Protein AF-0000000080718885 (afdb_homodimer)

Structure (mmCIF, N/CA/C/O backbone):
data_AF-0000000080718885-model_v1
#
loop_
_entity.id
_entity.type
_entity.pdbx_description
1 polymer 'Glycosyltransferase, family GT8'
#
loop_
_atom_site.group_PDB
_atom_site.id
_atom_site.type_symbol
_atom_site.label_atom_id
_atom_site.label_alt_id
_atom_site.label_comp_id
_atom_site.label_asym_id
_atom_site.label_entity_id
_atom_site.label_seq_id
_atom_site.pdbx_PDB_ins_code
_atom_site.Cartn_x
_atom_site.Cartn_y
_atom_site.Cartn_z
_atom_site.occupancy
_atom_site.B_iso_or_equiv
_atom_site.auth_seq_id
_atom_site.auth_comp_id
_atom_site.auth_asym_id
_atom_site.auth_atom_id
_atom_site.pdbx_PDB_model_num
ATOM 1 N N . MET A 1 1 ? -3.076 21.156 10.719 1 97 1 MET A N 1
ATOM 2 C CA . MET A 1 1 ? -4.258 21.281 11.562 1 97 1 MET A CA 1
ATOM 3 C C . MET A 1 1 ? -3.961 20.781 12.977 1 97 1 MET A C 1
ATOM 5 O O . MET A 1 1 ? -3.311 19.75 13.156 1 97 1 MET A O 1
ATOM 9 N N . VAL A 1 2 ? -4.367 21.531 13.945 1 97.69 2 VAL A N 1
ATOM 10 C CA . VAL A 1 2 ? -4.203 21.188 15.352 1 97.69 2 VAL A CA 1
ATOM 11 C C . VAL A 1 2 ? -5.523 21.375 16.094 1 97.69 2 VAL A C 1
ATOM 13 O O . VAL A 1 2 ? -6.121 22.453 16.031 1 97.69 2 VAL A O 1
ATOM 16 N N . THR A 1 3 ? -5.949 20.344 16.812 1 96.31 3 THR A N 1
ATOM 17 C CA . THR A 1 3 ? -7.246 20.438 17.469 1 96.31 3 THR A CA 1
ATOM 18 C C . THR A 1 3 ? -7.09 20.359 18.984 1 96.31 3 THR A C 1
ATOM 20 O O . THR A 1 3 ? -8.07 20.484 19.719 1 96.31 3 THR A O 1
ATOM 23 N N . SER A 1 4 ? -5.879 20.094 19.469 1 95.19 4 SER A N 1
ATOM 24 C CA . SER A 1 4 ? -5.59 20.047 20.891 1 95.19 4 SER A CA 1
ATOM 25 C C . SER A 1 4 ? -4.16 20.484 21.188 1 95.19 4 SER A C 1
ATOM 27 O O . SER A 1 4 ? -3.307 20.469 20.297 1 95.19 4 SER A O 1
ATOM 29 N N . ASP A 1 5 ? -3.898 20.844 22.422 1 97.31 5 ASP A N 1
ATOM 30 C CA . ASP A 1 5 ? -2.594 21.359 22.828 1 97.31 5 ASP A CA 1
ATOM 31 C C . ASP A 1 5 ? -1.511 20.297 22.656 1 97.31 5 ASP A C 1
ATOM 33 O O . ASP A 1 5 ? -0.36 20.609 22.359 1 97.31 5 ASP A O 1
ATOM 37 N N . ASP A 1 6 ? -1.858 19.047 22.734 1 94.88 6 ASP A N 1
ATOM 38 C CA . ASP A 1 6 ? -0.895 17.953 22.766 1 94.88 6 ASP A CA 1
ATOM 39 C C . ASP A 1 6 ? -0.208 17.797 21.406 1 94.88 6 ASP A C 1
ATOM 41 O O . ASP A 1 6 ? 0.852 17.172 21.312 1 94.88 6 ASP A O 1
ATOM 45 N N . PHE A 1 7 ? -0.753 18.406 20.391 1 96 7 PHE A N 1
ATOM 46 C CA . PHE A 1 7 ? -0.197 18.219 19.062 1 96 7 PHE A CA 1
ATOM 47 C C . PHE A 1 7 ? 0.574 19.453 18.609 1 96 7 PHE A C 1
ATOM 49 O O . PHE A 1 7 ? 1.178 19.453 17.531 1 96 7 PHE A O 1
ATOM 56 N N . VAL A 1 8 ? 0.59 20.484 19.422 1 98.19 8 VAL A N 1
ATOM 57 C CA . VAL A 1 8 ? 1.236 21.734 19.031 1 98.19 8 VAL A CA 1
ATOM 58 C C . VAL A 1 8 ? 2.734 21.5 18.859 1 98.19 8 VAL A C 1
ATOM 60 O O . VAL A 1 8 ? 3.336 22.031 17.906 1 98.19 8 VAL A O 1
ATOM 63 N N . ILE A 1 9 ? 3.342 20.688 19.688 1 97.25 9 ILE A N 1
ATOM 64 C CA . ILE A 1 9 ? 4.77 20.406 19.578 1 97.25 9 ILE A CA 1
ATOM 65 C C . ILE A 1 9 ? 5.07 19.766 18.234 1 97.25 9 ILE A C 1
ATOM 67 O O . ILE A 1 9 ? 6.07 20.094 17.594 1 97.25 9 ILE A O 1
ATOM 71 N N . GLY A 1 10 ? 4.223 18.797 17.781 1 97.81 10 GLY A N 1
ATOM 72 C CA . GLY A 1 10 ? 4.375 18.188 16.469 1 97.81 10 GLY A CA 1
ATOM 73 C C . GLY A 1 10 ? 4.258 19.188 15.336 1 97.81 10 GLY A C 1
ATOM 74 O O . GLY A 1 10 ? 5.066 19.172 14.406 1 97.81 10 GLY A O 1
ATOM 75 N N . ALA A 1 11 ? 3.307 20.062 15.461 1 98.38 11 ALA A N 1
ATOM 76 C CA . ALA A 1 11 ? 3.082 21.094 14.445 1 98.38 11 ALA A CA 1
ATOM 77 C C . ALA A 1 11 ? 4.281 22.031 14.336 1 98.38 11 ALA A C 1
ATOM 79 O O . ALA A 1 11 ? 4.688 22.391 13.234 1 98.38 11 ALA A O 1
ATOM 80 N N . GLU A 1 12 ? 4.812 22.406 15.461 1 97.75 12 GLU A N 1
ATOM 81 C CA . GLU A 1 12 ? 5.965 23.312 15.469 1 97.75 12 GLU A CA 1
ATOM 82 C C . GLU A 1 12 ? 7.156 22.688 14.75 1 97.75 12 GLU A C 1
ATOM 84 O O . GLU A 1 12 ? 7.805 23.344 13.93 1 97.75 12 GLU A O 1
ATOM 89 N N . VAL A 1 13 ? 7.43 21.438 15.047 1 97.56 13 VAL A N 1
ATOM 90 C CA . VAL A 1 13 ? 8.555 20.75 14.43 1 97.56 13 VAL A CA 1
ATOM 91 C C . VAL A 1 13 ? 8.305 20.578 12.938 1 97.56 13 VAL A C 1
ATOM 93 O O . VAL A 1 13 ? 9.203 20.797 12.117 1 97.56 13 VAL A O 1
ATOM 96 N N . MET A 1 14 ? 7.098 20.219 12.617 1 98.06 14 MET A N 1
ATOM 97 C CA . MET A 1 14 ? 6.727 20.062 11.219 1 98.06 14 MET A CA 1
ATOM 98 C C . MET A 1 14 ? 6.918 21.375 10.453 1 98.06 14 MET A C 1
ATOM 100 O O . MET A 1 14 ? 7.539 21.391 9.391 1 98.06 14 MET A O 1
ATOM 104 N N . LEU A 1 15 ? 6.465 22.453 10.977 1 96.69 15 LEU A N 1
ATOM 105 C CA . LEU A 1 15 ? 6.566 23.766 10.336 1 96.69 15 LEU A CA 1
ATOM 106 C C . LEU A 1 15 ? 8.023 24.203 10.211 1 96.69 15 LEU A C 1
ATOM 108 O O . LEU A 1 15 ? 8.422 24.766 9.195 1 96.69 15 LEU A O 1
ATOM 112 N N . HIS A 1 16 ? 8.758 23.922 11.234 1 94.75 16 HIS A N 1
ATOM 113 C CA . HIS A 1 16 ? 10.188 24.219 11.188 1 94.75 16 HIS A CA 1
ATOM 114 C C . HIS A 1 16 ? 10.875 23.453 10.062 1 94.75 16 HIS A C 1
ATOM 116 O O . HIS A 1 16 ? 11.656 24.016 9.305 1 94.75 16 HIS A O 1
ATOM 122 N N . SER A 1 17 ? 10.555 22.156 10.008 1 96.19 17 SER A N 1
ATOM 123 C CA . SER A 1 17 ? 11.148 21.328 8.969 1 96.19 17 SER A CA 1
ATOM 124 C C . SER A 1 17 ? 10.742 21.812 7.578 1 96.19 17 SER A C 1
ATOM 126 O O . SER A 1 17 ? 11.531 21.75 6.637 1 96.19 17 SER A O 1
ATOM 128 N N . LEU A 1 18 ? 9.523 22.25 7.441 1 95 18 LEU A N 1
ATOM 129 C CA . LEU A 1 18 ? 9.023 22.766 6.172 1 95 18 LEU A CA 1
ATOM 130 C C . LEU A 1 18 ? 9.758 24.031 5.777 1 95 18 LEU A C 1
ATOM 132 O O . LEU A 1 18 ? 10.172 24.188 4.625 1 95 18 LEU A O 1
ATOM 136 N N . ARG A 1 19 ? 9.914 24.922 6.664 1 90.5 19 ARG A N 1
ATOM 137 C CA . ARG A 1 19 ? 10.562 26.203 6.414 1 90.5 19 ARG A CA 1
ATOM 138 C C . ARG A 1 19 ? 12.016 26.016 5.992 1 90.5 19 ARG A C 1
ATOM 140 O O . ARG A 1 19 ? 12.531 26.766 5.164 1 90.5 19 ARG A O 1
ATOM 147 N N . GLU A 1 20 ? 12.633 25.047 6.504 1 88.5 20 GLU A N 1
ATOM 148 C CA . GLU A 1 20 ? 14.039 24.781 6.188 1 88.5 20 GLU A CA 1
ATOM 149 C C . GLU A 1 20 ? 14.203 24.344 4.734 1 88.5 20 GLU A C 1
ATOM 151 O O . GLU A 1 20 ? 15.266 24.547 4.141 1 88.5 20 GLU A O 1
ATOM 156 N N . HIS A 1 21 ? 13.195 23.844 4.176 1 86.5 21 HIS A N 1
ATOM 157 C CA . HIS A 1 21 ? 13.32 23.297 2.83 1 86.5 21 HIS A CA 1
ATOM 158 C C . HIS A 1 21 ? 12.609 24.172 1.806 1 86.5 21 HIS A C 1
ATOM 160 O O . HIS A 1 21 ? 12.711 23.938 0.6 1 86.5 21 HIS A O 1
ATOM 166 N N . CYS A 1 22 ? 11.773 25.125 2.041 1 73.81 22 CYS A N 1
ATOM 167 C CA . CYS A 1 22 ? 11.023 25.984 1.127 1 73.81 22 CYS A CA 1
ATOM 168 C C . CYS A 1 22 ? 11.828 27.234 0.774 1 73.81 22 CYS A C 1
ATOM 170 O O . CYS A 1 22 ? 11.477 27.953 -0.164 1 73.81 22 CYS A O 1
ATOM 172 N N . GLY A 1 23 ? 12.922 27.641 1.371 1 59.66 23 GLY A N 1
ATOM 173 C CA . GLY A 1 23 ? 13.539 28.969 1.402 1 59.66 23 GLY A CA 1
ATOM 174 C C . GLY A 1 23 ? 14.062 29.406 0.049 1 59.66 23 GLY A C 1
ATOM 175 O O . GLY A 1 23 ? 14.414 30.578 -0.131 1 59.66 23 GLY A O 1
ATOM 176 N N . GLY A 1 24 ? 14.125 28.547 -0.994 1 53.84 24 GLY A N 1
ATOM 177 C CA . GLY A 1 24 ? 14.93 29.141 -2.059 1 53.84 24 GLY A CA 1
ATOM 178 C C . GLY A 1 24 ? 14.094 29.797 -3.139 1 53.84 24 GLY A C 1
ATOM 179 O O . GLY A 1 24 ? 14.641 30.406 -4.062 1 53.84 24 GLY A O 1
ATOM 180 N N . SER A 1 25 ? 12.797 29.484 -3.119 1 53.47 25 SER A N 1
ATOM 181 C CA . SER A 1 25 ? 12.125 29.969 -4.32 1 53.47 25 SER A CA 1
ATOM 182 C C . SER A 1 25 ? 11.453 31.312 -4.07 1 53.47 25 SER A C 1
ATOM 184 O O . SER A 1 25 ? 11.172 31.672 -2.924 1 53.47 25 SER A O 1
ATOM 186 N N . THR A 1 26 ? 11.492 32.312 -4.965 1 55.03 26 THR A N 1
ATOM 187 C CA . THR A 1 26 ? 10.883 33.656 -5 1 55.03 26 THR A CA 1
ATOM 188 C C . THR A 1 26 ? 9.406 33.562 -4.652 1 55.03 26 THR A C 1
ATOM 190 O O . THR A 1 26 ? 8.812 34.562 -4.207 1 55.03 26 THR A O 1
ATOM 193 N N . ARG A 1 27 ? 8.68 32.562 -4.953 1 63.91 27 ARG A N 1
ATOM 194 C CA . ARG A 1 27 ? 7.273 32.438 -4.605 1 63.91 27 ARG A CA 1
ATOM 195 C C . ARG A 1 27 ? 7.082 31.453 -3.459 1 63.91 27 ARG A C 1
ATOM 197 O O . ARG A 1 27 ? 6.992 30.234 -3.686 1 63.91 27 ARG A O 1
ATOM 204 N N . ARG A 1 28 ? 7.18 31.969 -2.285 1 80.88 28 ARG A N 1
ATOM 205 C CA . ARG A 1 28 ? 7.105 31.062 -1.141 1 80.88 28 ARG A CA 1
ATOM 206 C C . ARG A 1 28 ? 5.656 30.844 -0.714 1 80.88 28 ARG A C 1
ATOM 208 O O . ARG A 1 28 ? 4.898 31.797 -0.547 1 80.88 28 ARG A O 1
ATOM 215 N N . PRO A 1 29 ? 5.215 29.641 -0.681 1 88.69 29 PRO A N 1
ATOM 216 C CA . PRO A 1 29 ? 3.865 29.375 -0.186 1 88.69 29 PRO A CA 1
ATOM 217 C C . PRO A 1 29 ? 3.652 29.844 1.248 1 88.69 29 PRO A C 1
ATOM 219 O O . PRO A 1 29 ? 4.598 29.875 2.041 1 88.69 29 PRO A O 1
ATOM 222 N N . ALA A 1 30 ? 2.457 30.375 1.507 1 93.25 30 ALA A N 1
ATOM 223 C CA . ALA A 1 30 ? 2.104 30.766 2.871 1 93.25 30 ALA A CA 1
ATOM 224 C C . ALA A 1 30 ? 2.02 29.547 3.781 1 93.25 30 ALA A C 1
ATOM 226 O O . ALA A 1 30 ? 1.484 28.5 3.391 1 93.25 30 ALA A O 1
ATOM 227 N N . LEU A 1 31 ? 2.598 29.609 4.934 1 95.75 31 LEU A N 1
ATOM 228 C CA . LEU A 1 31 ? 2.467 28.578 5.961 1 95.75 31 LEU A CA 1
ATOM 229 C C . LEU A 1 31 ? 1.27 28.859 6.863 1 95.75 31 LEU A C 1
ATOM 231 O O . LEU A 1 31 ? 1.26 29.844 7.598 1 95.75 31 LEU A O 1
ATOM 235 N N . VAL A 1 32 ? 0.303 28.016 6.746 1 97.62 32 VAL A N 1
ATOM 236 C CA . VAL A 1 32 ? -0.965 28.234 7.434 1 97.62 32 VAL A CA 1
ATOM 237 C C . VAL A 1 32 ? -1.245 27.078 8.391 1 97.62 32 VAL A C 1
ATOM 239 O O . VAL A 1 32 ? -1.006 25.922 8.062 1 97.62 32 VAL A O 1
ATOM 242 N N . VAL A 1 33 ? -1.731 27.406 9.625 1 98.5 33 VAL A N 1
ATOM 243 C CA . VAL A 1 33 ? -2.158 26.391 10.586 1 98.5 33 VAL A CA 1
ATOM 244 C C . VAL A 1 33 ? -3.65 26.547 10.875 1 98.5 33 VAL A C 1
ATOM 246 O O . VAL A 1 33 ? -4.109 27.641 11.242 1 98.5 33 VAL A O 1
ATOM 249 N N . MET A 1 34 ? -4.434 25.516 10.641 1 98.5 34 MET A N 1
ATOM 250 C CA . MET A 1 34 ? -5.824 25.453 11.078 1 98.5 34 MET A CA 1
ATOM 251 C C . MET A 1 34 ? -5.918 25 12.531 1 98.5 34 MET A C 1
ATOM 253 O O . MET A 1 34 ? -5.305 24 12.906 1 98.5 34 MET A O 1
ATOM 257 N N . VAL A 1 35 ? -6.672 25.703 13.367 1 98.38 35 VAL A N 1
ATOM 258 C CA . VAL A 1 35 ? -6.855 25.312 14.758 1 98.38 35 VAL A CA 1
ATOM 259 C C . VAL A 1 35 ? -8.344 25.281 15.094 1 98.38 35 VAL A C 1
ATOM 261 O O . VAL A 1 35 ? -9.148 25.953 14.438 1 98.38 35 VAL A O 1
ATOM 264 N N . THR A 1 36 ? -8.727 24.469 16.016 1 97.5 36 THR A N 1
ATOM 265 C CA . THR A 1 36 ? -10.062 24.5 16.609 1 97.5 36 THR A CA 1
ATOM 266 C C . THR A 1 36 ? -10.031 25.125 18 1 97.5 36 THR A C 1
ATOM 268 O O . THR A 1 36 ? -8.969 25.516 18.484 1 97.5 36 THR A O 1
ATOM 271 N N . SER A 1 37 ? -11.219 25.219 18.594 1 95.75 37 SER A N 1
ATOM 272 C CA . SER A 1 37 ? -11.352 25.859 19.906 1 95.75 37 SER A CA 1
ATOM 273 C C . SER A 1 37 ? -10.648 25.047 20.984 1 95.75 37 SER A C 1
ATOM 275 O O . SER A 1 37 ? -10.414 25.547 22.078 1 95.75 37 SER A O 1
ATOM 277 N N . GLY A 1 38 ? -10.242 23.828 20.625 1 95.38 38 GLY A N 1
ATOM 278 C CA . GLY A 1 38 ? -9.586 22.969 21.594 1 95.38 38 GLY A CA 1
ATOM 279 C C . GLY A 1 38 ? -8.141 23.359 21.859 1 95.38 38 GLY A C 1
ATOM 280 O O . GLY A 1 38 ? -7.516 22.844 22.797 1 95.38 38 GLY A O 1
ATOM 281 N N . VAL A 1 39 ? -7.633 24.297 21.141 1 97.69 39 VAL A N 1
ATOM 282 C CA . VAL A 1 39 ? -6.258 24.766 21.312 1 97.69 39 VAL A CA 1
ATOM 283 C C . VAL A 1 39 ? -6.242 26.016 22.172 1 97.69 39 VAL A C 1
ATOM 285 O O . VAL A 1 39 ? -6.945 26.984 21.891 1 97.69 39 VAL A O 1
ATOM 288 N N . SER A 1 40 ? -5.43 26.047 23.188 1 98.25 40 SER A N 1
ATOM 289 C CA . SER A 1 40 ? -5.379 27.156 24.141 1 98.25 40 SER A CA 1
ATOM 290 C C . SER A 1 40 ? -4.773 28.391 23.5 1 98.25 40 SER A C 1
ATOM 292 O O . SER A 1 40 ? -4.074 28.297 22.5 1 98.25 40 SER A O 1
ATOM 294 N N . GLN A 1 41 ? -5.059 29.531 24.125 1 97.75 41 GLN A N 1
ATOM 295 C CA . GLN A 1 41 ? -4.535 30.797 23.625 1 97.75 41 GLN A CA 1
ATOM 296 C C . GLN A 1 41 ? -3.01 30.812 23.656 1 97.75 41 GLN A C 1
ATOM 298 O O . GLN A 1 41 ? -2.369 31.312 22.734 1 97.75 41 GLN A O 1
ATOM 303 N N . LEU A 1 42 ? -2.461 30.281 24.656 1 97.38 42 LEU A N 1
ATOM 304 C CA . LEU A 1 42 ? -1.009 30.219 24.781 1 97.38 42 LEU A CA 1
ATOM 305 C C . LEU A 1 42 ? -0.401 29.438 23.609 1 97.38 42 LEU A C 1
ATOM 307 O O . LEU A 1 42 ? 0.579 29.875 23.016 1 97.38 42 LEU A O 1
ATOM 311 N N . LYS A 1 43 ? -0.95 28.312 23.328 1 97.94 43 LYS A N 1
ATOM 312 C CA . LYS A 1 43 ? -0.443 27.453 22.25 1 97.94 43 LYS A CA 1
ATOM 313 C C . LYS A 1 43 ? -0.704 28.078 20.891 1 97.94 43 LYS A C 1
ATOM 315 O O . LYS A 1 43 ? 0.095 27.922 19.969 1 97.94 43 LYS A O 1
ATOM 320 N N . ARG A 1 44 ? -1.764 28.797 20.75 1 97.88 44 ARG A N 1
ATOM 321 C CA . ARG A 1 44 ? -2.025 29.531 19.516 1 97.88 44 ARG A CA 1
ATOM 322 C C . ARG A 1 44 ? -0.936 30.578 19.25 1 97.88 44 ARG A C 1
ATOM 324 O O . ARG A 1 44 ? -0.527 30.766 18.109 1 97.88 44 ARG A O 1
ATOM 331 N N . GLN A 1 45 ? -0.536 31.219 20.297 1 97.06 45 GLN A N 1
ATOM 332 C CA . GLN A 1 45 ? 0.532 32.219 20.156 1 97.06 45 GLN A CA 1
ATOM 333 C C . GLN A 1 45 ? 1.83 31.547 19.688 1 97.06 45 GLN A C 1
ATOM 335 O O . GLN A 1 45 ? 2.551 32.094 18.859 1 97.06 45 GLN A O 1
ATOM 340 N N . ALA A 1 46 ? 2.078 30.422 20.25 1 95.94 46 ALA A N 1
ATOM 341 C CA . ALA A 1 46 ? 3.258 29.672 19.828 1 95.94 46 ALA A CA 1
ATOM 342 C C . ALA A 1 46 ? 3.191 29.328 18.344 1 95.94 46 ALA A C 1
ATOM 344 O O . ALA A 1 46 ? 4.191 29.438 17.625 1 95.94 46 ALA A O 1
ATOM 345 N N . LEU A 1 47 ? 2.045 28.938 17.844 1 97.81 47 LEU A N 1
ATOM 346 C CA . LEU A 1 47 ? 1.856 28.594 16.438 1 97.81 47 LEU A CA 1
ATOM 347 C C . LEU A 1 47 ? 1.992 29.812 15.555 1 97.81 47 LEU A C 1
ATOM 349 O O . LEU A 1 47 ? 2.525 29.734 14.445 1 97.81 47 LEU A O 1
ATOM 353 N N . LYS A 1 48 ? 1.479 30.938 16.031 1 96.94 48 LYS A N 1
ATOM 354 C CA . LYS A 1 48 ? 1.577 32.188 15.273 1 96.94 48 LYS A CA 1
ATOM 355 C C . LYS A 1 48 ? 3.033 32.594 15.055 1 96.94 48 LYS A C 1
ATOM 357 O O . LYS A 1 48 ? 3.375 33.188 14.031 1 96.94 48 LYS A O 1
ATOM 362 N N . ALA A 1 49 ? 3.895 32.219 15.953 1 93.88 49 ALA A N 1
ATOM 363 C CA . ALA A 1 49 ? 5.309 32.562 15.891 1 93.88 49 ALA A CA 1
ATOM 364 C C . ALA A 1 49 ? 6.031 31.781 14.812 1 93.88 49 ALA A C 1
ATOM 366 O O . ALA A 1 49 ? 7.086 32.188 14.32 1 93.88 49 ALA A O 1
ATOM 367 N N . VAL A 1 50 ? 5.445 30.688 14.406 1 93.5 50 VAL A N 1
ATOM 368 C CA . VAL A 1 50 ? 6.184 29.828 13.5 1 93.5 50 VAL A CA 1
ATOM 369 C C . VAL A 1 50 ? 5.395 29.641 12.211 1 93.5 50 VAL A C 1
ATOM 371 O O . VAL A 1 50 ? 5.711 28.75 11.406 1 93.5 50 VAL A O 1
ATOM 374 N N . SER A 1 51 ? 4.352 30.328 12.016 1 96 51 SER A N 1
ATOM 375 C CA . SER A 1 51 ? 3.535 30.281 10.812 1 96 51 SER A CA 1
ATOM 376 C C . SER A 1 51 ? 3.223 31.672 10.281 1 96 51 SER A C 1
ATOM 378 O O . SER A 1 51 ? 3.547 32.656 10.93 1 96 51 SER A O 1
ATOM 380 N N . ASP A 1 52 ? 2.674 31.734 9.094 1 95.56 52 ASP A N 1
ATOM 381 C CA . ASP A 1 52 ? 2.281 33.031 8.516 1 95.56 52 ASP A CA 1
ATOM 382 C C . ASP A 1 52 ? 0.848 33.375 8.906 1 95.56 52 ASP A C 1
ATOM 384 O O . ASP A 1 52 ? 0.489 34.562 8.953 1 95.56 52 ASP A O 1
ATOM 388 N N . GLU A 1 53 ? 0.076 32.375 9.133 1 97.06 53 GLU A N 1
ATOM 389 C CA . GLU A 1 53 ? -1.329 32.594 9.461 1 97.06 53 GLU A CA 1
ATOM 390 C C . GLU A 1 53 ? -1.887 31.438 10.289 1 97.06 53 GLU A C 1
ATOM 392 O O . GLU A 1 53 ? -1.576 30.266 10.023 1 97.06 53 GLU A O 1
ATOM 397 N N . VAL A 1 54 ? -2.629 31.734 11.344 1 98.19 54 VAL A N 1
ATOM 398 C CA . VAL A 1 54 ? -3.414 30.766 12.102 1 98.19 54 VAL A CA 1
ATOM 399 C C . VAL A 1 54 ? -4.902 31.016 11.859 1 98.19 54 VAL A C 1
ATOM 401 O O . VAL A 1 54 ? -5.41 32.094 12.117 1 98.19 54 VAL A O 1
ATOM 404 N N . ILE A 1 55 ? -5.586 30.016 11.328 1 98.19 55 ILE A N 1
ATOM 405 C CA . ILE A 1 55 ? -7.004 30.125 11 1 98.19 55 ILE A CA 1
ATOM 406 C C . ILE A 1 55 ? -7.82 29.234 11.938 1 98.19 55 ILE A C 1
ATOM 408 O O . ILE A 1 55 ? -7.613 28.031 11.992 1 98.19 55 ILE A O 1
ATOM 412 N N . GLU A 1 56 ? -8.727 29.812 12.648 1 98.06 56 GLU A N 1
ATOM 413 C CA . GLU A 1 56 ? -9.641 29.031 13.461 1 98.06 56 GLU A CA 1
ATOM 414 C C . GLU A 1 56 ? -10.797 28.484 12.625 1 98.06 56 GLU A C 1
ATOM 416 O O . GLU A 1 56 ? -11.414 29.234 11.859 1 98.06 56 GLU A O 1
ATOM 421 N N . VAL A 1 57 ? -11.094 27.219 12.766 1 97.81 57 VAL A N 1
ATOM 422 C CA . VAL A 1 57 ? -12.195 26.578 12.055 1 97.81 57 VAL A CA 1
ATOM 423 C C . VAL A 1 57 ? -13.109 25.859 13.047 1 97.81 57 VAL A C 1
ATOM 425 O O . VAL A 1 57 ? -12.664 25.453 14.125 1 97.81 57 VAL A O 1
ATOM 428 N N . GLU A 1 58 ? -14.375 25.734 12.68 1 96.62 58 GLU A N 1
ATOM 429 C CA . GLU A 1 58 ? -15.305 24.953 13.477 1 96.62 58 GLU A CA 1
ATOM 430 C C . GLU A 1 58 ? -15.039 23.453 13.32 1 96.62 58 GLU A C 1
ATOM 432 O O . GLU A 1 58 ? -14.898 22.953 12.203 1 96.62 58 GLU A O 1
ATOM 437 N N . PRO A 1 59 ? -14.984 22.781 14.484 1 96.12 59 PRO A N 1
ATOM 438 C CA . PRO A 1 59 ? -14.773 21.328 14.375 1 96.12 59 PRO A CA 1
ATOM 439 C C . PRO A 1 59 ? -15.891 20.625 13.609 1 96.12 59 PRO A C 1
ATOM 441 O O . PRO A 1 59 ? -17.031 21.078 13.617 1 96.12 59 PRO A O 1
ATOM 444 N N . ILE A 1 60 ? -15.539 19.609 12.914 1 95.06 60 ILE A N 1
ATOM 445 C CA . ILE A 1 60 ? -16.5 18.688 12.305 1 95.06 60 ILE A CA 1
ATOM 446 C C . ILE A 1 60 ? -16.391 17.328 12.977 1 95.06 60 ILE A C 1
ATOM 448 O O . ILE A 1 60 ? -15.336 16.688 12.953 1 95.06 60 ILE A O 1
ATOM 452 N N . ALA A 1 61 ? -17.469 16.875 13.539 1 90.31 61 ALA A N 1
ATOM 453 C CA . ALA A 1 61 ? -17.516 15.602 14.25 1 90.31 61 ALA A CA 1
ATOM 454 C C . ALA A 1 61 ? -17.641 14.43 13.281 1 90.31 61 ALA A C 1
ATOM 456 O O . ALA A 1 61 ? -18.188 14.578 12.188 1 90.31 61 ALA A O 1
ATOM 457 N N . MET A 1 62 ? -17.109 13.305 13.766 1 88.31 62 MET A N 1
ATOM 458 C CA . MET A 1 62 ? -17.391 12.062 13.062 1 88.31 62 MET A CA 1
ATOM 459 C C . MET A 1 62 ? -18.797 11.57 13.352 1 88.31 62 MET A C 1
ATOM 461 O O . MET A 1 62 ? -19.344 11.82 14.43 1 88.31 62 MET A O 1
ATOM 465 N N . PRO A 1 63 ? -19.344 10.844 12.383 1 83.38 63 PRO A N 1
ATOM 466 C CA . PRO A 1 63 ? -20.641 10.258 12.695 1 83.38 63 PRO A CA 1
ATOM 467 C C . PRO A 1 63 ? -20.578 9.25 13.844 1 83.38 63 PRO A C 1
ATOM 469 O O . PRO A 1 63 ? -19.594 8.516 13.969 1 83.38 63 PRO A O 1
ATOM 472 N N . MET A 1 64 ? -21.594 9.289 14.703 1 64.5 64 MET A N 1
ATOM 473 C CA . MET A 1 64 ? -21.672 8.508 15.93 1 64.5 64 MET A CA 1
ATOM 474 C C . MET A 1 64 ? -21.5 7.02 15.641 1 64.5 64 MET A C 1
ATOM 476 O O . MET A 1 64 ? -20.891 6.293 16.438 1 64.5 64 MET A O 1
ATOM 480 N N . LYS A 1 65 ? -22.172 6.531 14.688 1 60.88 65 LYS A N 1
ATOM 481 C CA . LYS A 1 65 ? -22.141 5.109 14.352 1 60.88 65 LYS A CA 1
ATOM 482 C C . LYS A 1 65 ? -20.719 4.613 14.164 1 60.88 65 LYS A C 1
ATOM 484 O O . LYS A 1 65 ? -20.453 3.416 14.266 1 60.88 65 LYS A O 1
ATOM 489 N N . ARG A 1 66 ? -19.812 5.375 14.039 1 58.53 66 ARG A N 1
ATOM 490 C CA . ARG A 1 66 ? -18.438 5.023 13.711 1 58.53 66 ARG A CA 1
ATOM 491 C C . ARG A 1 66 ? -17.516 5.273 14.898 1 58.53 66 ARG A C 1
ATOM 493 O O . ARG A 1 66 ? -16.312 5.023 14.812 1 58.53 66 ARG A O 1
ATOM 500 N N . ALA A 1 67 ? -17.984 5.754 16.047 1 53.75 67 ALA A N 1
ATOM 501 C CA . ALA A 1 67 ? -17.234 6.281 17.172 1 53.75 67 ALA A CA 1
ATOM 502 C C . ALA A 1 67 ? -16.656 5.152 18.031 1 53.75 67 ALA A C 1
ATOM 504 O O . ALA A 1 67 ? -15.703 5.355 18.766 1 53.75 67 ALA A O 1
ATOM 505 N N . ALA A 1 68 ? -17.172 3.979 17.969 1 47.94 68 ALA A N 1
ATOM 506 C CA . ALA A 1 68 ? -16.953 2.957 18.984 1 47.94 68 ALA A CA 1
ATOM 507 C C . ALA A 1 68 ? -15.461 2.652 19.141 1 47.94 68 ALA A C 1
ATOM 509 O O . ALA A 1 68 ? -15.016 2.23 20.203 1 47.94 68 ALA A O 1
ATOM 510 N N . GLY A 1 69 ? -14.664 3.035 18.078 1 49 69 GLY A N 1
ATOM 511 C CA . GLY A 1 69 ? -13.273 2.627 18.188 1 49 69 GLY A CA 1
ATOM 512 C C . GLY A 1 69 ? -12.32 3.795 18.375 1 49 69 GLY A C 1
ATOM 513 O O . GLY A 1 69 ? -11.102 3.611 18.406 1 49 69 GLY A O 1
ATOM 514 N N . HIS A 1 70 ? -12.883 4.996 18.5 1 54.62 70 HIS A N 1
ATOM 515 C CA . HIS A 1 70 ? -12.023 6.16 18.641 1 54.62 70 HIS A CA 1
ATOM 516 C C . HIS A 1 70 ? -12.211 6.824 20 1 54.62 70 HIS A C 1
ATOM 518 O O . HIS A 1 70 ? -13.242 6.645 20.656 1 54.62 70 HIS A O 1
ATOM 524 N N . VAL A 1 71 ? -11.062 7.418 20.5 1 50.28 71 VAL A N 1
ATOM 525 C CA . VAL A 1 71 ? -11.141 8.219 21.719 1 50.28 71 VAL A CA 1
ATOM 526 C C . VAL A 1 71 ? -12.172 9.328 21.547 1 50.28 71 VAL A C 1
ATOM 528 O O . VAL A 1 71 ? -12.234 9.969 20.5 1 50.28 71 VAL A O 1
ATOM 531 N N . PRO A 1 72 ? -13 9.477 22.531 1 51.16 72 PRO A N 1
ATOM 532 C CA . PRO A 1 72 ? -14.07 10.477 22.5 1 51.16 72 PRO A CA 1
ATOM 533 C C . PRO A 1 72 ? -13.609 11.828 21.953 1 51.16 72 PRO A C 1
ATOM 535 O O . PRO A 1 72 ? -14.32 12.469 21.188 1 51.16 72 PRO A O 1
ATOM 538 N N . ALA A 1 73 ? -12.469 12.25 22.281 1 53.31 73 ALA A N 1
ATOM 539 C CA . ALA A 1 73 ? -11.969 13.555 21.875 1 53.31 73 ALA A CA 1
ATOM 540 C C . ALA A 1 73 ? -11.797 13.625 20.359 1 53.31 73 ALA A C 1
ATOM 542 O O . ALA A 1 73 ? -12.047 14.672 19.75 1 53.31 73 ALA A O 1
ATOM 543 N N . TRP A 1 74 ? -11.516 12.531 19.797 1 64.88 74 TRP A N 1
ATOM 544 C CA . TRP A 1 74 ? -11.328 12.5 18.344 1 64.88 74 TRP A CA 1
ATOM 545 C C . TRP A 1 74 ? -12.672 12.461 17.625 1 64.88 74 TRP A C 1
ATOM 547 O O . TRP A 1 74 ? -12.82 13.008 16.531 1 64.88 74 TRP A O 1
ATOM 557 N N . VAL A 1 75 ? -13.609 12.016 18.328 1 71.62 75 VAL A N 1
ATOM 558 C CA . VAL A 1 75 ? -14.93 11.859 17.719 1 71.62 75 VAL A CA 1
ATOM 559 C C . VAL A 1 75 ? -15.508 13.227 17.391 1 71.62 75 VAL A C 1
ATOM 561 O O . VAL A 1 75 ? -16.109 13.414 16.328 1 71.62 75 VAL A O 1
ATOM 564 N N . ASP A 1 76 ? -15.188 14.18 18.109 1 82.31 76 ASP A N 1
ATOM 565 C CA . ASP A 1 76 ? -15.812 15.484 17.953 1 82.31 76 ASP A CA 1
ATOM 566 C C . ASP A 1 76 ? -15.078 16.312 16.891 1 82.31 76 ASP A C 1
ATOM 568 O O . ASP A 1 76 ? -15.617 17.312 16.391 1 82.31 76 ASP A O 1
ATOM 572 N N . VAL A 1 77 ? -13.938 15.867 16.5 1 89.06 77 VAL A N 1
ATOM 573 C CA . VAL A 1 77 ? -13.141 16.734 15.633 1 89.06 77 VAL A CA 1
ATOM 574 C C . VAL A 1 77 ? -12.578 15.93 14.469 1 89.06 77 VAL A C 1
ATOM 576 O O . VAL A 1 77 ? -11.859 16.469 13.625 1 89.06 77 VAL A O 1
ATOM 579 N N . GLY A 1 78 ? -12.977 14.727 14.312 1 90.44 78 GLY A N 1
ATOM 580 C CA . GLY A 1 78 ? -12.273 13.781 13.461 1 90.44 78 GLY A CA 1
ATOM 581 C C . GLY A 1 78 ? -12.375 14.117 11.984 1 90.44 78 GLY A C 1
ATOM 582 O O . GLY A 1 78 ? -11.547 13.688 11.188 1 90.44 78 GLY A O 1
ATOM 583 N N . TYR A 1 79 ? -13.375 14.906 11.617 1 95.5 79 TYR A N 1
ATOM 584 C CA . TYR A 1 79 ? -13.57 15.234 10.211 1 95.5 79 TYR A CA 1
ATOM 585 C C . TYR A 1 79 ? -13.219 16.688 9.938 1 95.5 79 TYR A C 1
ATOM 587 O O . TYR A 1 79 ? -13.461 17.203 8.836 1 95.5 79 TYR A O 1
ATOM 595 N N . THR A 1 80 ? -12.594 17.344 10.938 1 97.19 80 THR A N 1
ATOM 596 C CA . THR A 1 80 ? -12.266 18.75 10.805 1 97.19 80 THR A CA 1
ATOM 597 C C . THR A 1 80 ? -11.336 18.984 9.625 1 97.19 80 THR A C 1
ATOM 599 O O . THR A 1 80 ? -11.359 20.062 9.008 1 97.19 80 THR A O 1
ATOM 602 N N . LYS A 1 81 ? -10.547 17.984 9.219 1 97.75 81 LYS A N 1
ATOM 603 C CA . LYS A 1 81 ? -9.633 18.047 8.086 1 97.75 81 LYS A CA 1
ATOM 604 C C . LYS A 1 81 ? -10.367 18.438 6.805 1 97.75 81 LYS A C 1
ATOM 606 O O . LYS A 1 81 ? -9.789 19.062 5.91 1 97.75 81 LYS A O 1
ATOM 611 N N . LEU A 1 82 ? -11.633 18.156 6.703 1 98.31 82 LEU A N 1
ATOM 612 C CA . LEU A 1 82 ? -12.422 18.453 5.512 1 98.31 82 LEU A CA 1
ATOM 613 C C . LEU A 1 82 ? -12.492 19.953 5.27 1 98.31 82 LEU A C 1
ATOM 615 O O . LEU A 1 82 ? -12.719 20.391 4.141 1 98.31 82 LEU A O 1
ATOM 619 N N . ARG A 1 83 ? -12.234 20.719 6.312 1 98.31 83 ARG A N 1
ATOM 620 C CA . ARG A 1 83 ? -12.297 22.188 6.219 1 98.31 83 ARG A CA 1
ATOM 621 C C . ARG A 1 83 ? -11.211 22.719 5.293 1 98.31 83 ARG A C 1
ATOM 623 O O . ARG A 1 83 ? -11.273 23.875 4.855 1 98.31 83 ARG A O 1
ATOM 630 N N . VAL A 1 84 ? -10.227 21.891 4.941 1 98.69 84 VAL A N 1
ATOM 631 C CA . VAL A 1 84 ? -9.172 22.281 4.004 1 98.69 84 VAL A CA 1
ATOM 632 C C . VAL A 1 84 ? -9.789 22.734 2.686 1 98.69 84 VAL A C 1
ATOM 634 O O . VAL A 1 84 ? -9.312 23.688 2.062 1 98.69 84 VAL A O 1
ATOM 637 N N . TRP A 1 85 ? -10.852 22.109 2.232 1 98.81 85 TRP A N 1
ATOM 638 C CA . TRP A 1 85 ? -11.508 22.438 0.974 1 98.81 85 TRP A CA 1
ATOM 639 C C . TRP A 1 85 ? -12.188 23.797 1.057 1 98.81 85 TRP A C 1
ATOM 641 O O . TRP A 1 85 ? -12.516 24.406 0.031 1 98.81 85 TRP A O 1
ATOM 651 N N . GLY A 1 86 ? -12.406 24.281 2.264 1 98.56 86 GLY A N 1
ATOM 652 C CA . GLY A 1 86 ? -13.055 25.578 2.447 1 98.56 86 GLY A CA 1
ATOM 653 C C . GLY A 1 86 ? -12.078 26.734 2.391 1 98.56 86 GLY A C 1
ATOM 654 O O . GLY A 1 86 ? -12.492 27.891 2.471 1 98.56 86 GLY A O 1
ATOM 655 N N . LEU A 1 87 ? -10.773 26.453 2.242 1 98.38 87 LEU A N 1
ATOM 656 C CA . LEU A 1 87 ? -9.758 27.5 2.223 1 98.38 87 LEU A CA 1
ATOM 657 C C . LEU A 1 87 ? -9.656 28.125 0.836 1 98.38 87 LEU A C 1
ATOM 659 O O . LEU A 1 87 ? -8.578 28.141 0.233 1 98.38 87 LEU A O 1
ATOM 663 N N . ILE A 1 88 ? -10.664 28.797 0.358 1 98.31 88 ILE A N 1
ATOM 664 C CA . ILE A 1 88 ? -10.836 29.219 -1.027 1 98.31 88 ILE A CA 1
ATOM 665 C C . ILE A 1 88 ? -10.031 30.484 -1.283 1 98.31 88 ILE A C 1
ATOM 667 O O . ILE A 1 88 ? -9.945 30.953 -2.42 1 98.31 88 ILE A O 1
ATOM 671 N N . GLN A 1 89 ? -9.414 31.078 -0.286 1 97.25 89 GLN A N 1
ATOM 672 C CA . GLN A 1 89 ? -8.516 32.219 -0.488 1 97.25 89 GLN A CA 1
ATOM 673 C C . GLN A 1 89 ? -7.207 31.766 -1.129 1 97.25 89 GLN A C 1
ATOM 675 O O . GLN A 1 89 ? -6.43 32.594 -1.602 1 97.25 89 GLN A O 1
ATOM 680 N N . PHE A 1 90 ? -6.945 30.453 -1.124 1 97 90 PHE A N 1
ATOM 681 C CA . PHE A 1 90 ? -5.754 29.906 -1.76 1 97 90 PHE A CA 1
ATOM 682 C C . PHE A 1 90 ? -6.117 29.188 -3.055 1 97 90 PHE A C 1
ATOM 684 O O . PHE A 1 90 ? -7.168 28.547 -3.146 1 97 90 PHE A O 1
ATOM 691 N N . ARG A 1 91 ? -5.273 29.219 -4.043 1 96.19 91 ARG A N 1
ATOM 692 C CA . ARG A 1 91 ? -5.473 28.516 -5.309 1 96.19 91 ARG A CA 1
ATOM 693 C C . ARG A 1 91 ? -5.207 27.016 -5.152 1 96.19 91 ARG A C 1
ATOM 695 O O . ARG A 1 91 ? -5.867 26.203 -5.789 1 96.19 91 ARG A O 1
ATOM 702 N N . CYS A 1 92 ? -4.234 26.75 -4.344 1 97.12 92 CYS A N 1
ATOM 703 C CA . CYS A 1 92 ? -3.787 25.391 -4.074 1 97.12 92 CYS A CA 1
ATOM 704 C C . CYS A 1 92 ? -3.287 25.25 -2.641 1 97.12 92 CYS A C 1
ATOM 706 O O . CYS A 1 92 ? -2.631 26.156 -2.117 1 97.12 92 CYS A O 1
ATOM 708 N N . VAL A 1 93 ? -3.693 24.156 -2.02 1 98.12 93 VAL A N 1
ATOM 709 C CA . VAL A 1 93 ? -3.252 23.875 -0.657 1 98.12 93 VAL A CA 1
ATOM 710 C C . VAL A 1 93 ? -2.506 22.547 -0.619 1 98.12 93 VAL A C 1
ATOM 712 O O . VAL A 1 93 ? -3.006 21.531 -1.11 1 98.12 93 VAL A O 1
ATOM 715 N N . VAL A 1 94 ? -1.304 22.562 -0.159 1 97.94 94 VAL A N 1
ATOM 716 C CA . VAL A 1 94 ? -0.614 21.344 0.249 1 97.94 94 VAL A CA 1
ATOM 717 C C . VAL A 1 94 ? -0.791 21.125 1.751 1 97.94 94 VAL A C 1
ATOM 719 O O . VAL A 1 94 ? -0.197 21.844 2.561 1 97.94 94 VAL A O 1
ATOM 722 N N . TYR A 1 95 ? -1.633 20.188 2.049 1 98.69 95 TYR A N 1
ATOM 723 C CA . TYR A 1 95 ? -1.903 19.859 3.443 1 98.69 95 TYR A CA 1
ATOM 724 C C . TYR A 1 95 ? -0.924 18.812 3.953 1 98.69 95 TYR A C 1
ATOM 726 O O . TYR A 1 95 ? -0.655 17.828 3.27 1 98.69 95 TYR A O 1
ATOM 734 N N . ILE A 1 96 ? -0.419 18.984 5.145 1 98.69 96 ILE A N 1
ATOM 735 C CA . ILE A 1 96 ? 0.472 18.031 5.797 1 98.69 96 ILE A CA 1
ATOM 736 C C . ILE A 1 96 ? 0.077 17.875 7.262 1 98.69 96 ILE A C 1
ATOM 738 O O . ILE A 1 96 ? -0.038 18.859 7.992 1 98.69 96 ILE A O 1
ATOM 742 N N . ASP A 1 97 ? -0.108 16.672 7.738 1 98.44 97 ASP A N 1
ATOM 743 C CA . ASP A 1 97 ? -0.433 16.422 9.141 1 98.44 97 ASP A CA 1
ATOM 744 C C . ASP A 1 97 ? 0.651 16.969 10.062 1 98.44 97 ASP A C 1
ATOM 746 O O . ASP A 1 97 ? 1.821 17.031 9.68 1 98.44 97 ASP A O 1
ATOM 750 N N . ALA A 1 98 ? 0.24 17.203 11.281 1 97.94 98 ALA A N 1
ATOM 751 C CA . ALA A 1 98 ? 1.131 17.812 12.258 1 97.94 98 ALA A CA 1
ATOM 752 C C . ALA A 1 98 ? 2.189 16.828 12.734 1 97.94 98 ALA A C 1
ATOM 754 O O . ALA A 1 98 ? 3.229 17.219 13.266 1 97.94 98 ALA A O 1
ATOM 755 N N . ASP A 1 99 ? 1.912 15.555 12.57 1 97.94 99 ASP A N 1
ATOM 756 C CA . ASP A 1 99 ? 2.857 14.539 13.031 1 97.94 99 ASP A CA 1
ATOM 757 C C . ASP A 1 99 ? 3.719 14.031 11.875 1 97.94 99 ASP A C 1
ATOM 759 O O . ASP A 1 99 ? 3.914 12.828 11.719 1 97.94 99 ASP A O 1
ATOM 763 N N . ALA A 1 100 ? 4.133 14.914 11.039 1 98.62 100 ALA A N 1
ATOM 764 C CA . ALA A 1 100 ? 5.035 14.609 9.938 1 98.62 100 ALA A CA 1
ATOM 765 C C . ALA A 1 100 ? 6.324 15.422 10.039 1 98.62 100 ALA A C 1
ATOM 767 O O . ALA A 1 100 ? 6.414 16.359 10.836 1 98.62 100 ALA A O 1
ATOM 768 N N . LEU A 1 101 ? 7.336 15.023 9.352 1 98.5 101 LEU A N 1
ATOM 769 C CA . LEU A 1 101 ? 8.625 15.703 9.25 1 98.5 101 LEU A CA 1
ATOM 770 C C . LEU A 1 101 ? 9.039 15.859 7.793 1 98.5 101 LEU A C 1
ATOM 772 O O . LEU A 1 101 ? 9.234 14.859 7.09 1 98.5 101 LEU A O 1
ATOM 776 N N . VAL A 1 102 ? 9.172 17.094 7.34 1 98.12 102 VAL A N 1
ATOM 777 C CA . VAL A 1 102 ? 9.57 17.375 5.965 1 98.12 102 VAL A CA 1
ATOM 778 C C . VAL A 1 102 ? 11.086 17.234 5.828 1 98.12 102 VAL A C 1
ATOM 780 O O . VAL A 1 102 ? 11.844 17.828 6.605 1 98.12 102 VAL A O 1
ATOM 783 N N . MET A 1 103 ? 11.477 16.453 4.816 1 97.62 103 MET A N 1
ATOM 784 C CA . MET A 1 103 ? 12.891 16.109 4.691 1 97.62 103 MET A CA 1
ATOM 785 C C . MET A 1 103 ? 13.516 16.781 3.475 1 97.62 103 MET A C 1
ATOM 787 O O . MET A 1 103 ? 14.734 16.875 3.373 1 97.62 103 MET A O 1
ATOM 791 N N . GLU A 1 104 ? 12.695 17.156 2.504 1 95.31 104 GLU A N 1
ATOM 792 C CA . GLU A 1 104 ? 13.141 17.781 1.261 1 95.31 104 GLU A CA 1
ATOM 793 C C . GLU A 1 104 ? 12.172 18.859 0.797 1 95.31 104 GLU A C 1
ATOM 795 O O . GLU A 1 104 ? 11.094 19.016 1.369 1 95.31 104 GLU A O 1
ATOM 800 N N . ASP A 1 105 ? 12.625 19.562 -0.239 1 93 105 ASP A N 1
ATOM 801 C CA . ASP A 1 105 ? 11.773 20.562 -0.853 1 93 105 ASP A CA 1
ATOM 802 C C . ASP A 1 105 ? 10.531 19.938 -1.476 1 93 105 ASP A C 1
ATOM 804 O O . ASP A 1 105 ? 10.609 18.859 -2.08 1 93 105 ASP A O 1
ATOM 808 N N . LEU A 1 106 ? 9.375 20.656 -1.309 1 95 106 LEU A N 1
ATOM 809 C CA . LEU A 1 106 ? 8.094 20.125 -1.757 1 95 106 LEU A CA 1
ATOM 810 C C . LEU A 1 106 ? 7.469 21.016 -2.812 1 95 106 LEU A C 1
ATOM 812 O O . LEU A 1 106 ? 6.293 20.875 -3.145 1 95 106 LEU A O 1
ATOM 816 N N . ASP A 1 107 ? 8.133 21.969 -3.4 1 92.19 107 ASP A N 1
ATOM 817 C CA . ASP A 1 107 ? 7.59 23.016 -4.273 1 92.19 107 ASP A CA 1
ATOM 818 C C . ASP A 1 107 ? 6.859 22.391 -5.465 1 92.19 107 ASP A C 1
ATOM 820 O O . ASP A 1 107 ? 5.859 22.938 -5.938 1 92.19 107 ASP A O 1
ATOM 824 N N . GLU A 1 108 ? 7.34 21.312 -5.887 1 94.06 108 GLU A N 1
ATOM 825 C CA . GLU A 1 108 ? 6.785 20.688 -7.082 1 94.06 108 GLU A CA 1
ATOM 826 C C . GLU A 1 108 ? 5.348 20.234 -6.852 1 94.06 108 GLU A C 1
ATOM 828 O O . GLU A 1 108 ? 4.621 19.938 -7.805 1 94.06 108 GLU A O 1
ATOM 833 N N . LEU A 1 109 ? 4.91 20.062 -5.574 1 96.12 109 LEU A N 1
ATOM 834 C CA . LEU A 1 109 ? 3.543 19.656 -5.273 1 96.12 109 LEU A CA 1
ATOM 835 C C . LEU A 1 109 ? 2.541 20.703 -5.742 1 96.12 109 LEU A C 1
ATOM 837 O O . LEU A 1 109 ? 1.407 20.359 -6.098 1 96.12 109 LEU A O 1
ATOM 841 N N . PHE A 1 110 ? 2.947 21.984 -5.824 1 94.75 110 PHE A N 1
ATOM 842 C CA . PHE A 1 110 ? 2.059 23.078 -6.215 1 94.75 110 PHE A CA 1
ATOM 843 C C . PHE A 1 110 ? 1.903 23.125 -7.73 1 94.75 110 PHE A C 1
ATOM 845 O O . PHE A 1 110 ? 1.017 23.812 -8.242 1 94.75 110 PHE A O 1
ATOM 852 N N . ASP A 1 111 ? 2.727 22.375 -8.406 1 92.62 111 ASP A N 1
ATOM 853 C CA . ASP A 1 111 ? 2.734 22.438 -9.867 1 92.62 111 ASP A CA 1
ATOM 854 C C . ASP A 1 111 ? 1.886 21.328 -10.469 1 92.62 111 ASP A C 1
ATOM 856 O O . ASP A 1 111 ? 1.765 21.219 -11.695 1 92.62 111 ASP A O 1
ATOM 860 N N . ARG A 1 112 ? 1.29 20.531 -9.586 1 93.56 112 ARG A N 1
ATOM 861 C CA . ARG A 1 112 ? 0.488 19.422 -10.086 1 93.56 112 ARG A CA 1
ATOM 862 C C . ARG A 1 112 ? -0.847 19.906 -10.633 1 93.56 112 ARG A C 1
ATOM 864 O O . ARG A 1 112 ? -1.522 20.719 -10 1 93.56 112 ARG A O 1
ATOM 871 N N . GLU A 1 113 ? -1.178 19.594 -11.828 1 93.44 113 GLU A N 1
ATOM 872 C CA . GLU A 1 113 ? -2.436 20 -12.461 1 93.44 113 GLU A CA 1
ATOM 873 C C . GLU A 1 113 ? -3.555 19.016 -12.117 1 93.44 113 GLU A C 1
ATOM 875 O O . GLU A 1 113 ? -4.078 18.328 -13 1 93.44 113 GLU A O 1
ATOM 880 N N . VAL A 1 114 ? -3.98 19.062 -10.898 1 96.94 114 VAL A N 1
ATOM 881 C CA . VAL A 1 114 ? -5.02 18.172 -10.398 1 96.94 114 VAL A CA 1
ATOM 882 C C . VAL A 1 114 ? -5.812 18.859 -9.289 1 96.94 114 VAL A C 1
ATOM 884 O O . VAL A 1 114 ? -5.328 19.797 -8.672 1 96.94 114 VAL A O 1
ATOM 887 N N . ASP A 1 115 ? -7.008 18.438 -9.125 1 97.88 115 ASP A N 1
ATOM 888 C CA . ASP A 1 115 ? -7.832 19.016 -8.062 1 97.88 115 ASP A CA 1
ATOM 889 C C . ASP A 1 115 ? -7.551 18.344 -6.723 1 97.88 115 ASP A C 1
ATOM 891 O O . ASP A 1 115 ? -7.832 18.906 -5.664 1 97.88 115 ASP A O 1
ATOM 895 N N . PHE A 1 116 ? -7.059 17.094 -6.844 1 98.81 116 PHE A N 1
ATOM 896 C CA . PHE A 1 116 ? -6.785 16.328 -5.637 1 98.81 116 PHE A CA 1
ATOM 897 C C . PHE A 1 116 ? -5.68 15.305 -5.879 1 98.81 116 PHE A C 1
ATOM 899 O O . PHE A 1 116 ? -5.711 14.578 -6.871 1 98.81 116 PHE A O 1
ATOM 906 N N . ALA A 1 117 ? -4.664 15.273 -4.977 1 98.88 117 ALA A N 1
ATOM 907 C CA . ALA A 1 117 ? -3.609 14.266 -5.004 1 98.88 117 ALA A CA 1
ATOM 908 C C . ALA A 1 117 ? -3.256 13.797 -3.594 1 98.88 117 ALA A C 1
ATOM 910 O O . ALA A 1 117 ? -3.375 14.562 -2.635 1 98.88 117 ALA A O 1
ATOM 911 N N . ALA A 1 118 ? -2.912 12.617 -3.459 1 98.94 118 ALA A N 1
ATOM 912 C CA . ALA A 1 118 ? -2.463 12.008 -2.207 1 98.94 118 ALA A CA 1
ATOM 913 C C . ALA A 1 118 ? -1.537 10.828 -2.471 1 98.94 118 ALA A C 1
ATOM 915 O O . ALA A 1 118 ? -1.366 10.406 -3.619 1 98.94 118 ALA A O 1
ATOM 916 N N . ALA A 1 119 ? -0.87 10.383 -1.462 1 98.88 119 ALA A N 1
ATOM 917 C CA . ALA A 1 119 ? 0.011 9.219 -1.55 1 98.88 119 ALA A CA 1
ATOM 918 C C . ALA A 1 119 ? -0.694 7.957 -1.062 1 98.88 119 ALA A C 1
ATOM 920 O O . ALA A 1 119 ? -1.621 8.031 -0.252 1 98.88 119 ALA A O 1
ATOM 921 N N . PRO A 1 120 ? -0.258 6.84 -1.545 1 98.81 120 PRO A N 1
ATOM 922 C CA . PRO A 1 120 ? -0.924 5.602 -1.142 1 98.81 120 PRO A CA 1
ATOM 923 C C . PRO A 1 120 ? -0.729 5.281 0.338 1 98.81 120 PRO A C 1
ATOM 925 O O . PRO A 1 120 ? 0.282 5.668 0.929 1 98.81 120 PRO A O 1
ATOM 928 N N . ASP A 1 121 ? -1.771 4.652 0.857 1 98.5 121 ASP A N 1
ATOM 929 C CA . ASP A 1 121 ? -1.708 4.074 2.195 1 98.5 121 ASP A CA 1
ATOM 930 C C . ASP A 1 121 ? -1.071 2.686 2.166 1 98.5 121 ASP A C 1
ATOM 932 O O . ASP A 1 121 ? -0.79 2.148 1.094 1 98.5 121 ASP A O 1
ATOM 936 N N . VAL A 1 122 ? -0.805 2.182 3.346 1 97.5 122 VAL A N 1
ATOM 937 C CA . VAL A 1 122 ? -0.302 0.816 3.453 1 97.5 122 VAL A CA 1
ATOM 938 C C . VAL A 1 122 ? -1.471 -0.155 3.602 1 97.5 122 VAL A C 1
ATOM 940 O O . VAL A 1 122 ? -1.421 -1.278 3.096 1 97.5 122 VAL A O 1
ATOM 943 N N . PHE A 1 123 ? -2.58 0.31 4.273 1 96.56 123 PHE A N 1
ATOM 944 C CA . PHE A 1 123 ? -3.715 -0.567 4.539 1 96.56 123 PHE A CA 1
ATOM 945 C C . PHE A 1 123 ? -5.016 0.064 4.055 1 96.56 123 PHE A C 1
ATOM 947 O O . PHE A 1 123 ? -5.543 0.975 4.695 1 96.56 123 PHE A O 1
ATOM 954 N N . PRO A 1 124 ? -5.613 -0.388 2.998 1 97.56 124 PRO A N 1
ATOM 955 C CA . PRO A 1 124 ? -4.949 -1.152 1.94 1 97.56 124 PRO A CA 1
ATOM 956 C C . PRO A 1 124 ? -4.188 -0.263 0.961 1 97.56 124 PRO A C 1
ATOM 958 O O . PRO A 1 124 ? -4.379 0.956 0.948 1 97.56 124 PRO A O 1
ATOM 961 N N . PRO A 1 125 ? -3.303 -0.857 0.157 1 98.62 125 PRO A N 1
ATOM 962 C CA . PRO A 1 125 ? -2.338 -0.058 -0.603 1 98.62 125 PRO A CA 1
ATOM 963 C C . PRO A 1 125 ? -2.941 0.55 -1.867 1 98.62 125 PRO A C 1
ATOM 965 O O . PRO A 1 125 ? -2.273 1.317 -2.566 1 98.62 125 PRO A O 1
ATOM 968 N N . ASP A 1 126 ? -4.199 0.232 -2.225 1 98.69 126 ASP A N 1
ATOM 969 C CA . ASP A 1 126 ? -4.852 0.885 -3.355 1 98.69 126 ASP A CA 1
ATOM 970 C C . ASP A 1 126 ? -5.785 1.996 -2.885 1 98.69 126 ASP A C 1
ATOM 972 O O . ASP A 1 126 ? -6.652 2.445 -3.637 1 98.69 126 ASP A O 1
ATOM 976 N N . LYS A 1 127 ? -5.672 2.416 -1.663 1 98.62 127 LYS A N 1
ATOM 977 C CA . LYS A 1 127 ? -6.238 3.629 -1.083 1 98.62 127 LYS A CA 1
ATOM 978 C C . LYS A 1 127 ? -5.148 4.637 -0.738 1 98.62 127 LYS A C 1
ATOM 980 O O . LYS A 1 127 ? -3.963 4.301 -0.739 1 98.62 127 LYS A O 1
ATOM 985 N N . PHE A 1 128 ? -5.598 5.84 -0.519 1 98.81 128 PHE A N 1
ATOM 986 C CA . PHE A 1 128 ? -4.605 6.844 -0.151 1 98.81 128 PHE A CA 1
ATOM 987 C C . PHE A 1 128 ? -4.684 7.16 1.339 1 98.81 128 PHE A C 1
ATOM 989 O O . PHE A 1 128 ? -5.672 6.832 1.999 1 98.81 128 PHE A O 1
ATOM 996 N N . ASN A 1 129 ? -3.598 7.652 1.914 1 98.69 129 ASN A N 1
ATOM 997 C CA . ASN A 1 129 ? -3.557 8.219 3.258 1 98.69 129 ASN A CA 1
ATOM 998 C C . ASN A 1 129 ? -3.719 9.734 3.23 1 98.69 129 ASN A C 1
ATOM 1000 O O . ASN A 1 129 ? -3.068 10.422 2.438 1 98.69 129 ASN A O 1
ATOM 1004 N N . ALA A 1 130 ? -4.488 10.234 4.051 1 98.5 130 ALA A N 1
ATOM 1005 C CA . ALA A 1 130 ? -4.887 11.633 3.975 1 98.5 130 ALA A CA 1
ATOM 1006 C C . ALA A 1 130 ? -3.928 12.523 4.77 1 98.5 130 ALA A C 1
ATOM 1008 O O . ALA A 1 130 ? -4.254 13.664 5.094 1 98.5 130 ALA A O 1
ATOM 1009 N N . GLY A 1 131 ? -2.762 12.055 5.113 1 98.56 131 GLY A N 1
ATOM 1010 C CA . GLY A 1 131 ? -1.807 12.82 5.895 1 98.56 131 GLY A CA 1
ATOM 1011 C C . GLY A 1 131 ? -1.082 13.883 5.086 1 98.56 131 GLY A C 1
ATOM 1012 O O . GLY A 1 131 ? -0.569 14.852 5.641 1 98.56 131 GLY A O 1
ATOM 1013 N N . VAL A 1 132 ? -0.986 13.664 3.822 1 98.88 132 VAL A N 1
ATOM 1014 C CA . VAL A 1 132 ? -0.471 14.641 2.871 1 98.88 132 VAL A CA 1
ATOM 1015 C C . VAL A 1 132 ? -1.386 14.703 1.649 1 98.88 132 VAL A C 1
ATOM 1017 O O . VAL A 1 132 ? -1.674 13.68 1.027 1 98.88 132 VAL A O 1
ATOM 1020 N N . MET A 1 133 ? -1.861 15.914 1.331 1 98.88 133 MET A N 1
ATOM 1021 C CA . MET A 1 133 ? -2.785 16.094 0.215 1 98.88 133 MET A CA 1
ATOM 1022 C C . MET A 1 133 ? -2.467 17.359 -0.56 1 98.88 133 MET A C 1
ATOM 1024 O O . MET A 1 133 ? -2.016 18.359 0.021 1 98.88 133 MET A O 1
ATOM 1028 N N . VAL A 1 134 ? -2.633 17.312 -1.827 1 98.81 134 VAL A N 1
ATOM 1029 C CA . VAL A 1 134 ? -2.752 18.5 -2.672 1 98.81 134 VAL A CA 1
ATOM 1030 C C . VAL A 1 134 ? -4.219 18.734 -3.016 1 98.81 134 VAL A C 1
ATOM 1032 O O . VAL A 1 134 ? -4.891 17.859 -3.555 1 98.81 134 VAL A O 1
ATOM 1035 N N . VAL A 1 135 ? -4.688 19.922 -2.666 1 98.75 135 VAL A N 1
ATOM 1036 C CA . VAL A 1 135 ? -6.113 20.203 -2.77 1 98.75 135 VAL A CA 1
ATOM 1037 C C . VAL A 1 135 ? -6.332 21.531 -3.479 1 98.75 135 VAL A C 1
ATOM 1039 O O . VAL A 1 135 ? -5.66 22.516 -3.174 1 98.75 135 VAL A O 1
ATOM 1042 N N . VAL A 1 136 ? -7.176 21.547 -4.441 1 98.69 136 VAL A N 1
ATOM 1043 C CA . VAL A 1 136 ? -7.77 22.797 -4.895 1 98.69 136 VAL A CA 1
ATOM 1044 C C . VAL A 1 136 ? -9.047 23.078 -4.102 1 98.69 136 VAL A C 1
ATOM 1046 O O . VAL A 1 136 ? -10.055 22.406 -4.27 1 98.69 136 VAL A O 1
ATOM 1049 N N . PRO A 1 137 ? -8.938 24.078 -3.264 1 98.62 137 PRO A N 1
ATOM 1050 C CA . PRO A 1 137 ? -10.109 24.375 -2.43 1 98.62 137 PRO A CA 1
ATOM 1051 C C . PRO A 1 137 ? -11.359 24.672 -3.25 1 98.62 137 PRO A C 1
ATOM 1053 O O . PRO A 1 137 ? -11.273 25.266 -4.324 1 98.62 137 PRO A O 1
ATOM 1056 N N . SER A 1 138 ? -12.461 24.188 -2.764 1 98.81 138 SER A N 1
ATOM 1057 C CA . SER A 1 138 ? -13.758 24.328 -3.422 1 98.81 138 SER A CA 1
ATOM 1058 C C . SER A 1 138 ? -14.898 24.188 -2.42 1 98.81 138 SER A C 1
ATOM 1060 O O . SER A 1 138 ? -15.102 23.125 -1.829 1 98.81 138 SER A O 1
ATOM 1062 N N . LEU A 1 139 ? -15.719 25.25 -2.322 1 98.5 139 LEU A N 1
ATOM 1063 C CA . LEU A 1 139 ? -16.875 25.188 -1.437 1 98.5 139 LEU A CA 1
ATOM 1064 C C . LEU A 1 139 ? -17.906 24.188 -1.942 1 98.5 139 LEU A C 1
ATOM 1066 O O . LEU A 1 139 ? -18.609 23.562 -1.149 1 98.5 139 LEU A O 1
ATOM 1070 N N . ILE A 1 140 ? -17.922 23.969 -3.211 1 98.62 140 ILE A N 1
ATOM 1071 C CA . ILE A 1 140 ? -18.828 23 -3.809 1 98.62 140 ILE A CA 1
ATOM 1072 C C . ILE A 1 140 ? -18.453 21.594 -3.35 1 98.62 140 ILE A C 1
ATOM 1074 O O . ILE A 1 140 ? -19.328 20.812 -2.939 1 98.62 140 ILE A O 1
ATOM 1078 N N . VAL A 1 141 ? -17.203 21.297 -3.357 1 98.69 141 VAL A N 1
ATOM 1079 C CA . VAL A 1 141 ? -16.734 19.984 -2.934 1 98.69 141 VAL A CA 1
ATOM 1080 C C . VAL A 1 141 ? -16.953 19.812 -1.433 1 98.69 141 VAL A C 1
ATOM 1082 O O . VAL A 1 141 ? -17.406 18.766 -0.981 1 98.69 141 VAL A O 1
ATOM 1085 N N . LEU A 1 142 ? -16.641 20.875 -0.688 1 98.62 142 LEU A N 1
ATOM 1086 C CA . LEU A 1 142 ? -16.828 20.812 0.757 1 98.62 142 LEU A CA 1
ATOM 1087 C C . LEU A 1 142 ? -18.281 20.547 1.1 1 98.62 142 LEU A C 1
ATOM 1089 O O . LEU A 1 142 ? -18.594 19.672 1.908 1 98.62 142 LEU A O 1
ATOM 1093 N N . GLU A 1 143 ? -19.156 21.266 0.487 1 98.44 143 GLU A N 1
ATOM 1094 C CA . GLU A 1 143 ? -20.594 21.094 0.753 1 98.44 143 GLU A CA 1
ATOM 1095 C C . GLU A 1 143 ? -21.062 19.703 0.364 1 98.44 143 GLU A C 1
ATOM 1097 O O . GLU A 1 143 ? -21.859 19.094 1.085 1 98.44 143 GLU A O 1
ATOM 1102 N N . ASP A 1 144 ? -20.609 19.266 -0.758 1 98.5 144 ASP A N 1
ATOM 1103 C CA . ASP A 1 144 ? -20.969 17.922 -1.188 1 98.5 144 ASP A CA 1
ATOM 1104 C C . ASP A 1 144 ? -20.453 16.875 -0.199 1 98.5 144 ASP A C 1
ATOM 1106 O O . ASP A 1 144 ? -21.172 15.945 0.161 1 98.5 144 ASP A O 1
ATOM 1110 N N . MET A 1 145 ? -19.25 17.031 0.269 1 97.62 145 MET A N 1
ATOM 1111 C CA . MET A 1 145 ? -18.672 16.125 1.263 1 97.62 145 MET A CA 1
ATOM 1112 C C . MET A 1 145 ? -19.5 16.125 2.545 1 97.62 145 MET A C 1
ATOM 1114 O O . MET A 1 145 ? -19.828 15.07 3.078 1 97.62 145 MET A O 1
ATOM 1118 N N . MET A 1 146 ? -19.828 17.312 2.98 1 97.12 146 MET A N 1
ATOM 1119 C CA . MET A 1 146 ? -20.594 17.453 4.223 1 97.12 146 MET A CA 1
ATOM 1120 C C . MET A 1 146 ? -21.953 16.781 4.113 1 97.12 146 MET A C 1
ATOM 1122 O O . MET A 1 146 ? -22.438 16.188 5.078 1 97.12 146 MET A O 1
ATOM 1126 N N . SER A 1 147 ? -22.531 16.797 2.953 1 97.69 147 SER A N 1
ATOM 1127 C CA . SER A 1 147 ? -23.844 16.172 2.744 1 97.69 147 SER A CA 1
ATOM 1128 C C . SER A 1 147 ? -23.734 14.648 2.771 1 97.69 147 SER A C 1
ATOM 1130 O O . SER A 1 147 ? -24.75 13.961 2.959 1 97.69 147 SER A O 1
ATOM 1132 N N . LYS A 1 148 ? -22.531 14.125 2.67 1 97.06 148 LYS A N 1
ATOM 1133 C CA . LYS A 1 148 ? -22.344 12.68 2.535 1 97.06 148 LYS A CA 1
ATOM 1134 C C . LYS A 1 148 ? -21.688 12.094 3.777 1 97.06 148 LYS A C 1
ATOM 1136 O O . LYS A 1 148 ? -21.453 10.883 3.846 1 97.06 148 LYS A O 1
ATOM 1141 N N . VAL A 1 149 ? -21.391 12.906 4.746 1 94 149 VAL A N 1
ATOM 1142 C CA . VAL A 1 149 ? -20.656 12.492 5.934 1 94 149 VAL A CA 1
ATOM 1143 C C . VAL A 1 149 ? -21.391 11.344 6.625 1 94 149 VAL A C 1
ATOM 1145 O O . VAL A 1 149 ? -20.75 10.414 7.145 1 94 149 VAL A O 1
ATOM 1148 N N . GLU A 1 150 ? -22.734 11.344 6.594 1 92 150 GLU A N 1
ATOM 1149 C CA . GLU A 1 150 ? -23.5 10.32 7.281 1 92 150 GLU A CA 1
ATOM 1150 C C . GLU A 1 150 ? -23.719 9.102 6.395 1 92 150 GLU A C 1
ATOM 1152 O O . GLU A 1 150 ? -23.984 8.008 6.891 1 92 150 GLU A O 1
ATOM 1157 N N . GLU A 1 151 ? -23.562 9.234 5.137 1 94.31 151 GLU A N 1
ATOM 1158 C CA . GLU A 1 151 ? -23.922 8.195 4.18 1 94.31 151 GLU A CA 1
ATOM 1159 C C . GLU A 1 151 ? -22.703 7.348 3.805 1 94.31 151 GLU A C 1
ATOM 1161 O O . GLU A 1 151 ? -22.797 6.121 3.717 1 94.31 151 GLU A O 1
AT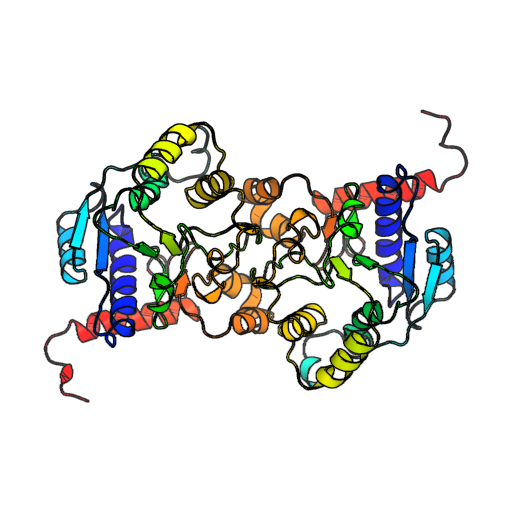OM 1166 N N . LEU A 1 152 ? -21.625 8.031 3.58 1 95.31 152 LEU A N 1
ATOM 1167 C CA . LEU A 1 152 ? -20.453 7.32 3.102 1 95.31 152 LEU A CA 1
ATOM 1168 C C . LEU A 1 152 ? -19.734 6.609 4.25 1 95.31 152 LEU A C 1
ATOM 1170 O O . LEU A 1 152 ? -19.656 7.145 5.359 1 95.31 152 LEU A O 1
ATOM 1174 N N . PRO A 1 153 ? -19.219 5.477 3.949 1 93.5 153 PRO A N 1
ATOM 1175 C CA . PRO A 1 153 ? -18.484 4.73 4.977 1 93.5 153 PRO A CA 1
ATOM 1176 C C . PRO A 1 153 ? -17.078 5.281 5.23 1 93.5 153 PRO A C 1
ATOM 1178 O O . PRO A 1 153 ? -16.594 6.105 4.453 1 93.5 153 PRO A O 1
ATOM 1181 N N . SER A 1 154 ? -16.578 4.898 6.324 1 94.69 154 SER A N 1
ATOM 1182 C CA . SER A 1 154 ? -15.172 5.074 6.664 1 94.69 154 SER A CA 1
ATOM 1183 C C . SER A 1 154 ? -14.578 3.797 7.246 1 94.69 154 SER A C 1
ATOM 1185 O O . SER A 1 154 ? -14.914 3.41 8.367 1 94.69 154 SER A O 1
ATOM 1187 N N . TYR A 1 155 ? -13.633 3.246 6.504 1 94 155 TYR A N 1
ATOM 1188 C CA . TYR A 1 155 ? -13.164 1.92 6.891 1 94 155 TYR A CA 1
ATOM 1189 C C . TYR A 1 155 ? -12.242 1.996 8.102 1 94 155 TYR A C 1
ATOM 1191 O O . TYR A 1 155 ? -12.055 1.003 8.812 1 94 155 TYR A O 1
ATOM 1199 N N . ASP A 1 156 ? -11.641 3.127 8.328 1 91.69 156 ASP A N 1
ATOM 1200 C CA . ASP A 1 156 ? -10.766 3.271 9.484 1 91.69 156 ASP A CA 1
ATOM 1201 C C . ASP A 1 156 ? -11.43 4.09 10.586 1 91.69 156 ASP A C 1
ATOM 1203 O O . ASP A 1 156 ? -10.805 4.414 11.602 1 91.69 156 ASP A O 1
ATOM 1207 N N . GLY A 1 157 ? -12.68 4.516 10.297 1 89.38 157 GLY A N 1
ATOM 1208 C CA . GLY A 1 157 ? -13.406 5.32 11.258 1 89.38 157 GLY A CA 1
ATOM 1209 C C . GLY A 1 157 ? -12.992 6.777 11.266 1 89.38 157 GLY A C 1
ATOM 1210 O O . GLY A 1 157 ? -13.523 7.582 12.031 1 89.38 157 GLY A O 1
ATOM 1211 N N . GLY A 1 158 ? -12.07 7.16 10.422 1 92.62 158 GLY A N 1
ATOM 1212 C CA . GLY A 1 158 ? -11.531 8.508 10.414 1 92.62 158 GLY A CA 1
ATOM 1213 C C . GLY A 1 158 ? -11.664 9.195 9.062 1 92.62 158 GLY A C 1
ATOM 1214 O O . GLY A 1 158 ? -12.477 8.781 8.234 1 92.62 158 GLY A O 1
ATOM 1215 N N . ASP A 1 159 ? -10.977 10.281 8.945 1 95.25 159 ASP A N 1
ATOM 1216 C CA . ASP A 1 159 ? -11.07 11.102 7.746 1 95.25 159 ASP A CA 1
ATOM 1217 C C . ASP A 1 159 ? -10.469 10.383 6.539 1 95.25 159 ASP A C 1
ATOM 1219 O O . ASP A 1 159 ? -10.984 10.5 5.426 1 95.25 159 ASP A O 1
ATOM 1223 N N . THR A 1 160 ? -9.375 9.578 6.742 1 96.94 160 THR A N 1
ATOM 1224 C CA . THR A 1 160 ? -8.773 8.852 5.633 1 96.94 160 THR A CA 1
ATOM 1225 C C . THR A 1 160 ? -9.781 7.922 4.977 1 96.94 160 THR A C 1
ATOM 1227 O O . THR A 1 160 ? -9.945 7.938 3.754 1 96.94 160 THR A O 1
ATOM 1230 N N . GLY A 1 161 ? -10.5 7.129 5.824 1 96.94 161 GLY A N 1
ATOM 1231 C CA . GLY A 1 161 ? -11.508 6.227 5.289 1 96.94 161 GLY A CA 1
ATOM 1232 C C . GLY A 1 161 ? -12.641 6.945 4.59 1 96.94 161 GLY A C 1
ATOM 1233 O O . GLY A 1 161 ? -13.078 6.531 3.516 1 96.94 161 GLY A O 1
ATOM 1234 N N . PHE A 1 162 ? -13.102 8.023 5.172 1 97.12 162 PHE A N 1
ATOM 1235 C CA . PHE A 1 162 ? -14.18 8.797 4.582 1 97.12 162 PHE A CA 1
ATOM 1236 C C . PHE A 1 162 ? -13.75 9.391 3.242 1 97.12 162 PHE A C 1
ATOM 1238 O O . PHE A 1 162 ? -14.492 9.312 2.258 1 97.12 162 PHE A O 1
ATOM 1245 N N . LEU A 1 163 ? -12.602 9.992 3.176 1 98.62 163 LEU A N 1
ATOM 1246 C CA . LEU A 1 163 ? -12.125 10.648 1.965 1 98.62 163 LEU A CA 1
ATOM 1247 C C . LEU A 1 163 ? -11.906 9.641 0.846 1 98.62 163 LEU A C 1
ATOM 1249 O O . LEU A 1 163 ? -12.117 9.953 -0.329 1 98.62 163 LEU A O 1
ATOM 1253 N N . ASN A 1 164 ? -11.492 8.43 1.192 1 98.62 164 ASN A N 1
ATOM 1254 C CA . ASN A 1 164 ? -11.367 7.387 0.181 1 98.62 164 ASN A CA 1
ATOM 1255 C C . ASN A 1 164 ? -12.727 6.98 -0.38 1 98.62 164 ASN A C 1
ATOM 1257 O O . ASN A 1 164 ? -12.844 6.633 -1.558 1 98.62 164 ASN A O 1
ATOM 1261 N N . ALA A 1 165 ? -13.727 6.984 0.49 1 97.94 165 ALA A N 1
ATOM 1262 C CA . ALA A 1 165 ? -15.078 6.723 0 1 97.94 165 ALA A CA 1
ATOM 1263 C C . ALA A 1 165 ? -15.555 7.836 -0.928 1 97.94 165 ALA A C 1
ATOM 1265 O O . ALA A 1 165 ? -16.219 7.574 -1.935 1 97.94 165 ALA A O 1
ATOM 1266 N N . TYR A 1 166 ? -15.219 9.039 -0.595 1 98.5 166 TYR A N 1
ATOM 1267 C CA . TYR A 1 166 ? -15.633 10.195 -1.386 1 98.5 166 TYR A CA 1
ATOM 1268 C C . TYR A 1 166 ? -14.883 10.234 -2.715 1 98.5 166 TYR A C 1
ATOM 1270 O O . TYR A 1 166 ? -15.492 10.461 -3.766 1 98.5 166 TYR A O 1
ATOM 1278 N N . PHE A 1 167 ? -13.555 10.078 -2.674 1 98.56 167 PHE A N 1
ATOM 1279 C CA . PHE A 1 167 ? -12.727 10 -3.871 1 98.56 167 PHE A CA 1
ATOM 1280 C C . PHE A 1 167 ? -12.461 8.547 -4.254 1 98.56 167 PHE A C 1
ATOM 1282 O O . PHE A 1 167 ? -11.312 8.133 -4.379 1 98.56 167 PHE A O 1
ATOM 1289 N N . ALA A 1 168 ? -13.492 7.848 -4.566 1 97.62 168 ALA A N 1
ATOM 1290 C CA . ALA A 1 168 ? -13.461 6.398 -4.723 1 97.62 168 ALA A CA 1
ATOM 1291 C C . ALA A 1 168 ? -12.656 5.992 -5.953 1 97.62 168 ALA A C 1
ATOM 1293 O O . ALA A 1 168 ? -12.18 4.855 -6.047 1 97.62 168 ALA A O 1
ATOM 1294 N N . ASP A 1 169 ? -12.445 6.914 -6.859 1 97.75 169 ASP A N 1
ATOM 1295 C CA . ASP A 1 169 ? -11.789 6.605 -8.125 1 97.75 169 ASP A CA 1
ATOM 1296 C C . ASP A 1 169 ? -10.305 6.957 -8.062 1 97.75 169 ASP A C 1
ATOM 1298 O O . ASP A 1 169 ? -9.609 6.914 -9.086 1 97.75 169 ASP A O 1
ATOM 1302 N N . TRP A 1 170 ? -9.758 7.32 -6.914 1 98.56 170 TRP A N 1
ATOM 1303 C CA . TRP A 1 170 ? -8.414 7.879 -6.785 1 98.56 170 TRP A CA 1
ATOM 1304 C C . TRP A 1 170 ? -7.375 6.953 -7.414 1 98.56 170 TRP A C 1
ATOM 1306 O O . TRP A 1 170 ? -6.539 7.395 -8.203 1 98.56 170 TRP A O 1
ATOM 1316 N N . PHE A 1 171 ? -7.41 5.672 -7.145 1 98.62 171 PHE A N 1
ATOM 1317 C CA . PHE A 1 171 ? -6.387 4.727 -7.578 1 98.62 171 PHE A CA 1
ATOM 1318 C C . PHE A 1 171 ? -6.363 4.609 -9.094 1 98.62 171 PHE A C 1
ATOM 1320 O O . PHE A 1 171 ? -5.324 4.312 -9.688 1 98.62 171 PHE A O 1
ATOM 1327 N N . SER A 1 172 ? -7.465 4.91 -9.703 1 97.69 172 SER A N 1
ATOM 1328 C CA . SER A 1 172 ? -7.574 4.801 -11.156 1 97.69 172 SER A CA 1
ATOM 1329 C C . SER A 1 172 ? -7.328 6.145 -11.836 1 97.69 172 SER A C 1
ATOM 1331 O O . SER A 1 172 ? -7.316 6.23 -13.062 1 97.69 172 SER A O 1
ATOM 1333 N N . ARG A 1 173 ? -7.098 7.188 -11.055 1 98.06 173 ARG A N 1
ATOM 1334 C CA . ARG A 1 173 ? -6.863 8.516 -11.609 1 98.06 173 ARG A CA 1
ATOM 1335 C C . ARG A 1 173 ? -5.5 8.594 -12.289 1 98.06 173 ARG A C 1
ATOM 1337 O O . ARG A 1 173 ? -4.668 7.699 -12.125 1 98.06 173 ARG A O 1
ATOM 1344 N N . PRO A 1 174 ? -5.309 9.664 -13.086 1 97.25 174 PRO A N 1
ATOM 1345 C CA . PRO A 1 174 ? -3.998 9.867 -13.703 1 97.25 174 PRO A CA 1
ATOM 1346 C C . PRO A 1 174 ? -2.885 10.047 -12.68 1 97.25 174 PRO A C 1
ATOM 1348 O O . PRO A 1 174 ? -3.158 10.344 -11.508 1 97.25 174 PRO A O 1
ATOM 1351 N N . ALA A 1 175 ? -1.689 9.914 -13.133 1 97.38 175 ALA A N 1
ATOM 1352 C CA . ALA A 1 175 ? -0.5 9.891 -12.281 1 97.38 175 ALA A CA 1
ATOM 1353 C C . ALA A 1 175 ? -0.403 11.164 -11.445 1 97.38 175 ALA A C 1
ATOM 1355 O O . ALA A 1 175 ? 0.062 11.133 -10.305 1 97.38 175 ALA A O 1
ATOM 1356 N N . ALA A 1 176 ? -0.918 12.227 -11.938 1 97.81 176 ALA A N 1
ATOM 1357 C CA . ALA A 1 176 ? -0.814 13.5 -11.234 1 97.81 176 ALA A CA 1
ATOM 1358 C C . ALA A 1 176 ? -1.568 13.461 -9.906 1 97.81 176 ALA A C 1
ATOM 1360 O O . ALA A 1 176 ? -1.234 14.188 -8.977 1 97.81 176 ALA A O 1
ATOM 1361 N N . ALA A 1 177 ? -2.527 12.562 -9.797 1 98.56 177 ALA A N 1
ATOM 1362 C CA . ALA A 1 177 ? -3.348 12.469 -8.594 1 98.56 177 ALA A CA 1
ATOM 1363 C C . ALA A 1 177 ? -2.715 11.539 -7.562 1 98.56 177 ALA A C 1
ATOM 1365 O O . ALA A 1 177 ? -3.158 11.477 -6.414 1 98.56 177 ALA A O 1
ATOM 1366 N N . ARG A 1 178 ? -1.679 10.844 -7.969 1 98.62 178 ARG A N 1
ATOM 1367 C CA . ARG A 1 178 ? -1.062 9.82 -7.125 1 98.62 178 ARG A CA 1
ATOM 1368 C C . ARG A 1 178 ? 0.375 10.195 -6.777 1 98.62 178 ARG A C 1
ATOM 1370 O O . ARG A 1 178 ? 1.295 9.945 -7.555 1 98.62 178 ARG A O 1
ATOM 1377 N N . LEU A 1 179 ? 0.512 10.711 -5.613 1 98.69 179 LEU A N 1
ATOM 1378 C CA . LEU A 1 179 ? 1.854 11.047 -5.145 1 98.69 179 LEU A CA 1
ATOM 1379 C C . LEU A 1 179 ? 2.652 9.781 -4.844 1 98.69 179 LEU A C 1
ATOM 1381 O O . LEU A 1 179 ? 2.113 8.812 -4.301 1 98.69 179 LEU A O 1
ATOM 1385 N N . PRO A 1 180 ? 3.955 9.789 -5.207 1 98.5 180 PRO A N 1
ATOM 1386 C CA . PRO A 1 180 ? 4.789 8.695 -4.695 1 98.5 180 PRO A CA 1
ATOM 1387 C C . PRO A 1 180 ? 4.719 8.562 -3.176 1 98.5 180 PRO A C 1
ATOM 1389 O O . PRO A 1 180 ? 4.484 9.555 -2.477 1 98.5 180 PRO A O 1
ATOM 1392 N N . PHE A 1 181 ? 4.945 7.387 -2.701 1 98.81 181 PHE A N 1
ATOM 1393 C CA . PHE A 1 181 ? 4.871 7.094 -1.276 1 98.81 181 PHE A CA 1
ATOM 1394 C C . PHE A 1 181 ? 5.836 7.969 -0.49 1 98.81 181 PHE A C 1
ATOM 1396 O O . PHE A 1 181 ? 5.566 8.328 0.659 1 98.81 181 PHE A O 1
ATOM 1403 N N . ALA A 1 182 ? 6.898 8.445 -1.122 1 98.75 182 ALA A N 1
ATOM 1404 C CA . ALA A 1 182 ? 7.941 9.25 -0.492 1 98.75 182 ALA A CA 1
ATOM 1405 C C . ALA A 1 182 ? 7.367 10.547 0.075 1 98.75 182 ALA A C 1
ATOM 1407 O O . ALA A 1 182 ? 7.941 11.141 0.988 1 98.75 182 ALA A O 1
ATOM 1408 N N . TYR A 1 183 ? 6.23 10.992 -0.413 1 98.81 183 TYR A N 1
ATOM 1409 C CA . TYR A 1 183 ? 5.645 12.266 0.006 1 98.81 183 TYR A CA 1
ATOM 1410 C C . TYR A 1 183 ? 4.801 12.086 1.262 1 98.81 183 TYR A C 1
ATOM 1412 O O . TYR A 1 183 ? 4.328 13.062 1.842 1 98.81 183 TYR A O 1
ATOM 1420 N N . ASN A 1 184 ? 4.551 10.906 1.657 1 98.88 184 ASN A N 1
ATOM 1421 C CA . ASN A 1 184 ? 3.842 10.516 2.871 1 98.88 184 ASN A CA 1
ATOM 1422 C C . ASN A 1 184 ? 4.32 9.164 3.385 1 98.88 184 ASN A C 1
ATOM 1424 O O . ASN A 1 184 ? 3.521 8.242 3.566 1 98.88 184 ASN A O 1
ATOM 1428 N N . ALA A 1 185 ? 5.664 9.102 3.582 1 98.75 185 ALA A N 1
ATOM 1429 C CA . ALA A 1 185 ? 6.277 7.844 3.998 1 98.75 185 ALA A CA 1
ATOM 1430 C C . ALA A 1 185 ? 5.848 7.461 5.41 1 98.75 185 ALA A C 1
ATOM 1432 O O . ALA A 1 185 ? 6.383 7.98 6.391 1 98.75 185 ALA A O 1
ATOM 1433 N N . LEU A 1 186 ? 4.957 6.551 5.477 1 98.44 186 LEU A N 1
ATOM 1434 C CA . LEU A 1 186 ? 4.383 6.137 6.754 1 98.44 186 LEU A CA 1
ATOM 1435 C C . LEU A 1 186 ? 5.391 5.328 7.562 1 98.44 186 LEU A C 1
ATOM 1437 O O . LEU A 1 186 ? 5.934 4.336 7.074 1 98.44 186 LEU A O 1
ATOM 1441 N N . ARG A 1 187 ? 5.637 5.746 8.75 1 97.38 187 ARG A N 1
ATOM 1442 C CA . ARG A 1 187 ? 6.605 5.109 9.641 1 97.38 187 ARG A CA 1
ATOM 1443 C C . ARG A 1 187 ? 6.27 3.635 9.844 1 97.38 187 ARG A C 1
ATOM 1445 O O . ARG A 1 187 ? 7.148 2.834 10.18 1 97.38 187 ARG A O 1
ATOM 1452 N N . THR A 1 188 ? 5.035 3.256 9.625 1 94.88 188 THR A N 1
ATOM 1453 C CA . THR A 1 188 ? 4.574 1.876 9.727 1 94.88 188 THR A CA 1
ATOM 1454 C C . THR A 1 188 ? 5.445 0.952 8.883 1 94.88 188 THR A C 1
ATOM 1456 O O . THR A 1 188 ? 5.777 -0.157 9.305 1 94.88 188 THR A O 1
ATOM 1459 N N . VAL A 1 189 ? 5.82 1.383 7.715 1 96.5 189 VAL A N 1
ATOM 1460 C CA . VAL A 1 189 ? 6.641 0.569 6.828 1 96.5 189 VAL A CA 1
ATOM 1461 C C . VAL A 1 189 ? 8.008 0.335 7.461 1 96.5 189 VAL A C 1
ATOM 1463 O O . VAL A 1 189 ? 8.508 -0.792 7.473 1 96.5 189 VAL A O 1
ATOM 1466 N N . TYR A 1 190 ? 8.586 1.384 8.008 1 96.62 190 TYR A N 1
ATOM 1467 C CA . TYR A 1 190 ? 9.883 1.26 8.656 1 96.62 190 TYR A CA 1
ATOM 1468 C C . TYR A 1 190 ? 9.812 0.33 9.859 1 96.62 190 TYR A C 1
ATOM 1470 O O . TYR A 1 190 ? 10.602 -0.607 9.977 1 96.62 190 TYR A O 1
ATOM 1478 N N . TRP A 1 191 ? 8.852 0.582 10.719 1 94.88 191 TRP A N 1
ATOM 1479 C CA . TRP A 1 191 ? 8.711 -0.188 11.945 1 94.88 191 TRP A CA 1
ATOM 1480 C C . TRP A 1 191 ? 8.484 -1.666 11.641 1 94.88 191 TRP A C 1
ATOM 1482 O O . TRP A 1 191 ? 8.953 -2.535 12.383 1 94.88 191 TRP A O 1
ATOM 1492 N N . THR A 1 192 ? 7.828 -1.946 10.555 1 93.12 192 THR A N 1
ATOM 1493 C CA . THR A 1 192 ? 7.418 -3.312 10.242 1 93.12 192 THR A CA 1
ATOM 1494 C C . THR A 1 192 ? 8.531 -4.059 9.516 1 93.12 192 THR A C 1
ATOM 1496 O O . THR A 1 192 ? 8.719 -5.262 9.719 1 93.12 192 THR A O 1
ATOM 1499 N N . THR A 1 193 ? 9.336 -3.342 8.75 1 94.69 193 THR A N 1
ATOM 1500 C CA . THR A 1 193 ? 10.133 -4.094 7.789 1 94.69 193 THR A CA 1
ATOM 1501 C C . THR A 1 193 ? 11.625 -3.891 8.047 1 94.69 193 THR A C 1
ATOM 1503 O O . THR A 1 193 ? 12.445 -4.723 7.664 1 94.69 193 THR A O 1
ATOM 1506 N N . HIS A 1 194 ? 12.016 -2.848 8.68 1 94.75 194 HIS A N 1
ATOM 1507 C CA . HIS A 1 194 ? 13.398 -2.385 8.625 1 94.75 194 HIS A CA 1
ATOM 1508 C C . HIS A 1 194 ? 14.336 -3.375 9.305 1 94.75 194 HIS A C 1
ATOM 1510 O O . HIS A 1 194 ? 15.438 -3.633 8.812 1 94.75 194 HIS A O 1
ATOM 1516 N N . GLU A 1 195 ? 13.898 -3.916 10.453 1 92.88 195 GLU A N 1
ATOM 1517 C CA . GLU A 1 195 ? 14.75 -4.844 11.188 1 92.88 195 GLU A CA 1
ATOM 1518 C C . GLU A 1 195 ? 15.031 -6.105 10.375 1 92.88 195 GLU A C 1
ATOM 1520 O O . GLU A 1 195 ? 16.156 -6.621 10.391 1 92.88 195 GLU A O 1
ATOM 1525 N N . LYS A 1 196 ? 14.039 -6.562 9.656 1 91.19 196 LYS A N 1
ATOM 1526 C CA . LYS A 1 196 ? 14.164 -7.797 8.891 1 91.19 196 LYS A CA 1
ATOM 1527 C C . LYS A 1 196 ? 14.82 -7.539 7.535 1 91.19 196 LYS A C 1
ATOM 1529 O O . LYS A 1 196 ? 15.656 -8.32 7.082 1 91.19 196 LYS A O 1
ATOM 1534 N N . ASN A 1 197 ? 14.477 -6.484 6.934 1 93.94 197 ASN A N 1
ATOM 1535 C CA . ASN A 1 197 ? 14.969 -6.129 5.609 1 93.94 197 ASN A CA 1
ATOM 1536 C C . ASN A 1 197 ? 14.898 -4.621 5.371 1 93.94 197 ASN A C 1
ATOM 1538 O O . ASN A 1 197 ? 13.844 -4.09 5.035 1 93.94 197 ASN A O 1
ATOM 1542 N N . PRO A 1 198 ? 16 -3.9 5.488 1 95 198 PRO A N 1
ATOM 1543 C CA . PRO A 1 198 ? 16.016 -2.447 5.305 1 95 198 PRO A CA 1
ATOM 1544 C C . PRO A 1 198 ? 15.688 -2.031 3.871 1 95 198 PRO A C 1
ATOM 1546 O O . PRO A 1 198 ? 15.367 -0.867 3.621 1 95 198 PRO A O 1
ATOM 1549 N N . GLY A 1 199 ? 15.766 -3.033 2.936 1 95.56 199 GLY A N 1
ATOM 1550 C CA . GLY A 1 199 ? 15.531 -2.748 1.527 1 95.56 199 GLY A CA 1
ATOM 1551 C C . GLY A 1 199 ? 14.148 -2.184 1.252 1 95.56 199 GLY A C 1
ATOM 1552 O O . GLY A 1 199 ? 13.969 -1.396 0.322 1 95.56 199 GLY A O 1
ATOM 1553 N N . TYR A 1 200 ? 13.188 -2.518 2.043 1 96.56 200 TYR A N 1
ATOM 1554 C CA . TYR A 1 200 ? 11.82 -2.059 1.834 1 96.56 200 TYR A CA 1
ATOM 1555 C C . TYR A 1 200 ? 11.719 -0.55 2.02 1 96.56 200 TYR A C 1
ATOM 1557 O O . TYR A 1 200 ? 11.062 0.135 1.231 1 96.56 200 TYR A O 1
ATOM 1565 N N . TRP A 1 201 ? 12.352 -0.028 3.062 1 97.44 201 TRP A N 1
ATOM 1566 C CA . TRP A 1 201 ? 12.367 1.414 3.285 1 97.44 201 TRP A CA 1
ATOM 1567 C C . TRP A 1 201 ? 13.258 2.113 2.262 1 97.44 201 TRP A C 1
ATOM 1569 O O . TRP A 1 201 ? 12.898 3.18 1.749 1 97.44 201 TRP A O 1
ATOM 1579 N N . GLU A 1 202 ? 14.312 1.47 1.889 1 96.62 202 GLU A N 1
ATOM 1580 C CA . GLU A 1 202 ? 15.242 2.045 0.927 1 96.62 202 GLU A CA 1
ATOM 1581 C C . GLU A 1 202 ? 14.617 2.154 -0.458 1 96.62 202 GLU A C 1
ATOM 1583 O O . GLU A 1 202 ? 14.938 3.064 -1.224 1 96.62 202 GLU A O 1
ATOM 1588 N N . ALA A 1 203 ? 13.734 1.274 -0.712 1 96.94 203 ALA A N 1
ATOM 1589 C CA . ALA A 1 203 ? 13.07 1.243 -2.014 1 96.94 203 ALA A CA 1
ATOM 1590 C C . ALA A 1 203 ? 12.227 2.496 -2.229 1 96.94 203 ALA A C 1
ATOM 1592 O O . ALA A 1 203 ? 11.859 2.818 -3.361 1 96.94 203 ALA A O 1
ATOM 1593 N N . ILE A 1 204 ? 11.898 3.234 -1.19 1 96.81 204 ILE A N 1
ATOM 1594 C CA . ILE A 1 204 ? 11.109 4.457 -1.266 1 96.81 204 ILE A CA 1
ATOM 1595 C C . ILE A 1 204 ? 11.906 5.543 -1.984 1 96.81 204 ILE A C 1
ATOM 1597 O O . ILE A 1 204 ? 11.328 6.457 -2.58 1 96.81 204 ILE A O 1
ATOM 1601 N N . GLY A 1 205 ? 13.219 5.395 -2.02 1 95.38 205 GLY A N 1
ATOM 1602 C CA . GLY A 1 205 ? 14.07 6.477 -2.488 1 95.38 205 GLY A CA 1
ATOM 1603 C C . GLY A 1 205 ? 14.203 7.609 -1.487 1 95.38 205 GLY A C 1
ATOM 1604 O O . GLY A 1 205 ? 14.008 7.406 -0.286 1 95.38 205 GLY A O 1
ATOM 1605 N N . PRO A 1 206 ? 14.602 8.766 -1.982 1 96.12 206 PRO A N 1
ATOM 1606 C CA . PRO A 1 206 ? 14.672 9.906 -1.061 1 96.12 206 PRO A CA 1
ATOM 1607 C C . PRO A 1 206 ? 13.312 10.25 -0.449 1 96.12 206 PRO A C 1
ATOM 1609 O O . PRO A 1 206 ? 12.406 10.695 -1.158 1 96.12 206 PRO A O 1
ATOM 1612 N N . VAL A 1 207 ? 13.273 10.062 0.824 1 97.94 207 VAL A N 1
ATOM 1613 C CA . VAL A 1 207 ? 12.039 10.352 1.545 1 97.94 207 VAL A CA 1
ATOM 1614 C C . VAL A 1 207 ? 11.828 11.867 1.629 1 97.94 207 VAL A C 1
ATOM 1616 O O . VAL A 1 207 ? 12.719 12.594 2.061 1 97.94 207 VAL A O 1
ATOM 1619 N N . LYS A 1 208 ? 10.695 12.305 1.216 1 98.31 208 LYS A N 1
ATOM 1620 C CA . LYS A 1 208 ? 10.383 13.734 1.23 1 98.31 208 LYS A CA 1
ATOM 1621 C C . LYS A 1 208 ? 9.664 14.125 2.518 1 98.31 208 LYS A C 1
ATOM 1623 O O . LYS A 1 208 ? 9.898 15.203 3.064 1 98.31 208 LYS A O 1
ATOM 1628 N N . ILE A 1 209 ? 8.766 13.32 2.967 1 98.69 209 ILE A N 1
ATOM 1629 C CA . ILE A 1 209 ? 8.039 13.539 4.215 1 98.69 209 ILE A CA 1
ATOM 1630 C C . ILE A 1 209 ? 7.949 12.234 4.996 1 98.69 209 ILE A C 1
ATOM 1632 O O . ILE A 1 209 ? 7.426 11.234 4.492 1 98.69 209 ILE A O 1
ATOM 1636 N N . ILE A 1 210 ? 8.477 12.203 6.223 1 98.69 210 ILE A N 1
ATOM 1637 C CA . ILE A 1 210 ? 8.242 11.102 7.148 1 98.69 210 ILE A CA 1
ATOM 1638 C C . ILE A 1 210 ? 6.949 11.352 7.93 1 98.69 210 ILE A C 1
ATOM 1640 O O . ILE A 1 210 ? 6.77 12.422 8.516 1 98.69 210 ILE A O 1
ATOM 1644 N N . HIS A 1 211 ? 6.02 10.445 7.879 1 98.81 211 HIS A N 1
ATOM 1645 C CA . HIS A 1 211 ? 4.758 10.57 8.602 1 98.81 211 HIS A CA 1
ATOM 1646 C C . HIS A 1 211 ? 4.723 9.641 9.812 1 98.81 211 HIS A C 1
ATOM 1648 O O . HIS A 1 211 ? 4.754 8.414 9.664 1 98.81 211 HIS A O 1
ATOM 1654 N N . PHE A 1 212 ? 4.699 10.203 10.945 1 97.75 212 PHE A N 1
ATOM 1655 C CA . PHE A 1 212 ? 4.633 9.453 12.195 1 97.75 212 PHE A CA 1
ATOM 1656 C C . PHE A 1 212 ? 3.191 9.094 12.531 1 97.75 212 PHE A C 1
ATOM 1658 O O . PHE A 1 212 ? 2.688 9.453 13.602 1 97.75 212 PHE A O 1
ATOM 1665 N N . CYS A 1 213 ? 2.592 8.289 11.664 1 93.94 213 CYS A N 1
ATOM 1666 C CA . CYS A 1 213 ? 1.158 8.031 11.609 1 93.94 213 CYS A CA 1
ATOM 1667 C C . CYS A 1 213 ? 0.724 7.098 12.734 1 93.94 213 CYS A C 1
ATOM 1669 O O . CYS A 1 213 ? -0.469 6.98 13.016 1 93.94 213 CYS A O 1
ATOM 1671 N N . SER A 1 214 ? 1.565 6.402 13.398 1 87.25 214 SER A N 1
ATOM 1672 C CA . SER A 1 214 ? 1.211 5.461 14.453 1 87.25 214 SER A CA 1
ATOM 1673 C C . SER A 1 214 ? 1.561 6.02 15.828 1 87.25 214 SER A C 1
ATOM 1675 O O . SER A 1 214 ? 2.381 6.934 15.945 1 87.25 214 SER A O 1
ATOM 1677 N N . SER A 1 215 ? 0.831 5.508 16.844 1 89.38 215 SER A N 1
ATOM 1678 C CA . SER A 1 215 ? 1.177 5.816 18.219 1 89.38 215 SER A CA 1
ATOM 1679 C C . SER A 1 215 ? 2.234 4.852 18.75 1 89.38 215 SER A C 1
ATOM 1681 O O . SER A 1 215 ? 2.32 3.707 18.297 1 89.38 215 SER A O 1
ATOM 1683 N N . PRO A 1 216 ? 2.965 5.285 19.609 1 93.81 216 PRO A N 1
ATOM 1684 C CA . PRO A 1 216 ? 3.066 6.633 20.172 1 93.81 216 PRO A CA 1
ATOM 1685 C C . PRO A 1 216 ? 3.809 7.602 19.266 1 93.81 216 PRO A C 1
ATOM 1687 O O . PRO A 1 216 ? 4.707 7.195 18.531 1 93.81 216 PRO A O 1
ATOM 1690 N N . LYS A 1 217 ? 3.396 8.773 19.328 1 95.69 217 LYS A N 1
ATOM 1691 C CA . LYS A 1 217 ? 4.16 9.828 18.656 1 95.69 217 LYS A CA 1
ATOM 1692 C C . LYS A 1 217 ? 5.535 10 19.312 1 95.69 217 LYS A C 1
ATOM 1694 O O . LYS A 1 217 ? 5.738 9.609 20.453 1 95.69 217 LYS A O 1
ATOM 1699 N N . PRO A 1 218 ? 6.473 10.586 18.516 1 95.69 218 PRO A N 1
ATOM 1700 C CA . PRO A 1 218 ? 7.805 10.766 19.094 1 95.69 218 PRO A CA 1
ATOM 1701 C C . PRO A 1 218 ? 7.781 11.516 20.422 1 95.69 218 PRO A C 1
ATOM 1703 O O . PRO A 1 218 ? 8.523 11.164 21.344 1 95.69 218 PRO A O 1
ATOM 1706 N N . TRP A 1 219 ? 6.879 12.43 20.641 1 95.75 219 TRP A N 1
ATOM 1707 C CA . TRP A 1 219 ? 6.859 13.281 21.828 1 95.75 219 TRP A CA 1
ATOM 1708 C C . TRP A 1 219 ? 6.02 12.648 22.922 1 95.75 219 TRP A C 1
ATOM 1710 O O . TRP A 1 219 ? 5.965 13.164 24.047 1 95.75 219 TRP A O 1
ATOM 1720 N N . GLU A 1 220 ? 5.312 11.562 22.594 1 93.38 220 GLU A N 1
ATOM 1721 C CA . GLU A 1 220 ? 4.508 10.875 23.594 1 93.38 220 GLU A CA 1
ATOM 1722 C C . GLU A 1 220 ? 5.34 9.859 24.375 1 93.38 220 GLU A C 1
ATOM 1724 O O . GLU A 1 220 ? 5.055 9.57 25.547 1 93.38 220 GLU A O 1
ATOM 1729 N N . GLU A 1 221 ? 6.25 9.266 23.688 1 88.5 221 GLU A N 1
ATOM 1730 C CA . GLU A 1 221 ? 7.16 8.312 24.312 1 88.5 221 GLU A CA 1
ATOM 1731 C C . GLU A 1 221 ? 8.617 8.68 24.047 1 88.5 221 GLU A C 1
ATOM 1733 O O . GLU A 1 221 ? 9.25 8.109 23.141 1 88.5 221 GLU A O 1
ATOM 1738 N N . THR A 1 222 ? 9.156 9.289 24.906 1 84.44 222 THR A N 1
ATOM 1739 C CA . THR A 1 222 ? 10.461 9.898 24.672 1 84.44 222 THR A CA 1
ATOM 1740 C C . THR A 1 222 ? 11.578 8.875 24.844 1 84.44 222 THR A C 1
ATOM 1742 O O . THR A 1 222 ? 12.703 9.086 24.391 1 84.44 222 THR A O 1
ATOM 1745 N N . ASN A 1 223 ? 11.172 7.711 25.297 1 83.12 223 ASN A N 1
ATOM 1746 C CA . ASN A 1 223 ? 12.188 6.691 25.531 1 83.12 223 ASN A CA 1
ATOM 1747 C C . ASN A 1 223 ? 12.367 5.793 24.312 1 83.12 223 ASN A C 1
ATOM 1749 O O . ASN A 1 223 ? 13.336 5.035 24.234 1 83.12 223 ASN A O 1
ATOM 1753 N N . ARG A 1 224 ? 11.492 5.926 23.438 1 77.25 224 ARG A N 1
ATOM 1754 C CA . ARG A 1 224 ? 11.656 5.156 22.203 1 77.25 224 ARG A CA 1
ATOM 1755 C C . ARG A 1 224 ? 12.648 5.828 21.266 1 77.25 224 ARG A C 1
ATOM 1757 O O . ARG A 1 224 ? 12.398 6.93 20.766 1 77.25 224 ARG A O 1
ATOM 1764 N N . LYS A 1 225 ? 13.758 5.137 21.156 1 78.31 225 LYS A N 1
ATOM 1765 C CA . LYS A 1 225 ? 14.859 5.742 20.422 1 78.31 225 LYS A CA 1
ATOM 1766 C C . LYS A 1 225 ? 15.094 5.016 19.094 1 78.31 225 LYS A C 1
ATOM 1768 O O . LYS A 1 225 ? 16.234 4.656 18.766 1 78.31 225 LYS A O 1
ATOM 1773 N N . GLY A 1 226 ? 14.062 4.883 18.391 1 90.81 226 GLY A N 1
ATOM 1774 C CA . GLY A 1 226 ? 14.242 4.348 17.047 1 90.81 226 GLY A CA 1
ATOM 1775 C C . GLY A 1 226 ? 14.82 5.355 16.078 1 90.81 226 GLY A C 1
ATOM 1776 O O . GLY A 1 226 ? 14.875 6.555 16.375 1 90.81 226 GLY A O 1
ATOM 1777 N N . ASP A 1 227 ? 15.328 4.898 14.953 1 94.56 227 ASP A N 1
ATOM 1778 C CA . ASP A 1 227 ? 16 5.738 13.969 1 94.56 227 ASP A CA 1
ATOM 1779 C C . ASP A 1 227 ? 15.133 6.926 13.57 1 94.56 227 ASP A C 1
ATOM 1781 O O . ASP A 1 227 ? 15.602 8.07 13.562 1 94.56 227 ASP A O 1
ATOM 1785 N N . LEU A 1 228 ? 13.914 6.68 13.297 1 96.75 228 LEU A N 1
ATOM 1786 C CA . LEU A 1 228 ? 13.039 7.746 12.828 1 96.75 228 LEU A CA 1
ATOM 1787 C C . LEU A 1 228 ? 12.68 8.695 13.969 1 96.75 228 LEU A C 1
ATOM 1789 O O . LEU A 1 228 ? 12.578 9.906 13.766 1 96.75 228 LEU A O 1
ATOM 1793 N N . GLU A 1 229 ? 12.453 8.141 15.117 1 96.44 229 GLU A N 1
ATOM 1794 C CA . GLU A 1 229 ? 12.188 8.969 16.297 1 96.44 229 GLU A CA 1
ATOM 1795 C C . GLU A 1 229 ? 13.367 9.891 16.594 1 96.44 229 GLU A C 1
ATOM 1797 O O . GLU A 1 229 ? 13.172 11.062 16.922 1 96.44 229 GLU A O 1
ATOM 1802 N N . MET A 1 230 ? 14.539 9.367 16.469 1 96.62 230 MET A N 1
ATOM 1803 C CA . MET A 1 230 ? 15.727 10.188 16.703 1 96.62 230 MET A CA 1
ATOM 1804 C C . MET A 1 230 ? 15.836 11.289 15.656 1 96.62 230 MET A C 1
ATOM 1806 O O . MET A 1 230 ? 16.266 12.398 15.969 1 96.62 230 MET A O 1
ATOM 1810 N N . THR A 1 231 ? 15.523 10.961 14.445 1 97 231 THR A N 1
ATOM 1811 C CA . THR A 1 231 ? 15.492 11.977 13.398 1 97 231 THR A CA 1
ATOM 1812 C C . THR A 1 231 ? 14.531 13.102 13.766 1 97 231 THR A C 1
ATOM 1814 O O . THR A 1 231 ? 14.852 14.281 13.57 1 97 231 THR A O 1
ATOM 1817 N N . TRP A 1 232 ? 13.383 12.797 14.336 1 97.62 232 TRP A N 1
ATOM 1818 C CA . TRP A 1 232 ? 12.414 13.797 14.781 1 97.62 232 TRP A CA 1
ATOM 1819 C C . TRP A 1 232 ? 12.992 14.664 15.891 1 97.62 232 TRP A C 1
ATOM 1821 O O . TRP A 1 232 ? 12.922 15.891 15.828 1 97.62 232 TRP A O 1
ATOM 1831 N N . TRP A 1 233 ? 13.586 14.016 16.828 1 96.62 233 TRP A N 1
ATOM 1832 C CA . TRP A 1 233 ? 14.125 14.727 17.984 1 96.62 233 TRP A CA 1
ATOM 1833 C C . TRP A 1 233 ? 15.289 15.625 17.562 1 96.62 233 TRP A C 1
ATOM 1835 O O . TRP A 1 233 ? 15.477 16.703 18.141 1 96.62 233 TRP A O 1
ATOM 1845 N N . GLN A 1 234 ? 16.078 15.156 16.641 1 95.94 234 GLN A N 1
ATOM 1846 C CA . GLN A 1 234 ? 17.141 16 16.125 1 95.94 234 GLN A CA 1
ATOM 1847 C C . GLN A 1 234 ? 16.578 17.297 15.539 1 95.94 234 GLN A C 1
ATOM 1849 O O . GLN A 1 234 ? 17.141 18.375 15.766 1 95.94 234 GLN A O 1
ATOM 1854 N N . ARG A 1 235 ? 15.516 17.188 14.82 1 96.31 235 ARG A N 1
ATOM 1855 C CA . ARG A 1 235 ? 14.883 18.375 14.258 1 96.31 235 ARG A CA 1
ATOM 1856 C C . ARG A 1 235 ? 14.312 19.25 15.359 1 96.31 235 ARG A C 1
ATOM 1858 O O . ARG A 1 235 ? 14.375 20.484 15.273 1 96.31 235 ARG A O 1
ATOM 1865 N N . TYR A 1 236 ? 13.734 18.641 16.344 1 96.44 236 TYR A N 1
ATOM 1866 C CA . TYR A 1 236 ? 13.211 19.375 17.484 1 96.44 236 TYR A CA 1
ATOM 1867 C C . TYR A 1 236 ? 14.312 20.188 18.156 1 96.44 236 TYR A C 1
ATOM 1869 O O . TYR A 1 236 ? 14.117 21.375 18.453 1 96.44 236 TYR A O 1
ATOM 1877 N N . VAL A 1 237 ? 15.445 19.594 18.328 1 95.44 237 VAL A N 1
ATOM 1878 C CA . VAL A 1 237 ? 16.562 20.25 19 1 95.44 237 VAL A CA 1
ATOM 1879 C C . VAL A 1 237 ? 17.078 21.391 18.125 1 95.44 237 VAL A C 1
ATOM 1881 O O . VAL A 1 237 ? 17.375 22.484 18.625 1 95.44 237 VAL A O 1
ATOM 1884 N N . GLN A 1 238 ? 17.172 21.141 16.859 1 94.25 238 GLN A N 1
ATOM 1885 C CA . GLN A 1 238 ? 17.594 22.188 15.938 1 94.25 238 GLN A CA 1
ATOM 1886 C C . GLN A 1 238 ? 16.641 23.391 16 1 94.25 238 GLN A C 1
ATOM 1888 O O . GLN A 1 238 ? 17.094 24.531 15.984 1 94.25 238 GLN A O 1
ATOM 1893 N N . MET A 1 239 ? 15.383 23.109 16.031 1 93.81 239 MET A N 1
ATOM 1894 C CA . MET A 1 239 ? 14.383 24.172 16.125 1 93.81 239 MET A CA 1
ATOM 1895 C C . MET A 1 239 ? 14.578 24.984 17.406 1 93.81 239 MET A C 1
ATOM 1897 O O . MET A 1 239 ? 14.555 26.219 17.359 1 93.81 239 MET A O 1
ATOM 1901 N N . LYS A 1 240 ? 14.828 24.328 18.5 1 93.06 240 LYS A N 1
ATOM 1902 C CA . LYS A 1 240 ? 14.969 24.984 19.797 1 93.06 240 LYS A CA 1
ATOM 1903 C C . LYS A 1 240 ? 16.281 25.781 19.875 1 93.06 240 LYS A C 1
ATOM 1905 O O . LYS A 1 240 ? 16.344 26.812 20.531 1 93.06 240 LYS A O 1
ATOM 1910 N N . MET A 1 241 ? 17.281 25.234 19.234 1 87.94 241 MET A N 1
ATOM 1911 C CA . MET A 1 241 ? 18.578 25.922 19.25 1 87.94 241 MET A CA 1
ATOM 1912 C C . MET A 1 241 ? 18.547 27.156 18.359 1 87.94 241 MET A C 1
ATOM 1914 O O . MET A 1 241 ? 19.25 28.141 18.625 1 87.94 241 MET A O 1
ATOM 1918 N N . GLY A 1 242 ? 18.016 27.031 17.188 1 72.19 242 GLY A N 1
ATOM 1919 C CA . GLY A 1 242 ? 17.891 28.188 16.328 1 72.19 242 GLY A CA 1
ATOM 1920 C C . GLY A 1 242 ? 17.031 29.297 16.938 1 72.19 242 GLY A C 1
ATOM 1921 O O . GLY A 1 242 ? 17.203 30.469 16.609 1 72.19 242 GLY A O 1
ATOM 1922 N N . SER A 1 243 ? 16.078 28.922 17.719 1 58.69 243 SER A N 1
ATOM 1923 C CA . SER A 1 243 ? 15.219 29.891 18.391 1 58.69 243 SER A CA 1
ATOM 1924 C C . SER A 1 243 ? 15.938 30.594 19.531 1 58.69 243 SER A C 1
ATOM 1926 O O . SER A 1 243 ? 15.398 31.516 20.141 1 58.69 243 SER A O 1
ATOM 1928 N N . VAL A 1 244 ? 17.188 30.109 19.969 1 48.22 244 VAL A N 1
ATOM 1929 C CA . VAL A 1 244 ? 18 30.766 20.984 1 48.22 244 VAL A CA 1
ATOM 1930 C C . VAL A 1 244 ? 18.719 31.969 20.375 1 48.22 244 VAL A C 1
ATOM 1932 O O . VAL A 1 244 ? 19.484 31.812 19.422 1 48.22 244 VAL A O 1
ATOM 1935 N N . PRO A 1 245 ? 18.469 33.094 20.641 1 43.91 245 PRO A N 1
ATOM 1936 C CA . PRO A 1 245 ? 19.219 34.312 20.328 1 43.91 245 PRO A CA 1
ATOM 1937 C C . PRO A 1 245 ? 20.719 34.188 20.641 1 43.91 245 PRO A C 1
ATOM 1939 O O . PRO A 1 245 ? 21.078 33.656 21.688 1 43.91 245 PRO A O 1
ATOM 1942 N N . GLY A 1 246 ? 21.828 34.156 19.688 1 43.88 246 GLY A N 1
ATOM 1943 C CA . GLY A 1 246 ? 23.266 34.219 19.891 1 43.88 246 GLY A CA 1
ATOM 1944 C C . GLY A 1 246 ? 24 33.062 19.266 1 43.88 246 GLY A C 1
ATOM 1945 O O . GLY A 1 246 ? 25.234 33 19.281 1 43.88 246 GLY A O 1
ATOM 1946 N N . MET A 1 247 ? 23.547 31.922 19.078 1 39.94 247 MET A N 1
ATOM 1947 C CA . MET A 1 247 ? 24.344 30.812 18.547 1 39.94 247 MET A CA 1
ATOM 1948 C C . MET A 1 247 ? 24.453 30.906 17.031 1 39.94 247 MET A C 1
ATOM 1950 O O . MET A 1 247 ? 25 30 16.391 1 39.94 247 MET A O 1
ATOM 1954 N N . ASP A 1 248 ? 24.047 31.828 16.328 1 37.66 248 ASP A N 1
ATOM 1955 C CA . ASP A 1 248 ? 24.375 32.062 14.93 1 37.66 248 ASP A CA 1
ATOM 1956 C C . ASP A 1 248 ? 25.875 32.125 14.711 1 37.66 248 ASP A C 1
ATOM 1958 O O . ASP A 1 248 ? 26.359 31.969 13.594 1 37.66 248 ASP A O 1
ATOM 1962 N N . GLY A 1 249 ? 26.734 32.688 15.586 1 34.03 249 GLY A N 1
ATOM 1963 C CA . GLY A 1 249 ? 28.141 33 15.422 1 34.03 249 GLY A CA 1
ATOM 1964 C C . GLY A 1 249 ? 29.016 31.75 15.398 1 34.03 249 GLY A C 1
ATOM 1965 O O . GLY A 1 249 ? 30.219 31.844 15.172 1 34.03 249 GLY A O 1
ATOM 1966 N N . PHE A 1 250 ? 28.844 30.719 16.078 1 29.75 250 PHE A N 1
ATOM 1967 C CA . PHE A 1 250 ? 29.938 29.75 16.172 1 29.75 250 PHE A CA 1
ATOM 1968 C C . PHE A 1 250 ? 30 28.875 14.93 1 29.75 250 PHE A C 1
ATOM 1970 O O . PHE A 1 250 ? 30.75 27.906 14.891 1 29.75 250 PHE A O 1
ATOM 1977 N N . VAL A 1 251 ? 29.391 29.203 13.828 1 23.16 251 VAL A N 1
ATOM 1978 C CA . VAL A 1 251 ? 29.844 28.422 12.688 1 23.16 251 VAL A CA 1
ATOM 1979 C C . VAL A 1 251 ? 30.938 29.188 11.938 1 23.16 251 VAL A C 1
ATOM 1981 O O . VAL A 1 251 ? 30.781 30.391 11.672 1 23.16 251 VAL A O 1
ATOM 1984 N N . MET B 1 1 ? 3.75 -21.391 -10.977 1 96.94 1 MET B N 1
ATOM 1985 C CA . MET B 1 1 ? 5.125 -21.875 -11.023 1 96.94 1 MET B CA 1
ATOM 1986 C C . MET B 1 1 ? 5.465 -22.641 -9.75 1 96.94 1 MET B C 1
ATOM 1988 O O . MET B 1 1 ? 5.117 -22.219 -8.648 1 96.94 1 MET B O 1
ATOM 1992 N N . VAL B 1 2 ? 6.059 -23.781 -9.914 1 97.69 2 VAL B N 1
ATOM 1993 C CA . VAL B 1 2 ? 6.492 -24.625 -8.797 1 97.69 2 VAL B CA 1
ATOM 1994 C C . VAL B 1 2 ? 7.934 -25.062 -9.016 1 97.69 2 VAL B C 1
ATOM 1996 O O . VAL B 1 2 ? 8.266 -25.609 -10.07 1 97.69 2 VAL B O 1
ATOM 1999 N N . THR B 1 3 ? 8.773 -24.844 -8.016 1 96.31 3 THR B N 1
ATOM 2000 C CA . THR B 1 3 ? 10.18 -25.156 -8.188 1 96.31 3 THR B CA 1
ATOM 2001 C C . THR B 1 3 ? 10.617 -26.266 -7.223 1 96.31 3 THR B C 1
ATOM 2003 O O . THR B 1 3 ? 11.758 -26.719 -7.27 1 96.31 3 THR B O 1
ATOM 2006 N N . SER B 1 4 ? 9.734 -26.656 -6.305 1 95.19 4 SER B N 1
ATOM 2007 C CA . SER B 1 4 ? 10.008 -27.734 -5.355 1 95.19 4 SER B CA 1
ATOM 2008 C C . SER B 1 4 ? 8.734 -28.484 -4.988 1 95.19 4 SER B C 1
ATOM 2010 O O . SER B 1 4 ? 7.625 -27.969 -5.164 1 95.19 4 SER B O 1
ATOM 2012 N N . ASP B 1 5 ? 8.891 -29.672 -4.457 1 97.25 5 ASP B N 1
ATOM 2013 C CA . ASP B 1 5 ? 7.766 -30.531 -4.121 1 97.25 5 ASP B CA 1
ATOM 2014 C C . ASP B 1 5 ? 6.902 -29.906 -3.027 1 97.25 5 ASP B C 1
ATOM 2016 O O . ASP B 1 5 ? 5.684 -30.094 -3.004 1 97.25 5 ASP B O 1
ATOM 2020 N N . ASP B 1 6 ? 7.465 -29.094 -2.195 1 94.88 6 ASP B N 1
ATOM 2021 C CA . ASP B 1 6 ? 6.793 -28.562 -1.013 1 94.88 6 ASP B CA 1
ATOM 2022 C C . ASP B 1 6 ? 5.688 -27.578 -1.4 1 94.88 6 ASP B C 1
ATOM 2024 O O . ASP B 1 6 ? 4.797 -27.297 -0.599 1 94.88 6 ASP B O 1
ATOM 2028 N N . PHE B 1 7 ? 5.695 -27.125 -2.633 1 96 7 PHE B N 1
ATOM 2029 C CA . PHE B 1 7 ? 4.727 -26.109 -3.031 1 96 7 PHE B CA 1
ATOM 2030 C C . PHE B 1 7 ? 3.635 -26.719 -3.906 1 96 7 PHE B C 1
ATOM 2032 O O . PHE B 1 7 ? 2.682 -26.047 -4.285 1 96 7 PHE B O 1
ATOM 2039 N N . VAL B 1 8 ? 3.748 -28 -4.203 1 98.19 8 VAL B N 1
ATOM 2040 C CA . VAL B 1 8 ? 2.799 -28.656 -5.098 1 98.19 8 VAL B CA 1
ATOM 2041 C C . VAL B 1 8 ? 1.403 -28.625 -4.477 1 98.19 8 VAL B C 1
ATOM 2043 O O . VAL B 1 8 ? 0.413 -28.375 -5.168 1 98.19 8 VAL B O 1
ATOM 2046 N N . ILE B 1 9 ? 1.303 -28.828 -3.186 1 97.19 9 ILE B N 1
ATOM 2047 C C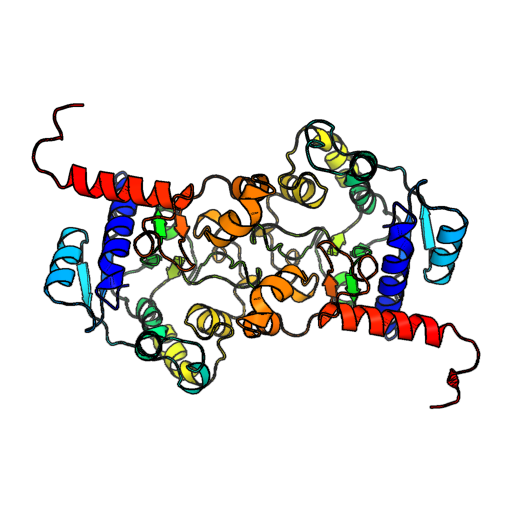A . ILE B 1 9 ? 0.012 -28.812 -2.506 1 97.19 9 ILE B CA 1
ATOM 2048 C C . ILE B 1 9 ? -0.656 -27.453 -2.684 1 97.19 9 ILE B C 1
ATOM 2050 O O . ILE B 1 9 ? -1.864 -27.375 -2.92 1 97.19 9 ILE B O 1
ATOM 2054 N N . GLY B 1 10 ? 0.119 -26.344 -2.527 1 97.81 10 GLY B N 1
ATOM 2055 C CA . GLY B 1 10 ? -0.403 -25 -2.762 1 97.81 10 GLY B CA 1
ATOM 2056 C C . GLY B 1 10 ? -0.895 -24.797 -4.18 1 97.81 10 GLY B C 1
ATOM 2057 O O . GLY B 1 10 ? -1.978 -24.25 -4.395 1 97.81 10 GLY B O 1
ATOM 2058 N N . ALA B 1 11 ? -0.129 -25.297 -5.113 1 98.44 11 ALA B N 1
ATOM 2059 C CA . ALA B 1 11 ? -0.482 -25.172 -6.527 1 98.44 11 ALA B CA 1
ATOM 2060 C C . ALA B 1 11 ? -1.777 -25.906 -6.832 1 98.44 11 ALA B C 1
ATOM 2062 O O . ALA B 1 11 ? -2.627 -25.422 -7.574 1 98.44 11 ALA B O 1
ATOM 2063 N N . GLU B 1 12 ? -1.913 -27.078 -6.277 1 97.69 12 GLU B N 1
ATOM 2064 C CA . GLU B 1 12 ? -3.117 -27.875 -6.508 1 97.69 12 GLU B CA 1
ATOM 2065 C C . GLU B 1 12 ? -4.363 -27.141 -6.016 1 97.69 12 GLU B C 1
ATOM 2067 O O . GLU B 1 12 ? -5.371 -27.078 -6.719 1 97.69 12 GLU B O 1
ATOM 2072 N N . VAL B 1 13 ? -4.281 -26.609 -4.832 1 97.56 13 VAL B N 1
ATOM 2073 C CA . VAL B 1 13 ? -5.418 -25.906 -4.25 1 97.56 13 VAL B CA 1
ATOM 2074 C C . VAL B 1 13 ? -5.715 -24.641 -5.062 1 97.56 13 VAL B C 1
ATOM 2076 O O . VAL B 1 13 ? -6.875 -24.344 -5.344 1 97.56 13 VAL B O 1
ATOM 2079 N N . MET B 1 14 ? -4.672 -23.969 -5.426 1 98.06 14 MET B N 1
ATOM 2080 C CA . MET B 1 14 ? -4.824 -22.766 -6.234 1 98.06 14 MET B CA 1
ATOM 2081 C C . MET B 1 14 ? -5.516 -23.078 -7.559 1 98.06 14 MET B C 1
ATOM 2083 O O . MET B 1 14 ? -6.48 -22.422 -7.938 1 98.06 14 MET B O 1
ATOM 2087 N N . LEU B 1 15 ? -5.094 -24.094 -8.234 1 96.62 15 LEU B N 1
ATOM 2088 C CA . LEU B 1 15 ? -5.652 -24.5 -9.523 1 96.62 15 LEU B CA 1
ATOM 2089 C C . LEU B 1 15 ? -7.102 -24.953 -9.367 1 96.62 15 LEU B C 1
ATOM 2091 O O . LEU B 1 15 ? -7.945 -24.641 -10.211 1 96.62 15 LEU B O 1
ATOM 2095 N N . HIS B 1 16 ? -7.348 -25.641 -8.312 1 94.69 16 HIS B N 1
ATOM 2096 C CA . HIS B 1 16 ? -8.719 -26.047 -8.031 1 94.69 16 HIS B CA 1
ATOM 2097 C C . HIS B 1 16 ? -9.625 -24.844 -7.836 1 94.69 16 HIS B C 1
ATOM 2099 O O . HIS B 1 16 ? -10.727 -24.797 -8.391 1 94.69 16 HIS B O 1
ATOM 2105 N N . SER B 1 17 ? -9.133 -23.922 -7.035 1 96.12 17 SER B N 1
ATOM 2106 C CA . SER B 1 17 ? -9.914 -22.703 -6.789 1 96.12 17 SER B CA 1
ATOM 2107 C C . SER B 1 17 ? -10.141 -21.922 -8.078 1 96.12 17 SER B C 1
ATOM 2109 O O . SER B 1 17 ? -11.203 -21.328 -8.273 1 96.12 17 SER B O 1
ATOM 2111 N N . LEU B 1 18 ? -9.172 -21.891 -8.93 1 94.94 18 LEU B N 1
ATOM 2112 C CA . LEU B 1 18 ? -9.273 -21.203 -10.211 1 94.94 18 LEU B CA 1
ATOM 2113 C C . LEU B 1 18 ? -10.312 -21.859 -11.109 1 94.94 18 LEU B C 1
ATOM 2115 O O . LEU B 1 18 ? -11.148 -21.188 -11.711 1 94.94 18 LEU B O 1
ATOM 2119 N N . ARG B 1 19 ? -10.273 -23.125 -11.195 1 90.44 19 ARG B N 1
ATOM 2120 C CA . ARG B 1 19 ? -11.18 -23.891 -12.039 1 90.44 19 ARG B CA 1
ATOM 2121 C C . ARG B 1 19 ? -12.633 -23.703 -11.602 1 90.44 19 ARG B C 1
ATOM 2123 O O . ARG B 1 19 ? -13.539 -23.672 -12.43 1 90.44 19 ARG B O 1
ATOM 2130 N N . GLU B 1 20 ? -12.844 -23.562 -10.375 1 88.38 20 GLU B N 1
ATOM 2131 C CA . GLU B 1 20 ? -14.188 -23.406 -9.828 1 88.38 20 GLU B CA 1
ATOM 2132 C C . GLU B 1 20 ? -14.797 -22.078 -10.273 1 88.38 20 GLU B C 1
ATOM 2134 O O . GLU B 1 20 ? -16.016 -21.953 -10.359 1 88.38 20 GLU B O 1
ATOM 2139 N N . HIS B 1 21 ? -13.992 -21.156 -10.594 1 86.5 21 HIS B N 1
ATOM 2140 C CA . HIS B 1 21 ? -14.508 -19.828 -10.898 1 86.5 21 HIS B CA 1
ATOM 2141 C C . HIS B 1 21 ? -14.391 -19.516 -12.383 1 86.5 21 HIS B C 1
ATOM 2143 O O . HIS B 1 21 ? -14.875 -18.484 -12.852 1 86.5 21 HIS B O 1
ATOM 2149 N N . CYS B 1 22 ? -13.727 -20.156 -13.266 1 73.75 22 CYS B N 1
ATOM 2150 C CA . CYS B 1 22 ? -13.531 -19.906 -14.688 1 73.75 22 CYS B CA 1
ATOM 2151 C C . CYS B 1 22 ? -14.609 -20.594 -15.508 1 73.75 22 CYS B C 1
ATOM 2153 O O . CYS B 1 22 ? -14.773 -20.312 -16.703 1 73.75 22 CYS B O 1
ATOM 2155 N N . GLY B 1 23 ? -15.438 -21.5 -15.078 1 59.62 23 GLY B N 1
ATOM 2156 C CA . GLY B 1 23 ? -16.203 -22.5 -15.812 1 59.62 23 GLY B CA 1
ATOM 2157 C C . GLY B 1 23 ? -17.281 -21.875 -16.703 1 59.62 23 GLY B C 1
ATOM 2158 O O . GLY B 1 23 ? -17.875 -22.562 -17.531 1 59.62 23 GLY B O 1
ATOM 2159 N N . GLY B 1 24 ? -17.578 -20.547 -16.625 1 53.91 24 GLY B N 1
ATOM 2160 C CA . GLY B 1 24 ? -18.812 -20.281 -17.344 1 53.91 24 GLY B CA 1
ATOM 2161 C C . GLY B 1 24 ? -18.578 -19.766 -18.75 1 53.91 24 GLY B C 1
ATOM 2162 O O . GLY B 1 24 ? -19.531 -19.578 -19.516 1 53.91 24 GLY B O 1
ATOM 2163 N N . SER B 1 25 ? -17.328 -19.344 -18.984 1 53.66 25 SER B N 1
ATOM 2164 C CA . SER B 1 25 ? -17.25 -18.656 -20.266 1 53.66 25 SER B CA 1
ATOM 2165 C C . SER B 1 25 ? -16.797 -19.594 -21.375 1 53.66 25 SER B C 1
ATOM 2167 O O . SER B 1 25 ? -16.188 -20.625 -21.109 1 53.66 25 SER B O 1
ATOM 2169 N N . THR B 1 26 ? -17.344 -19.594 -22.609 1 55.06 26 THR B N 1
ATOM 2170 C CA . THR B 1 26 ? -17.047 -20.312 -23.828 1 55.06 26 THR B CA 1
ATOM 2171 C C . THR B 1 26 ? -15.555 -20.281 -24.141 1 55.06 26 THR B C 1
ATOM 2173 O O . THR B 1 26 ? -15.039 -21.156 -24.828 1 55.06 26 THR B O 1
ATOM 2176 N N . ARG B 1 27 ? -14.828 -19.297 -23.828 1 64.12 27 ARG B N 1
ATOM 2177 C CA . ARG B 1 27 ? -13.383 -19.234 -24.062 1 64.12 27 ARG B CA 1
ATOM 2178 C C . ARG B 1 27 ? -12.617 -19.406 -22.75 1 64.12 27 ARG B C 1
ATOM 2180 O O . ARG B 1 27 ? -12.438 -18.453 -22 1 64.12 27 ARG B O 1
ATOM 2187 N N . ARG B 1 28 ? -12.359 -20.625 -22.453 1 81 28 ARG B N 1
ATOM 2188 C CA . ARG B 1 28 ? -11.703 -20.875 -21.172 1 81 28 ARG B CA 1
ATOM 2189 C C . ARG B 1 28 ? -10.18 -20.797 -21.312 1 81 28 ARG B C 1
ATOM 2191 O O . ARG B 1 28 ? -9.602 -21.406 -22.203 1 81 28 ARG B O 1
ATOM 2198 N N . PRO B 1 29 ? -9.562 -19.953 -20.578 1 88.5 29 PRO B N 1
ATOM 2199 C CA . PRO B 1 29 ? -8.094 -19.906 -20.594 1 88.5 29 PRO B CA 1
ATOM 2200 C C . PRO B 1 29 ? -7.453 -21.234 -20.219 1 88.5 29 PRO B C 1
ATOM 2202 O O . PRO B 1 29 ? -8.023 -22 -19.438 1 88.5 29 PRO B O 1
ATOM 2205 N N . ALA B 1 30 ? -6.359 -21.578 -20.922 1 93.25 30 ALA B N 1
ATOM 2206 C CA . ALA B 1 30 ? -5.598 -22.766 -20.562 1 93.25 30 ALA B CA 1
ATOM 2207 C C . ALA B 1 30 ? -4.969 -22.625 -19.172 1 93.25 30 ALA B C 1
ATOM 2209 O O . ALA B 1 30 ? -4.445 -21.562 -18.828 1 93.25 30 ALA B O 1
ATOM 2210 N N . LEU B 1 31 ? -5.074 -23.625 -18.359 1 95.69 31 LEU B N 1
ATOM 2211 C CA . LEU B 1 31 ? -4.391 -23.672 -17.078 1 95.69 31 LEU B CA 1
ATOM 2212 C C . LEU B 1 31 ? -3.014 -24.312 -17.219 1 95.69 31 LEU B C 1
ATOM 2214 O O . LEU B 1 31 ? -2.906 -25.5 -17.547 1 95.69 31 LEU B O 1
ATOM 2218 N N . VAL B 1 32 ? -2.027 -23.5 -17.031 1 97.62 32 VAL B N 1
ATOM 2219 C CA . VAL B 1 32 ? -0.655 -23.938 -17.281 1 97.62 32 VAL B CA 1
ATOM 2220 C C . VAL B 1 32 ? 0.157 -23.844 -15.992 1 97.62 32 VAL B C 1
ATOM 2222 O O . VAL B 1 32 ? 0.022 -22.891 -15.234 1 97.62 32 VAL B O 1
ATOM 2225 N N . VAL B 1 33 ? 0.997 -24.891 -15.703 1 98.5 33 VAL B N 1
ATOM 2226 C CA . VAL B 1 33 ? 1.92 -24.859 -14.578 1 98.5 33 VAL B CA 1
ATOM 2227 C C . VAL B 1 33 ? 3.359 -24.906 -15.086 1 98.5 33 VAL B C 1
ATOM 2229 O O . VAL B 1 33 ? 3.723 -25.812 -15.844 1 98.5 33 VAL B O 1
ATOM 2232 N N . MET B 1 34 ? 4.172 -23.922 -14.734 1 98.5 34 MET B N 1
ATOM 2233 C CA . MET B 1 34 ? 5.609 -23.969 -14.969 1 98.5 34 MET B CA 1
ATOM 2234 C C . MET B 1 34 ? 6.316 -24.719 -13.844 1 98.5 34 MET B C 1
ATOM 2236 O O . MET B 1 34 ? 6.074 -24.453 -12.664 1 98.5 34 MET B O 1
ATOM 2240 N N . VAL B 1 35 ? 7.195 -25.656 -14.172 1 98.38 35 VAL B N 1
ATOM 2241 C CA . VAL B 1 35 ? 7.949 -26.406 -13.172 1 98.38 35 VAL B CA 1
ATOM 2242 C C . VAL B 1 35 ? 9.438 -26.375 -13.516 1 98.38 35 VAL B C 1
ATOM 2244 O O . VAL B 1 35 ? 9.805 -26.188 -14.672 1 98.38 35 VAL B O 1
ATOM 2247 N N . THR B 1 36 ? 10.273 -26.453 -12.531 1 97.5 36 THR B N 1
ATOM 2248 C CA . THR B 1 36 ? 11.703 -26.688 -12.719 1 97.5 36 THR B CA 1
ATOM 2249 C C . THR B 1 36 ? 12.078 -28.125 -12.383 1 97.5 36 THR B C 1
ATOM 2251 O O . THR B 1 36 ? 11.211 -28.922 -12.008 1 97.5 36 THR B O 1
ATOM 2254 N N . SER B 1 37 ? 13.359 -28.422 -12.57 1 95.75 37 SER B N 1
ATOM 2255 C CA . SER B 1 37 ? 13.852 -29.781 -12.352 1 95.75 37 SER B CA 1
ATOM 2256 C C . SER B 1 37 ? 13.75 -30.172 -10.875 1 95.75 37 SER B C 1
ATOM 2258 O O . SER B 1 37 ? 13.867 -31.344 -10.531 1 95.75 37 SER B O 1
ATOM 2260 N N . GLY B 1 38 ? 13.477 -29.188 -10.016 1 95.38 38 GLY B N 1
ATOM 2261 C CA . GLY B 1 38 ? 13.383 -29.453 -8.586 1 95.38 38 GLY B CA 1
ATOM 2262 C C . GLY B 1 38 ? 12.102 -30.156 -8.195 1 95.38 38 GLY B C 1
ATOM 2263 O O . GLY B 1 38 ? 11.961 -30.609 -7.055 1 95.38 38 GLY B O 1
ATOM 2264 N N . VAL B 1 39 ? 11.203 -30.328 -9.102 1 97.69 39 VAL B N 1
ATOM 2265 C CA . VAL B 1 39 ? 9.93 -31 -8.836 1 97.69 39 VAL B CA 1
ATOM 2266 C C . VAL B 1 39 ? 10.016 -32.469 -9.273 1 97.69 39 VAL B C 1
ATOM 2268 O O . VAL B 1 39 ? 10.367 -32.75 -10.422 1 97.69 39 VAL B O 1
ATOM 2271 N N . SER B 1 40 ? 9.656 -33.344 -8.414 1 98.19 40 SER B N 1
ATOM 2272 C CA . SER B 1 40 ? 9.766 -34.781 -8.68 1 98.19 40 SER B CA 1
ATOM 2273 C C . SER B 1 40 ? 8.758 -35.219 -9.734 1 98.19 40 SER B C 1
ATOM 2275 O O . SER B 1 40 ? 7.758 -34.562 -9.969 1 98.19 40 SER B O 1
ATOM 2277 N N . GLN B 1 41 ? 9.047 -36.375 -10.328 1 97.69 41 GLN B N 1
ATOM 2278 C CA . GLN B 1 41 ? 8.164 -36.906 -11.352 1 97.69 41 GLN B CA 1
ATOM 2279 C C . GLN B 1 41 ? 6.781 -37.219 -10.773 1 97.69 41 GLN B C 1
ATOM 2281 O O . GLN B 1 41 ? 5.766 -36.969 -11.43 1 97.69 41 GLN B O 1
ATOM 2286 N N . LEU B 1 42 ? 6.746 -37.719 -9.633 1 97.38 42 LEU B N 1
ATOM 2287 C CA . LEU B 1 42 ? 5.48 -38 -8.969 1 97.38 42 LEU B CA 1
ATOM 2288 C C . LEU B 1 42 ? 4.637 -36.75 -8.82 1 97.38 42 LEU B C 1
ATOM 2290 O O . LEU B 1 42 ? 3.439 -36.75 -9.117 1 97.38 42 LEU B O 1
ATOM 2294 N N . LYS B 1 43 ? 5.23 -35.719 -8.352 1 97.94 43 LYS B N 1
ATOM 2295 C CA . LYS B 1 43 ? 4.52 -34.469 -8.141 1 97.94 43 LYS B CA 1
ATOM 2296 C C . LYS B 1 43 ? 4.137 -33.812 -9.461 1 97.94 43 LYS B C 1
ATOM 2298 O O . LYS B 1 43 ? 3.096 -33.156 -9.57 1 97.94 43 LYS B O 1
ATOM 2303 N N . ARG B 1 44 ? 4.926 -34 -10.469 1 97.88 44 ARG B N 1
ATOM 2304 C CA . ARG B 1 44 ? 4.574 -33.531 -11.797 1 97.88 44 ARG B CA 1
ATOM 2305 C C . ARG B 1 44 ? 3.301 -34.188 -12.305 1 97.88 44 ARG B C 1
ATOM 2307 O O . ARG B 1 44 ? 2.467 -33.531 -12.945 1 97.88 44 ARG B O 1
ATOM 2314 N N . GLN B 1 45 ? 3.205 -35.438 -12.055 1 97 45 GLN B N 1
ATOM 2315 C CA . GLN B 1 45 ? 2.006 -36.156 -12.461 1 97 45 GLN B CA 1
ATOM 2316 C C . GLN B 1 45 ? 0.768 -35.625 -11.75 1 97 45 GLN B C 1
ATOM 2318 O O . GLN B 1 45 ? -0.297 -35.5 -12.359 1 97 45 GLN B O 1
ATOM 2323 N N . ALA B 1 46 ? 0.942 -35.344 -10.516 1 95.88 46 ALA B N 1
ATOM 2324 C CA . ALA B 1 46 ? -0.157 -34.75 -9.758 1 95.88 46 ALA B CA 1
ATOM 2325 C C . ALA B 1 46 ? -0.588 -33.406 -10.367 1 95.88 46 ALA B C 1
ATOM 2327 O O . ALA B 1 46 ? -1.783 -33.125 -10.484 1 95.88 46 ALA B O 1
ATOM 2328 N N . LEU B 1 47 ? 0.349 -32.594 -10.781 1 97.75 47 LEU B N 1
ATOM 2329 C CA . LEU B 1 47 ? 0.061 -31.297 -11.383 1 97.75 47 LEU B CA 1
ATOM 2330 C C . LEU B 1 47 ? -0.609 -31.469 -12.742 1 97.75 47 LEU B C 1
ATOM 2332 O O . LEU B 1 47 ? -1.494 -30.688 -13.109 1 97.75 47 LEU B O 1
ATOM 2336 N N . LYS B 1 48 ? -0.164 -32.469 -13.492 1 96.88 48 LYS B N 1
ATOM 2337 C CA . LYS B 1 48 ? -0.75 -32.75 -14.797 1 96.88 48 LYS B CA 1
ATOM 2338 C C . LYS B 1 48 ? -2.229 -33.094 -14.68 1 96.88 48 LYS B C 1
ATOM 2340 O O . LYS B 1 48 ? -3.023 -32.781 -15.57 1 96.88 48 LYS B O 1
ATOM 2345 N N . ALA B 1 49 ? -2.605 -33.656 -13.57 1 93.75 49 ALA B N 1
ATOM 2346 C CA . ALA B 1 49 ? -3.98 -34.094 -13.352 1 93.75 49 ALA B CA 1
ATOM 2347 C C . ALA B 1 49 ? -4.906 -32.906 -13.109 1 93.75 49 ALA B C 1
ATOM 2349 O O . ALA B 1 49 ? -6.121 -33 -13.305 1 93.75 49 ALA B O 1
ATOM 2350 N N . VAL B 1 50 ? -4.332 -31.812 -12.75 1 93.44 50 VAL B N 1
ATOM 2351 C CA . VAL B 1 50 ? -5.191 -30.703 -12.344 1 93.44 50 VAL B CA 1
ATOM 2352 C C . VAL B 1 50 ? -4.922 -29.484 -13.227 1 93.44 50 VAL B C 1
ATOM 2354 O O . VAL B 1 50 ? -5.359 -28.375 -12.922 1 93.44 50 VAL B O 1
ATOM 2357 N N . SER B 1 51 ? -4.16 -29.609 -14.242 1 95.94 51 SER B N 1
ATOM 2358 C CA . SER B 1 51 ? -3.855 -28.547 -15.188 1 95.94 51 SER B CA 1
ATOM 2359 C C . SER B 1 51 ? -4.012 -29.016 -16.625 1 95.94 51 SER B C 1
ATOM 2361 O O . SER B 1 51 ? -4.25 -30.188 -16.875 1 95.94 51 SER B O 1
ATOM 2363 N N . ASP B 1 52 ? -3.973 -28.078 -17.547 1 95.5 52 ASP B N 1
ATOM 2364 C CA . ASP B 1 52 ? -4.055 -28.422 -18.969 1 95.5 52 ASP B CA 1
ATOM 2365 C C . ASP B 1 52 ? -2.668 -28.688 -19.547 1 95.5 52 ASP B C 1
ATOM 2367 O O . ASP B 1 52 ? -2.529 -29.422 -20.516 1 95.5 52 ASP B O 1
ATOM 2371 N N . GLU B 1 53 ? -1.709 -28.078 -18.969 1 97 53 GLU B N 1
ATOM 2372 C CA . GLU B 1 53 ? -0.344 -28.219 -19.469 1 97 53 GLU B CA 1
ATOM 2373 C C . GLU B 1 53 ? 0.675 -27.969 -18.359 1 97 53 GLU B C 1
ATOM 2375 O O . GLU B 1 53 ? 0.505 -27.062 -17.547 1 97 53 GLU B O 1
ATOM 2380 N N . VAL B 1 54 ? 1.694 -28.828 -18.266 1 98.19 54 VAL B N 1
ATOM 2381 C CA . VAL B 1 54 ? 2.863 -28.609 -17.406 1 98.19 54 VAL B CA 1
ATOM 2382 C C . VAL B 1 54 ? 4.086 -28.328 -18.281 1 98.19 54 VAL B C 1
ATOM 2384 O O . VAL B 1 54 ? 4.449 -29.141 -19.141 1 98.19 54 VAL B O 1
ATOM 2387 N N . ILE B 1 55 ? 4.691 -27.172 -18.109 1 98.19 55 ILE B N 1
ATOM 2388 C CA . ILE B 1 55 ? 5.84 -26.75 -18.906 1 98.19 55 ILE B CA 1
ATOM 2389 C C . ILE B 1 55 ? 7.09 -26.719 -18.016 1 98.19 55 ILE B C 1
ATOM 2391 O O . ILE B 1 55 ? 7.133 -26 -17.016 1 98.19 55 ILE B O 1
ATOM 2395 N N . GLU B 1 56 ? 8.07 -27.469 -18.375 1 98.06 56 GLU B N 1
ATOM 2396 C CA . GLU B 1 56 ? 9.352 -27.391 -17.672 1 98.06 56 GLU B CA 1
ATOM 2397 C C . GLU B 1 56 ? 10.188 -26.219 -18.172 1 98.06 56 GLU B C 1
ATOM 2399 O O . GLU B 1 56 ? 10.336 -26.031 -19.391 1 98.06 56 GLU B O 1
ATOM 2404 N N . VAL B 1 57 ? 10.734 -25.438 -17.266 1 97.81 57 VAL B N 1
ATOM 2405 C CA . VAL B 1 57 ? 11.594 -24.312 -17.609 1 97.81 57 VAL B CA 1
ATOM 2406 C C . VAL B 1 57 ? 12.922 -24.422 -16.859 1 97.81 57 VAL B C 1
ATOM 2408 O O . VAL B 1 57 ? 12.984 -25.016 -15.789 1 97.81 57 VAL B O 1
ATOM 2411 N N . GLU B 1 58 ? 13.961 -23.844 -17.453 1 96.62 58 GLU B N 1
ATOM 2412 C CA . GLU B 1 58 ? 15.25 -23.75 -16.766 1 96.62 58 GLU B CA 1
ATOM 2413 C C . GLU B 1 58 ? 15.211 -22.719 -15.656 1 96.62 58 GLU B C 1
ATOM 2415 O O . GLU B 1 58 ? 14.75 -21.594 -15.867 1 96.62 58 GLU B O 1
ATOM 2420 N N . PRO B 1 59 ? 15.711 -23.141 -14.477 1 96.12 59 PRO B N 1
ATOM 2421 C CA . PRO B 1 59 ? 15.727 -22.156 -13.391 1 96.12 59 PRO B CA 1
ATOM 2422 C C . PRO B 1 59 ? 16.578 -20.938 -13.719 1 96.12 59 PRO B C 1
ATOM 2424 O O . PRO B 1 59 ? 17.547 -21.031 -14.477 1 96.12 59 PRO B O 1
ATOM 2427 N N . ILE B 1 60 ? 16.203 -19.812 -13.234 1 95.06 60 ILE B N 1
ATOM 2428 C CA . ILE B 1 60 ? 17 -18.594 -13.258 1 95.06 60 ILE B CA 1
ATOM 2429 C C . ILE B 1 60 ? 17.406 -18.219 -11.828 1 95.06 60 ILE B C 1
ATOM 2431 O O . ILE B 1 60 ? 16.547 -17.984 -10.977 1 95.06 60 ILE B O 1
ATOM 2435 N N . ALA B 1 61 ? 18.656 -18.156 -11.578 1 90.25 61 ALA B N 1
ATOM 2436 C CA . ALA B 1 61 ? 19.188 -17.844 -10.25 1 90.25 61 ALA B CA 1
ATOM 2437 C C . ALA B 1 61 ? 19.141 -16.344 -9.977 1 90.25 61 ALA B C 1
ATOM 2439 O O . ALA B 1 61 ? 19.219 -15.539 -10.906 1 90.25 61 ALA B O 1
ATOM 2440 N N . MET B 1 62 ? 19.047 -16.078 -8.68 1 88.31 62 MET B N 1
ATOM 2441 C CA . MET B 1 62 ? 19.25 -14.688 -8.258 1 88.31 62 MET B CA 1
ATOM 2442 C C . MET B 1 62 ? 20.734 -14.336 -8.258 1 88.31 62 MET B C 1
ATOM 2444 O O . MET B 1 62 ? 21.578 -15.195 -8.023 1 88.31 62 MET B O 1
ATOM 2448 N N . PRO B 1 63 ? 20.984 -13.055 -8.484 1 83.75 63 PRO B N 1
ATOM 2449 C CA . PRO B 1 63 ? 22.406 -12.672 -8.367 1 83.75 63 PRO B CA 1
ATOM 2450 C C . PRO B 1 63 ? 22.953 -12.867 -6.957 1 83.75 63 PRO B C 1
ATOM 2452 O O . PRO B 1 63 ? 22.234 -12.656 -5.977 1 83.75 63 PRO B O 1
ATOM 2455 N N . MET B 1 64 ? 24.172 -13.352 -6.871 1 64.38 64 MET B N 1
ATOM 2456 C CA . MET B 1 64 ? 24.844 -13.711 -5.621 1 64.38 64 MET B CA 1
ATOM 2457 C C . MET B 1 64 ? 24.828 -12.539 -4.645 1 64.38 64 MET B C 1
ATOM 2459 O O . MET B 1 64 ? 24.688 -12.742 -3.434 1 64.38 64 MET B O 1
ATOM 2463 N N . LYS B 1 65 ? 25.156 -11.336 -5.059 1 57.91 65 LYS B N 1
ATOM 2464 C CA . LYS B 1 65 ? 25.25 -10.172 -4.191 1 57.91 65 LYS B CA 1
ATOM 2465 C C . LYS B 1 65 ? 23.969 -9.969 -3.402 1 57.91 65 LYS B C 1
ATOM 2467 O O . LYS B 1 65 ? 23.969 -9.289 -2.373 1 57.91 65 LYS B O 1
ATOM 2472 N N . ARG B 1 66 ? 23.031 -10.555 -3.713 1 59.16 66 ARG B N 1
ATOM 2473 C CA . ARG B 1 66 ? 21.703 -10.328 -3.143 1 59.16 66 ARG B CA 1
ATOM 2474 C C . ARG B 1 66 ? 21.25 -11.539 -2.328 1 59.16 66 ARG B C 1
ATOM 2476 O O . ARG B 1 66 ? 20.172 -11.516 -1.735 1 59.16 66 ARG B O 1
ATOM 2483 N N . ALA B 1 67 ? 22.047 -12.484 -2.287 1 53.19 67 ALA B N 1
ATOM 2484 C CA . ALA B 1 67 ? 21.703 -13.781 -1.716 1 53.19 67 ALA B CA 1
ATOM 2485 C C . ALA B 1 67 ? 21.719 -13.734 -0.191 1 53.19 67 ALA B C 1
ATOM 2487 O O . ALA B 1 67 ? 21.125 -14.578 0.473 1 53.19 67 ALA B O 1
ATOM 2488 N N . ALA B 1 68 ? 22.25 -12.539 0.392 1 47.75 68 ALA B N 1
ATOM 2489 C CA . ALA B 1 68 ? 22.578 -12.422 1.813 1 47.75 68 ALA B CA 1
ATOM 2490 C C . ALA B 1 68 ? 21.297 -12.219 2.639 1 47.75 68 ALA B C 1
ATOM 2492 O O . ALA B 1 68 ? 20.703 -11.133 2.619 1 47.75 68 ALA B O 1
ATOM 2493 N N . GLY B 1 69 ? 20.266 -13.289 2.484 1 48.72 69 GLY B N 1
ATOM 2494 C CA . GLY B 1 69 ? 19.094 -13.32 3.346 1 48.72 69 GLY B CA 1
ATOM 2495 C C . GLY B 1 69 ? 18.062 -14.344 2.912 1 48.72 69 GLY B C 1
ATOM 2496 O O . GLY B 1 69 ? 16.984 -14.43 3.502 1 48.72 69 GLY B O 1
ATOM 2497 N N . HIS B 1 70 ? 18.391 -14.938 1.766 1 54.12 70 HIS B N 1
ATOM 2498 C CA . HIS B 1 70 ? 17.453 -15.945 1.304 1 54.12 70 HIS B CA 1
ATOM 2499 C C . HIS B 1 70 ? 18 -17.359 1.495 1 54.12 70 HIS B C 1
ATOM 2501 O O . HIS B 1 70 ? 19.219 -17.531 1.599 1 54.12 70 HIS B O 1
ATOM 2507 N N . VAL B 1 71 ? 17.062 -18.281 1.75 1 50.03 71 VAL B N 1
ATOM 2508 C CA . VAL B 1 71 ? 17.422 -19.688 1.812 1 50.03 71 VAL B CA 1
ATOM 2509 C C . VAL B 1 71 ? 18.125 -20.109 0.513 1 50.03 71 VAL B C 1
ATOM 2511 O O . VAL B 1 71 ? 17.672 -19.734 -0.577 1 50.03 71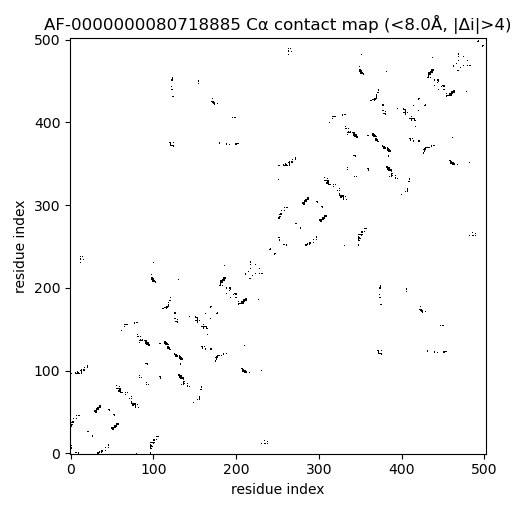 VAL B O 1
ATOM 2514 N N . PRO B 1 72 ? 19.219 -20.781 0.645 1 51.28 72 PRO B N 1
ATOM 2515 C CA . PRO B 1 72 ? 20.031 -21.219 -0.502 1 51.28 72 PRO B CA 1
ATOM 2516 C C . PRO B 1 72 ? 19.172 -21.781 -1.639 1 51.28 72 PRO B C 1
ATOM 2518 O O . PRO B 1 72 ? 19.422 -21.484 -2.811 1 51.28 72 PRO B O 1
ATOM 2521 N N . ALA B 1 73 ? 18.156 -22.484 -1.361 1 53.22 73 ALA B N 1
ATOM 2522 C CA . ALA B 1 73 ? 17.328 -23.109 -2.381 1 53.22 73 ALA B CA 1
ATOM 2523 C C . ALA B 1 73 ? 16.594 -22.062 -3.227 1 53.22 73 ALA B C 1
ATOM 2525 O O . ALA B 1 73 ? 16.422 -22.25 -4.434 1 53.22 73 ALA B O 1
ATOM 2526 N N . TRP B 1 74 ? 16.328 -20.969 -2.629 1 64.62 74 TRP B N 1
ATOM 2527 C CA . TRP B 1 74 ? 15.633 -19.922 -3.359 1 64.62 74 TRP B CA 1
ATOM 2528 C C . TRP B 1 74 ? 16.609 -19.125 -4.23 1 64.62 74 TRP B C 1
ATOM 2530 O O . TRP B 1 74 ? 16.234 -18.656 -5.309 1 64.62 74 TRP B O 1
ATOM 2540 N N . VAL B 1 75 ? 17.781 -19.203 -3.854 1 72.06 75 VAL B N 1
ATOM 2541 C CA . VAL B 1 75 ? 18.797 -18.422 -4.566 1 72.06 75 VAL B CA 1
ATOM 2542 C C . VAL B 1 75 ? 18.969 -18.969 -5.984 1 72.06 75 VAL B C 1
ATOM 2544 O O . VAL B 1 75 ? 19.078 -18.203 -6.938 1 72.06 75 VAL B O 1
ATOM 2547 N N . ASP B 1 76 ? 18.766 -20.188 -6.168 1 82.69 76 ASP B N 1
ATOM 2548 C CA . ASP B 1 76 ? 19.031 -20.797 -7.461 1 82.69 76 ASP B CA 1
ATOM 2549 C C . ASP B 1 76 ? 17.828 -20.688 -8.391 1 82.69 76 ASP B C 1
ATOM 2551 O O . ASP B 1 76 ? 17.953 -20.875 -9.602 1 82.69 76 ASP B O 1
ATOM 2555 N N . VAL B 1 77 ? 16.719 -20.328 -7.855 1 89.31 77 VAL B N 1
ATOM 2556 C CA . VAL B 1 77 ? 15.523 -20.391 -8.688 1 89.31 77 VAL B CA 1
ATOM 2557 C C . VAL B 1 77 ? 14.719 -19.094 -8.539 1 89.31 77 VAL B C 1
ATOM 2559 O O . VAL B 1 77 ? 13.656 -18.938 -9.141 1 89.31 77 VAL B O 1
ATOM 2562 N N . GLY B 1 78 ? 15.227 -18.125 -7.891 1 90.56 78 GLY B N 1
ATOM 2563 C CA . GLY B 1 78 ? 14.445 -17 -7.41 1 90.56 78 GLY B CA 1
ATOM 2564 C C . GLY B 1 78 ? 13.93 -16.109 -8.531 1 90.56 78 GLY B C 1
ATOM 2565 O O . GLY B 1 78 ? 12.945 -15.391 -8.352 1 90.56 78 GLY B O 1
ATOM 2566 N N . TYR B 1 79 ? 14.562 -16.172 -9.695 1 95.5 79 TYR B N 1
ATOM 2567 C CA . TYR B 1 79 ? 14.156 -15.32 -10.797 1 95.5 79 TYR B CA 1
ATOM 2568 C C . TYR B 1 79 ? 13.484 -16.125 -11.898 1 95.5 79 TYR B C 1
ATOM 2570 O O . TYR B 1 79 ? 13.211 -15.609 -12.984 1 95.5 79 TYR B O 1
ATOM 2578 N N . THR B 1 80 ? 13.172 -17.391 -11.586 1 97.19 80 THR B N 1
ATOM 2579 C CA . THR B 1 80 ? 12.578 -18.281 -12.578 1 97.19 80 THR B CA 1
ATOM 2580 C C . THR B 1 80 ? 11.242 -17.719 -13.062 1 97.19 80 THR B C 1
ATOM 2582 O O . THR B 1 80 ? 10.852 -17.953 -14.211 1 97.19 80 THR B O 1
ATOM 2585 N N . LYS B 1 81 ? 10.555 -16.906 -12.266 1 97.81 81 LYS B N 1
ATOM 2586 C CA . LYS B 1 81 ? 9.281 -16.281 -12.609 1 97.81 81 LYS B CA 1
ATOM 2587 C C . LYS B 1 81 ? 9.406 -15.453 -13.891 1 97.81 81 LYS B C 1
ATOM 2589 O O . LYS B 1 81 ? 8.438 -15.305 -14.633 1 97.81 81 LYS B O 1
ATOM 2594 N N . LEU B 1 82 ? 10.57 -14.969 -14.203 1 98.31 82 LEU B N 1
ATOM 2595 C CA . LEU B 1 82 ? 10.797 -14.148 -15.383 1 98.31 82 LEU B CA 1
ATOM 2596 C C . LEU B 1 82 ? 10.5 -14.93 -16.656 1 98.31 82 LEU B C 1
ATOM 2598 O O . LEU B 1 82 ? 10.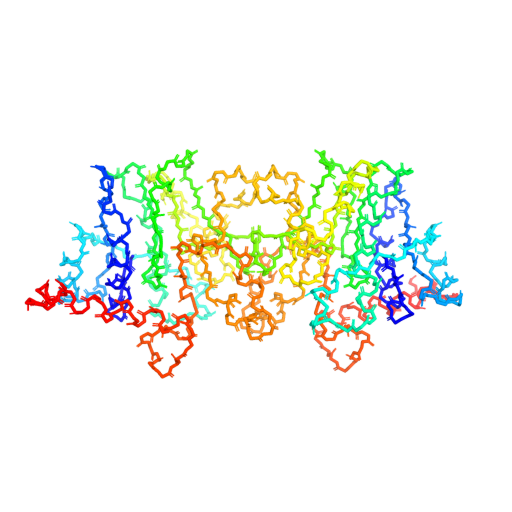211 -14.344 -17.703 1 98.31 82 LEU B O 1
ATOM 2602 N N . ARG B 1 83 ? 10.523 -16.25 -16.547 1 98.31 83 ARG B N 1
ATOM 2603 C CA . ARG B 1 83 ? 10.289 -17.125 -17.703 1 98.31 83 ARG B CA 1
ATOM 2604 C C . ARG B 1 83 ? 8.867 -16.969 -18.219 1 98.31 83 ARG B C 1
ATOM 2606 O O . ARG B 1 83 ? 8.555 -17.391 -19.328 1 98.31 83 ARG B O 1
ATOM 2613 N N . VAL B 1 84 ? 7.977 -16.344 -17.438 1 98.69 84 VAL B N 1
ATOM 2614 C CA . VAL B 1 84 ? 6.605 -16.094 -17.859 1 98.69 84 VAL B CA 1
ATOM 2615 C C . VAL B 1 84 ? 6.602 -15.305 -19.172 1 98.69 84 VAL B C 1
ATOM 2617 O O . VAL B 1 84 ? 5.766 -15.547 -20.047 1 98.69 84 VAL B O 1
ATOM 2620 N N . TRP B 1 85 ? 7.508 -14.383 -19.359 1 98.81 85 TRP B N 1
ATOM 2621 C CA . TRP B 1 85 ? 7.582 -13.555 -20.562 1 98.81 85 TRP B CA 1
ATOM 2622 C C . TRP B 1 85 ? 7.988 -14.391 -21.766 1 98.81 85 TRP B C 1
ATOM 2624 O O . TRP B 1 85 ? 7.805 -13.969 -22.922 1 98.81 85 TRP B O 1
ATOM 2634 N N . GLY B 1 86 ? 8.562 -15.547 -21.516 1 98.56 86 GLY B N 1
ATOM 2635 C CA . GLY B 1 86 ? 8.992 -16.406 -22.609 1 98.56 86 GLY B CA 1
ATOM 2636 C C . GLY B 1 86 ? 7.879 -17.297 -23.141 1 98.56 86 GLY B C 1
ATOM 2637 O O . GLY B 1 86 ? 8.078 -18.047 -24.094 1 98.56 86 GLY B O 1
ATOM 2638 N N . LEU B 1 87 ? 6.676 -17.234 -22.531 1 98.38 87 LEU B N 1
ATOM 2639 C CA . LEU B 1 87 ? 5.559 -18.078 -22.938 1 98.38 87 LEU B CA 1
ATOM 2640 C C . LEU B 1 87 ? 4.84 -17.469 -24.141 1 98.38 87 LEU B C 1
ATOM 2642 O O . LEU B 1 87 ? 3.633 -17.219 -24.094 1 98.38 87 LEU B O 1
ATOM 2646 N N . ILE B 1 88 ? 5.465 -17.375 -25.266 1 98.31 88 ILE B N 1
ATOM 2647 C CA . ILE B 1 88 ? 5.035 -16.594 -26.422 1 98.31 88 ILE B CA 1
ATOM 2648 C C . ILE B 1 88 ? 3.98 -17.375 -27.219 1 98.31 88 ILE B C 1
ATOM 2650 O O . ILE B 1 88 ? 3.395 -16.859 -28.156 1 98.31 88 ILE B O 1
ATOM 2654 N N . GLN B 1 89 ? 3.688 -18.609 -26.859 1 97.25 89 GLN B N 1
ATOM 2655 C CA . GLN B 1 89 ? 2.592 -19.359 -27.484 1 97.25 89 GLN B CA 1
ATOM 2656 C C . GLN B 1 89 ? 1.239 -18.812 -27.016 1 97.25 89 GLN B C 1
ATOM 2658 O O . GLN B 1 89 ? 0.205 -19.141 -27.609 1 97.25 89 GLN B O 1
ATOM 2663 N N . PHE B 1 90 ? 1.23 -18.016 -25.953 1 97.12 90 PHE B N 1
ATOM 2664 C CA . PHE B 1 90 ? 0.009 -17.391 -25.453 1 97.12 90 PHE B CA 1
ATOM 2665 C C . PHE B 1 90 ? -0.016 -15.906 -25.797 1 97.12 90 PHE B C 1
ATOM 2667 O O . PHE B 1 90 ? 1.021 -15.242 -25.766 1 97.12 90 PHE B O 1
ATOM 2674 N N . ARG B 1 91 ? -1.157 -15.352 -26.062 1 96.19 91 ARG B N 1
ATOM 2675 C CA . ARG B 1 91 ? -1.319 -13.922 -26.328 1 96.19 91 ARG B CA 1
ATOM 2676 C C . ARG B 1 91 ? -1.251 -13.109 -25.047 1 96.19 91 ARG B C 1
ATOM 2678 O O . ARG B 1 91 ? -0.747 -11.984 -25.031 1 96.19 91 ARG B O 1
ATOM 2685 N N . CYS B 1 92 ? -1.788 -13.711 -24.031 1 97.19 92 CYS B N 1
ATOM 2686 C CA . CYS B 1 92 ? -1.861 -13.102 -22.703 1 97.19 92 CYS B CA 1
ATOM 2687 C C . CYS B 1 92 ? -1.758 -14.156 -21.609 1 97.19 92 CYS B C 1
ATOM 2689 O O . CYS B 1 92 ? -2.316 -15.25 -21.734 1 97.19 92 CYS B O 1
ATOM 2691 N N . VAL B 1 93 ? -0.966 -13.82 -20.594 1 98.12 93 VAL B N 1
ATOM 2692 C CA . VAL B 1 93 ? -0.813 -14.719 -19.453 1 98.12 93 VAL B CA 1
ATOM 2693 C C . VAL B 1 93 ? -1.247 -14.008 -18.172 1 98.12 93 VAL B C 1
ATOM 2695 O O . VAL B 1 93 ? -0.796 -12.898 -17.891 1 98.12 93 VAL B O 1
ATOM 2698 N N . VAL B 1 94 ? -2.172 -14.586 -17.484 1 97.94 94 VAL B N 1
ATOM 2699 C CA . VAL B 1 94 ? -2.436 -14.211 -16.109 1 97.94 94 VAL B CA 1
ATOM 2700 C C . VAL B 1 94 ? -1.683 -15.148 -15.164 1 97.94 94 VAL B C 1
ATOM 2702 O O . VAL B 1 94 ? -2.057 -16.312 -15.008 1 97.94 94 VAL B O 1
ATOM 2705 N N . TYR B 1 95 ? -0.633 -14.617 -14.625 1 98.69 95 TYR B N 1
ATOM 2706 C CA . TYR B 1 95 ? 0.189 -15.383 -13.695 1 98.69 95 TYR B CA 1
ATOM 2707 C C . TYR B 1 95 ? -0.329 -15.25 -12.266 1 98.69 95 TYR B C 1
ATOM 2709 O O . TYR B 1 95 ? -0.656 -14.141 -11.82 1 98.69 95 TYR B O 1
ATOM 2717 N N . ILE B 1 96 ? -0.383 -16.328 -11.531 1 98.69 96 ILE B N 1
ATOM 2718 C CA . ILE B 1 96 ? -0.786 -16.344 -10.125 1 98.69 96 ILE B CA 1
ATOM 2719 C C . ILE B 1 96 ? 0.148 -17.25 -9.336 1 98.69 96 ILE B C 1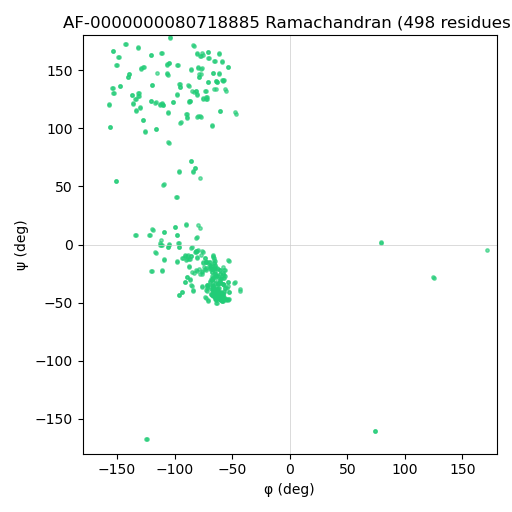
ATOM 2721 O O . ILE B 1 96 ? 0.349 -18.406 -9.695 1 98.69 96 ILE B O 1
ATOM 2725 N N . ASP B 1 97 ? 0.707 -16.781 -8.258 1 98.44 97 ASP B N 1
ATOM 2726 C CA . ASP B 1 97 ? 1.571 -17.594 -7.398 1 98.44 97 ASP B CA 1
ATOM 2727 C C . ASP B 1 97 ? 0.833 -18.812 -6.875 1 98.44 97 ASP B C 1
ATOM 2729 O O . ASP B 1 97 ? -0.388 -18.797 -6.707 1 98.44 97 ASP B O 1
ATOM 2733 N N . ALA B 1 98 ? 1.614 -19.797 -6.52 1 97.94 98 ALA B N 1
ATOM 2734 C CA . ALA B 1 98 ? 1.06 -21.078 -6.09 1 97.94 98 ALA B CA 1
ATOM 2735 C C . ALA B 1 98 ? 0.443 -20.969 -4.699 1 97.94 98 ALA B C 1
ATOM 2737 O O . ALA B 1 98 ? -0.375 -21.812 -4.309 1 97.94 98 ALA B O 1
ATOM 2738 N N . ASP B 1 99 ? 0.865 -19.984 -3.959 1 98 99 ASP B N 1
ATOM 2739 C CA . ASP B 1 99 ? 0.35 -19.828 -2.604 1 98 99 ASP B CA 1
ATOM 2740 C C . ASP B 1 99 ? -0.774 -18.797 -2.561 1 98 99 ASP B C 1
ATOM 2742 O O . ASP B 1 99 ? -0.801 -17.938 -1.679 1 98 99 ASP B O 1
ATOM 2746 N N . ALA B 1 100 ? -1.608 -18.828 -3.523 1 98.62 100 ALA B N 1
ATOM 2747 C CA . ALA B 1 100 ? -2.789 -17.969 -3.58 1 98.62 100 ALA B CA 1
ATOM 2748 C C . ALA B 1 100 ? -4.066 -18.797 -3.645 1 98.62 100 ALA B C 1
ATOM 2750 O O . ALA B 1 100 ? -4.016 -20.016 -3.846 1 98.62 100 ALA B O 1
ATOM 2751 N N . LEU B 1 101 ? -5.18 -18.203 -3.357 1 98.44 101 LEU B N 1
ATOM 2752 C CA . LEU B 1 101 ? -6.512 -18.797 -3.441 1 98.44 101 LEU B CA 1
ATOM 2753 C C . LEU B 1 101 ? -7.461 -17.891 -4.219 1 98.44 101 LEU B C 1
ATOM 2755 O O . LEU B 1 101 ? -7.719 -16.766 -3.811 1 98.44 101 LEU B O 1
ATOM 2759 N N . VAL B 1 102 ? -7.969 -18.39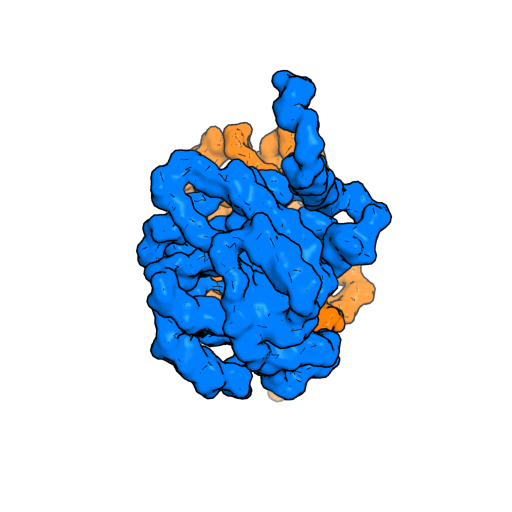1 -5.328 1 98.12 102 VAL B N 1
ATOM 2760 C CA . VAL B 1 102 ? -8.891 -17.641 -6.164 1 98.12 102 VAL B CA 1
ATOM 2761 C C . VAL B 1 102 ? -10.297 -17.703 -5.578 1 98.12 102 VAL B C 1
ATOM 2763 O O . VAL B 1 102 ? -10.805 -18.797 -5.297 1 98.12 102 VAL B O 1
ATOM 2766 N N . MET B 1 103 ? -10.898 -16.516 -5.434 1 97.56 103 MET B N 1
ATOM 2767 C CA . MET B 1 103 ? -12.164 -16.438 -4.719 1 97.56 103 MET B CA 1
ATOM 2768 C C . MET B 1 103 ? -13.305 -16.094 -5.668 1 97.56 103 MET B C 1
ATOM 2770 O O . MET B 1 103 ? -14.477 -16.297 -5.344 1 97.56 103 MET B O 1
ATOM 2774 N N . GLU B 1 104 ? -12.992 -15.484 -6.809 1 95.31 104 GLU B N 1
ATOM 2775 C CA . GLU B 1 104 ? -13.969 -15.047 -7.801 1 95.31 104 GLU B CA 1
ATOM 2776 C C . GLU B 1 104 ? -13.445 -15.242 -9.219 1 95.31 104 GLU B C 1
ATOM 2778 O O . GLU B 1 104 ? -12.273 -15.57 -9.414 1 95.31 104 GLU B O 1
ATOM 2783 N N . ASP B 1 105 ? -14.352 -15.016 -10.148 1 93 105 ASP B N 1
ATOM 2784 C CA . ASP B 1 105 ? -13.984 -15.078 -11.562 1 93 105 ASP B CA 1
ATOM 2785 C C . ASP B 1 105 ? -12.969 -13.984 -11.906 1 93 105 ASP B C 1
ATOM 2787 O O . ASP B 1 105 ? -13.078 -12.852 -11.43 1 93 105 ASP B O 1
ATOM 2791 N N . LEU B 1 106 ? -11.984 -14.367 -12.766 1 95 106 LEU B N 1
ATOM 2792 C CA . LEU B 1 106 ? -10.891 -13.461 -13.094 1 95 106 LEU B CA 1
ATOM 2793 C C . LEU B 1 106 ? -10.867 -13.164 -14.594 1 95 106 LEU B C 1
ATOM 2795 O O . LEU B 1 106 ? -9.898 -12.609 -15.102 1 95 106 LEU B O 1
ATOM 2799 N N . ASP B 1 107 ? -11.859 -13.469 -15.375 1 92.12 107 ASP B N 1
ATOM 2800 C CA . ASP B 1 107 ? -11.867 -13.406 -16.844 1 92.12 107 ASP B CA 1
ATOM 2801 C C . ASP B 1 107 ? -11.539 -11.992 -17.328 1 92.12 107 ASP B C 1
ATOM 2803 O O . ASP B 1 107 ? -10.898 -11.828 -18.359 1 92.12 107 ASP B O 1
ATOM 2807 N N . GLU B 1 108 ? -11.953 -11.07 -16.594 1 94.06 108 GLU B N 1
ATOM 2808 C CA . GLU B 1 108 ? -11.781 -9.68 -17 1 94.06 108 GLU B CA 1
ATOM 2809 C C . GLU B 1 108 ? -10.305 -9.297 -17.062 1 94.06 108 GLU B C 1
ATOM 2811 O O . GLU B 1 108 ? -9.945 -8.281 -17.672 1 94.06 108 GLU B O 1
ATOM 2816 N N . LEU B 1 109 ? -9.406 -10.047 -16.391 1 96.06 109 LEU B N 1
ATOM 2817 C CA . LEU B 1 109 ? -7.973 -9.758 -16.422 1 96.06 109 LEU B CA 1
ATOM 2818 C C . LEU B 1 109 ? -7.418 -9.922 -17.828 1 96.06 109 LEU B C 1
ATOM 2820 O O . LEU B 1 109 ? -6.457 -9.242 -18.219 1 96.06 109 LEU B O 1
ATOM 2824 N N . PHE B 1 110 ? -8.039 -10.766 -18.672 1 94.75 110 PHE B N 1
ATOM 2825 C CA . PHE B 1 110 ? -7.566 -11.031 -20.031 1 94.75 110 PHE B CA 1
ATOM 2826 C C . PHE B 1 110 ? -8 -9.922 -20.984 1 94.75 110 PHE B C 1
ATOM 2828 O O . PHE B 1 110 ? -7.5 -9.836 -22.109 1 94.75 110 PHE B O 1
ATOM 2835 N N . ASP B 1 111 ? -8.867 -9.078 -20.516 1 92.62 111 ASP B N 1
ATOM 2836 C CA . ASP B 1 111 ? -9.422 -8.047 -21.375 1 92.62 111 ASP B CA 1
ATOM 2837 C C . ASP B 1 111 ? -8.68 -6.723 -21.203 1 92.62 111 ASP B C 1
ATOM 2839 O O . ASP B 1 111 ? -9.008 -5.73 -21.859 1 92.62 111 ASP B O 1
ATOM 2843 N N . ARG B 1 112 ? -7.68 -6.762 -20.344 1 93.56 112 ARG B N 1
ATOM 2844 C CA . ARG B 1 112 ? -6.941 -5.527 -20.094 1 93.56 112 ARG B CA 1
ATOM 2845 C C . ARG B 1 112 ? -6.016 -5.207 -21.266 1 93.56 112 ARG B C 1
ATOM 2847 O O . ARG B 1 112 ? -5.309 -6.086 -21.766 1 93.56 112 ARG B O 1
ATOM 2854 N N . GLU B 1 113 ? -6.102 -4.055 -21.828 1 93.5 113 GLU B N 1
ATOM 2855 C CA . GLU B 1 113 ? -5.258 -3.627 -22.938 1 93.5 113 GLU B CA 1
ATOM 2856 C C . GLU B 1 113 ? -3.939 -3.043 -22.438 1 93.5 113 GLU B C 1
ATOM 2858 O O . GLU B 1 113 ? -3.672 -1.854 -22.625 1 93.5 113 GLU B O 1
ATOM 2863 N N . VAL B 1 114 ? -3.1 -3.902 -21.953 1 96.94 114 VAL B N 1
ATOM 2864 C CA . VAL B 1 114 ? -1.812 -3.502 -21.391 1 96.94 114 VAL B CA 1
AT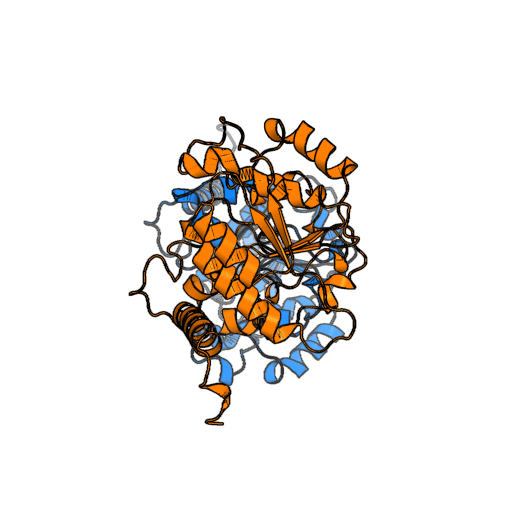OM 2865 C C . VAL B 1 114 ? -0.798 -4.629 -21.578 1 96.94 114 VAL B C 1
ATOM 2867 O O . VAL B 1 114 ? -1.177 -5.793 -21.734 1 96.94 114 VAL B O 1
ATOM 2870 N N . ASP B 1 115 ? 0.436 -4.277 -21.609 1 97.88 115 ASP B N 1
ATOM 2871 C CA . ASP B 1 115 ? 1.477 -5.289 -21.75 1 97.88 115 ASP B CA 1
ATOM 2872 C C . ASP B 1 115 ? 1.842 -5.887 -20.391 1 97.88 115 ASP B C 1
ATOM 2874 O O . ASP B 1 115 ? 2.396 -6.984 -20.312 1 97.88 115 ASP B O 1
ATOM 2878 N N . PHE B 1 116 ? 1.561 -5.086 -19.344 1 98.81 116 PHE B N 1
ATOM 2879 C CA . PHE B 1 116 ? 1.896 -5.527 -18 1 98.81 116 PHE B CA 1
ATOM 2880 C C . PHE B 1 116 ? 0.978 -4.879 -16.969 1 98.81 116 PHE B C 1
ATOM 2882 O O . PHE B 1 116 ? 0.767 -3.664 -17 1 98.81 116 PHE B O 1
ATOM 2889 N N . ALA B 1 117 ? 0.393 -5.699 -16.062 1 98.88 117 ALA B N 1
ATOM 2890 C CA . ALA B 1 117 ? -0.402 -5.207 -14.945 1 98.88 117 ALA B CA 1
ATOM 2891 C C . ALA B 1 117 ? -0.118 -6.008 -13.68 1 98.88 117 ALA B C 1
ATOM 2893 O O . ALA B 1 117 ? 0.211 -7.195 -13.742 1 98.88 117 ALA B O 1
ATOM 2894 N N . ALA B 1 118 ? -0.18 -5.387 -12.602 1 98.94 118 ALA B N 1
ATOM 2895 C CA . ALA B 1 118 ? -0.017 -6 -11.281 1 98.94 118 ALA B CA 1
ATOM 2896 C C . ALA B 1 118 ? -0.75 -5.195 -10.211 1 98.94 118 ALA B C 1
ATOM 2898 O O . ALA B 1 118 ? -1.259 -4.105 -10.484 1 98.94 118 ALA B O 1
ATOM 2899 N N . ALA B 1 119 ? -0.901 -5.766 -9.07 1 98.88 119 ALA B N 1
ATOM 2900 C CA . ALA B 1 119 ? -1.536 -5.098 -7.938 1 98.88 119 ALA B CA 1
ATOM 2901 C C . ALA B 1 119 ? -0.493 -4.512 -6.992 1 98.88 119 ALA B C 1
ATOM 2903 O O . ALA B 1 119 ? 0.638 -4.996 -6.926 1 98.88 119 ALA B O 1
ATOM 2904 N N . PRO B 1 120 ? -0.869 -3.506 -6.285 1 98.81 120 PRO B N 1
ATOM 2905 C CA . PRO B 1 120 ? 0.103 -2.875 -5.387 1 98.81 120 PRO B CA 1
ATOM 2906 C C . PRO B 1 120 ? 0.527 -3.789 -4.238 1 98.81 120 PRO B C 1
ATOM 2908 O O . PRO B 1 120 ? -0.246 -4.652 -3.814 1 98.81 120 PRO B O 1
ATOM 2911 N N . ASP B 1 121 ? 1.773 -3.584 -3.867 1 98.5 121 ASP B N 1
ATOM 2912 C CA . ASP B 1 121 ? 2.312 -4.211 -2.664 1 98.5 121 ASP B CA 1
ATOM 2913 C C . ASP B 1 121 ? 1.968 -3.395 -1.419 1 98.5 121 ASP B C 1
ATOM 2915 O O . ASP B 1 121 ? 1.41 -2.301 -1.523 1 98.5 121 ASP B O 1
ATOM 2919 N N . VAL B 1 122 ? 2.26 -3.979 -0.283 1 97.5 122 VAL B N 1
ATOM 2920 C CA . VAL B 1 122 ? 2.084 -3.258 0.973 1 97.5 122 VAL B CA 1
ATOM 2921 C C . VAL B 1 122 ? 3.377 -2.533 1.338 1 97.5 122 VAL B C 1
ATOM 2923 O O . VAL B 1 122 ? 3.344 -1.435 1.899 1 97.5 122 VAL B O 1
ATOM 2926 N N . PHE B 1 123 ? 4.551 -3.141 0.956 1 96.69 123 PHE B N 1
ATOM 2927 C CA . PHE B 1 123 ? 5.84 -2.574 1.332 1 96.69 123 PHE B CA 1
ATOM 2928 C C . PHE B 1 123 ? 6.734 -2.404 0.11 1 96.69 123 PHE B C 1
ATOM 2930 O O . PHE B 1 123 ? 7.293 -3.379 -0.398 1 96.69 123 PHE B O 1
ATOM 2937 N N . PRO B 1 124 ? 6.957 -1.215 -0.372 1 97.56 124 PRO B N 1
ATOM 2938 C CA . PRO B 1 124 ? 6.098 -0.047 -0.161 1 97.56 124 PRO B CA 1
ATOM 2939 C C . PRO B 1 124 ? 4.883 -0.035 -1.085 1 97.56 124 PRO B C 1
ATOM 2941 O O . PRO B 1 124 ? 4.836 -0.788 -2.061 1 97.56 124 PRO B O 1
ATOM 2944 N N . PRO B 1 125 ? 3.879 0.789 -0.77 1 98.62 125 PRO B N 1
ATOM 2945 C CA . PRO B 1 125 ? 2.578 0.665 -1.43 1 98.62 125 PRO B CA 1
ATOM 2946 C C . PRO B 1 125 ? 2.553 1.313 -2.812 1 98.62 125 PRO B C 1
ATOM 2948 O O . PRO B 1 125 ? 1.549 1.221 -3.523 1 98.62 125 PRO B O 1
ATOM 2951 N N . ASP B 1 126 ? 3.627 2 -3.244 1 98.69 126 ASP B N 1
ATOM 2952 C CA . ASP B 1 126 ? 3.688 2.523 -4.605 1 98.69 126 ASP B CA 1
ATOM 2953 C C . ASP B 1 126 ? 4.523 1.615 -5.504 1 98.69 126 ASP B C 1
ATOM 2955 O O . ASP B 1 126 ? 4.961 2.031 -6.578 1 98.69 126 ASP B O 1
ATOM 2959 N N . LYS B 1 127 ? 4.797 0.415 -5.09 1 98.62 127 LYS B N 1
ATOM 2960 C CA . LYS B 1 127 ? 5.316 -0.704 -5.867 1 98.62 127 LYS B CA 1
ATOM 2961 C C . LYS B 1 127 ? 4.273 -1.807 -6.016 1 98.62 127 LYS B C 1
ATOM 2963 O O . LYS B 1 127 ? 3.25 -1.794 -5.328 1 98.62 127 LYS B O 1
ATOM 2968 N N . PHE B 1 128 ? 4.547 -2.674 -6.941 1 98.81 128 PHE B N 1
ATOM 2969 C CA . PHE B 1 128 ? 3.607 -3.773 -7.109 1 98.81 128 PHE B CA 1
ATOM 2970 C C . PHE B 1 128 ? 4.176 -5.066 -6.531 1 98.81 128 PHE B C 1
ATOM 2972 O O . PHE B 1 128 ? 5.379 -5.16 -6.281 1 98.81 128 PHE B O 1
ATOM 2979 N N . ASN B 1 129 ? 3.312 -6.004 -6.176 1 98.69 129 ASN B N 1
ATOM 2980 C CA . ASN B 1 129 ? 3.678 -7.371 -5.824 1 98.69 129 ASN B CA 1
ATOM 2981 C C . ASN B 1 129 ? 3.549 -8.312 -7.02 1 98.69 129 ASN B C 1
ATOM 2983 O O . ASN B 1 129 ? 2.541 -8.281 -7.73 1 98.69 129 ASN B O 1
ATOM 2987 N N . ALA B 1 130 ? 4.48 -9.109 -7.207 1 98.56 130 ALA B N 1
ATOM 2988 C CA . ALA B 1 130 ? 4.566 -9.898 -8.43 1 98.56 130 ALA B CA 1
ATOM 2989 C C . ALA B 1 130 ? 3.834 -11.227 -8.281 1 98.56 130 ALA B C 1
ATOM 2991 O O . ALA B 1 130 ? 4.059 -12.156 -9.055 1 98.56 130 ALA B O 1
ATOM 2992 N N . GLY B 1 131 ? 2.965 -11.375 -7.324 1 98.62 131 GLY B N 1
ATOM 2993 C CA . GLY B 1 131 ? 2.25 -12.625 -7.094 1 98.62 131 GLY B CA 1
ATOM 2994 C C . GLY B 1 131 ? 1.103 -12.836 -8.062 1 98.62 131 GLY B C 1
ATOM 2995 O O . GLY B 1 131 ? 0.671 -13.977 -8.281 1 98.62 131 GLY B O 1
ATOM 2996 N N . VAL B 1 132 ? 0.58 -11.789 -8.57 1 98.88 132 VAL B N 1
ATOM 2997 C CA . VAL B 1 132 ? -0.416 -11.805 -9.633 1 98.88 132 VAL B CA 1
ATOM 2998 C C . VAL B 1 132 ? -0.046 -10.789 -10.711 1 98.88 132 VAL B C 1
ATOM 3000 O O . VAL B 1 132 ? 0.164 -9.609 -10.406 1 98.88 132 VAL B O 1
ATOM 3003 N N . MET B 1 133 ? 0.055 -11.258 -11.961 1 98.88 133 MET B N 1
ATOM 3004 C CA . MET B 1 133 ? 0.453 -10.383 -13.055 1 98.88 133 MET B CA 1
ATOM 3005 C C . MET B 1 133 ? -0.349 -10.695 -14.32 1 98.88 133 MET B C 1
ATOM 3007 O O . MET B 1 133 ? -0.723 -11.852 -14.547 1 98.88 133 MET B O 1
ATOM 3011 N N . VAL B 1 134 ? -0.654 -9.695 -15.047 1 98.81 134 VAL B N 1
ATOM 3012 C CA . VAL B 1 134 ? -1.068 -9.82 -16.438 1 98.81 134 VAL B CA 1
ATOM 3013 C C . VAL B 1 134 ? 0.098 -9.469 -17.359 1 98.81 134 VAL B C 1
ATOM 3015 O O . VAL B 1 134 ? 0.664 -8.383 -17.266 1 98.81 134 VAL B O 1
ATOM 3018 N N . VAL B 1 135 ? 0.445 -10.414 -18.203 1 98.75 135 VAL B N 1
ATOM 3019 C CA . VAL B 1 135 ? 1.661 -10.273 -19 1 98.75 135 VAL B CA 1
ATOM 3020 C C . VAL B 1 135 ? 1.362 -10.578 -20.469 1 98.75 135 VAL B C 1
ATOM 3022 O O . VAL B 1 135 ? 0.686 -11.562 -20.781 1 98.75 135 VAL B O 1
ATOM 3025 N N . VAL B 1 136 ? 1.777 -9.727 -21.328 1 98.69 136 VAL B N 1
ATOM 3026 C CA . VAL B 1 136 ? 1.929 -10.102 -22.719 1 98.69 136 VAL B CA 1
ATOM 3027 C C . VAL B 1 136 ? 3.334 -10.656 -22.969 1 98.69 136 VAL B C 1
ATOM 3029 O O . VAL B 1 136 ? 4.312 -9.906 -22.938 1 98.69 136 VAL B O 1
ATOM 3032 N N . PRO B 1 137 ? 3.371 -11.945 -23.188 1 98.62 137 PRO B N 1
ATOM 3033 C CA . PRO B 1 137 ? 4.691 -12.547 -23.359 1 98.62 137 PRO B CA 1
ATOM 3034 C C . PRO B 1 137 ? 5.48 -11.914 -24.5 1 98.62 137 PRO B C 1
ATOM 3036 O O . PRO B 1 137 ? 4.898 -11.523 -25.516 1 98.62 137 PRO B O 1
ATOM 3039 N N . SER B 1 138 ? 6.75 -11.766 -24.297 1 98.81 138 SER B N 1
ATOM 3040 C CA . SER B 1 138 ? 7.664 -11.141 -25.25 1 98.81 138 SER B CA 1
ATOM 3041 C C . SER B 1 138 ? 9.102 -11.594 -25.016 1 98.81 138 SER B C 1
ATOM 3043 O O . SER B 1 138 ? 9.688 -11.297 -23.969 1 98.81 138 SER B O 1
ATOM 3045 N N . LEU B 1 139 ? 9.703 -12.211 -26.031 1 98.5 139 LEU B N 1
ATOM 3046 C CA . LEU B 1 139 ? 11.094 -12.625 -25.922 1 98.5 139 LEU B CA 1
ATOM 3047 C C . LEU B 1 139 ? 12.023 -11.414 -25.844 1 98.5 139 LEU B C 1
ATOM 3049 O O . LEU B 1 139 ? 13.07 -11.469 -25.203 1 98.5 139 LEU B O 1
ATOM 3053 N N . ILE B 1 140 ? 11.602 -10.336 -26.422 1 98.62 140 ILE B N 1
ATOM 3054 C CA . ILE B 1 140 ? 12.383 -9.102 -26.375 1 98.62 140 ILE B CA 1
ATOM 3055 C C . ILE B 1 140 ? 12.461 -8.594 -24.938 1 98.62 140 ILE B C 1
ATOM 3057 O O . ILE B 1 140 ? 13.539 -8.234 -24.453 1 98.62 140 ILE B O 1
ATOM 3061 N N . VAL B 1 141 ? 11.367 -8.617 -24.266 1 98.69 141 VAL B N 1
ATOM 3062 C CA . VAL B 1 141 ? 11.312 -8.164 -22.891 1 98.69 141 VAL B CA 1
ATOM 3063 C C . VAL B 1 141 ? 12.102 -9.117 -22 1 98.69 141 VAL B C 1
ATOM 3065 O O . VAL B 1 141 ? 12.875 -8.688 -21.141 1 98.69 141 VAL B O 1
ATOM 3068 N N . LEU B 1 142 ? 11.914 -10.406 -22.234 1 98.62 142 LEU B N 1
ATOM 3069 C CA . LEU B 1 142 ? 12.633 -11.398 -21.453 1 98.62 142 LEU B CA 1
ATOM 3070 C C . LEU B 1 142 ? 14.141 -11.219 -21.594 1 98.62 142 LEU B C 1
ATOM 3072 O O . LEU B 1 142 ? 14.875 -11.188 -20.609 1 98.62 142 LEU B O 1
ATOM 3076 N N . GLU B 1 143 ? 14.586 -11.086 -22.797 1 98.44 143 GLU B N 1
ATOM 3077 C CA . GLU B 1 143 ? 16.016 -10.922 -23.062 1 98.44 143 GLU B CA 1
ATOM 3078 C C . GLU B 1 143 ? 16.547 -9.641 -22.422 1 98.44 143 GLU B C 1
ATOM 3080 O O . GLU B 1 143 ? 17.641 -9.633 -21.859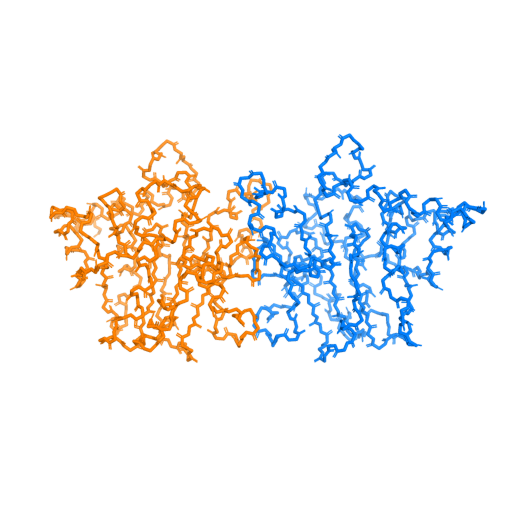 1 98.44 143 GLU B O 1
ATOM 3085 N N . ASP B 1 144 ? 15.797 -8.609 -22.562 1 98.5 144 ASP B N 1
ATOM 3086 C CA . ASP B 1 144 ? 16.188 -7.348 -21.938 1 98.5 144 ASP B CA 1
ATOM 3087 C C . ASP B 1 144 ? 16.266 -7.488 -20.422 1 98.5 144 ASP B C 1
ATOM 3089 O O . ASP B 1 144 ? 17.234 -7.02 -19.797 1 98.5 144 ASP B O 1
ATOM 3093 N N . MET B 1 145 ? 15.328 -8.141 -19.828 1 97.62 145 MET B N 1
ATOM 3094 C CA . MET B 1 145 ? 15.328 -8.391 -18.391 1 97.62 145 MET B CA 1
ATOM 3095 C C . MET B 1 145 ? 16.562 -9.195 -17.969 1 97.62 145 MET B C 1
ATOM 3097 O O . MET B 1 145 ? 17.25 -8.836 -17.016 1 97.62 145 MET B O 1
ATOM 3101 N N . MET B 1 146 ? 16.812 -10.227 -18.719 1 97.12 146 MET B N 1
ATOM 3102 C CA . MET B 1 146 ? 17.938 -11.102 -18.406 1 97.12 146 MET B CA 1
ATOM 3103 C C . MET B 1 146 ? 19.266 -10.344 -18.484 1 97.12 146 MET B C 1
ATOM 3105 O O . MET B 1 146 ? 20.172 -10.578 -17.672 1 97.12 146 MET B O 1
ATOM 3109 N N . SER B 1 147 ? 19.359 -9.391 -19.359 1 97.69 147 SER B N 1
ATOM 3110 C CA . SER B 1 147 ? 20.578 -8.609 -19.516 1 97.69 147 SER B CA 1
ATOM 3111 C C . SER B 1 147 ? 20.766 -7.652 -18.328 1 97.69 147 SER B C 1
ATOM 3113 O O . SER B 1 147 ? 21.875 -7.172 -18.094 1 97.69 147 SER B O 1
ATOM 3115 N N . LYS B 1 148 ? 19.703 -7.453 -17.547 1 97.12 148 LYS B N 1
ATOM 3116 C CA . LYS B 1 148 ? 19.75 -6.441 -16.5 1 97.12 148 LYS B CA 1
ATOM 3117 C C . LYS B 1 148 ? 19.703 -7.09 -15.117 1 97.12 148 LYS B C 1
ATOM 3119 O O . LYS B 1 148 ? 19.734 -6.398 -14.102 1 97.12 148 LYS B O 1
ATOM 3124 N N . VAL B 1 149 ? 19.656 -8.391 -15.055 1 93.94 149 VAL B N 1
ATOM 3125 C CA . VAL B 1 149 ? 19.5 -9.125 -13.805 1 93.94 149 VAL B CA 1
ATOM 3126 C C . VAL B 1 149 ? 20.625 -8.766 -12.844 1 93.94 149 VAL B C 1
ATOM 3128 O O . VAL B 1 149 ? 20.406 -8.656 -11.633 1 93.94 149 VAL B O 1
ATOM 3131 N N . GLU B 1 150 ? 21.828 -8.508 -13.367 1 91.94 150 GLU B N 1
ATOM 3132 C CA . GLU B 1 150 ? 22.984 -8.219 -12.516 1 91.94 150 GLU B CA 1
ATOM 3133 C C . GLU B 1 150 ? 23.062 -6.727 -12.188 1 91.94 150 GLU B C 1
ATOM 3135 O O . GLU B 1 150 ? 23.688 -6.336 -11.203 1 91.94 150 GLU B O 1
ATOM 3140 N N . GLU B 1 151 ? 22.422 -5.918 -12.938 1 94.31 151 GLU B N 1
ATOM 3141 C CA . GLU B 1 151 ? 22.578 -4.469 -12.836 1 94.31 151 GLU B CA 1
ATOM 3142 C C . GLU B 1 151 ? 21.484 -3.854 -11.969 1 94.31 151 GLU B C 1
ATOM 3144 O O . GLU B 1 151 ? 21.75 -2.979 -11.141 1 94.31 151 GLU B O 1
ATOM 3149 N N . LEU B 1 152 ? 20.297 -4.324 -12.195 1 95.31 152 LEU B N 1
ATOM 3150 C CA . LEU B 1 152 ? 19.172 -3.715 -11.5 1 95.31 152 LEU B CA 1
ATOM 3151 C C . LEU B 1 152 ? 19.078 -4.227 -10.062 1 95.31 152 LEU B C 1
ATOM 3153 O O . LEU B 1 152 ? 19.312 -5.41 -9.805 1 95.31 152 LEU B O 1
ATOM 3157 N N . PRO B 1 153 ? 18.688 -3.352 -9.195 1 93.56 153 PRO B N 1
ATOM 3158 C CA . PRO B 1 153 ? 18.547 -3.754 -7.797 1 93.56 153 PRO B CA 1
ATOM 3159 C C . PRO B 1 153 ? 17.266 -4.547 -7.547 1 93.56 153 PRO B C 1
ATOM 3161 O O . PRO B 1 153 ? 16.391 -4.598 -8.414 1 93.56 153 PRO B O 1
ATOM 3164 N N . SER B 1 154 ? 17.266 -5.199 -6.469 1 94.75 154 SER B N 1
ATOM 3165 C CA . SER B 1 154 ? 16.078 -5.805 -5.883 1 94.75 154 SER B CA 1
ATOM 3166 C C . SER B 1 154 ? 15.984 -5.508 -4.391 1 94.75 154 SER B C 1
ATOM 3168 O O . SER B 1 154 ? 16.766 -6.023 -3.598 1 94.75 154 SER B O 1
ATOM 3170 N N . TYR B 1 155 ? 14.938 -4.77 -4.055 1 94.12 155 TYR B N 1
ATOM 3171 C CA . TYR B 1 155 ? 14.891 -4.27 -2.684 1 94.12 155 TYR B CA 1
ATOM 3172 C C . TYR B 1 155 ? 14.484 -5.375 -1.715 1 94.12 155 TYR B C 1
ATOM 3174 O O . TYR B 1 155 ? 14.742 -5.281 -0.513 1 94.12 155 TYR B O 1
ATOM 3182 N N . ASP B 1 156 ? 13.812 -6.383 -2.197 1 91.88 156 ASP B N 1
ATOM 3183 C CA . ASP B 1 156 ? 13.406 -7.477 -1.324 1 91.88 156 ASP B CA 1
ATOM 3184 C C . ASP B 1 156 ? 14.281 -8.711 -1.55 1 91.88 156 ASP B C 1
ATOM 3186 O O . ASP B 1 156 ? 14.016 -9.773 -0.987 1 91.88 156 ASP B O 1
ATOM 3190 N N . GLY B 1 157 ? 15.242 -8.562 -2.494 1 89.56 157 GLY B N 1
ATOM 3191 C CA . GLY B 1 157 ? 16.125 -9.672 -2.812 1 89.56 157 GLY B CA 1
ATOM 3192 C C . GLY B 1 157 ? 15.484 -10.703 -3.727 1 89.56 157 GLY B C 1
ATOM 3193 O O . GLY B 1 157 ? 16.109 -11.719 -4.059 1 89.56 157 GLY B O 1
ATOM 3194 N N . GLY B 1 158 ? 14.273 -10.484 -4.16 1 92.69 158 GLY B N 1
ATOM 3195 C CA . GLY B 1 158 ? 13.539 -11.453 -4.965 1 92.69 158 GLY B CA 1
ATOM 3196 C C . GLY B 1 158 ? 13.047 -10.875 -6.277 1 92.69 158 GLY B C 1
ATOM 3197 O O . GLY B 1 158 ? 13.555 -9.852 -6.746 1 92.69 158 GLY B O 1
ATOM 3198 N N . ASP B 1 159 ? 12.18 -11.625 -6.887 1 95.31 159 ASP B N 1
ATOM 3199 C CA . ASP B 1 159 ? 11.68 -11.25 -8.203 1 95.31 159 ASP B CA 1
ATOM 3200 C C . ASP B 1 159 ? 10.812 -9.992 -8.133 1 95.31 159 ASP B C 1
ATOM 3202 O O . ASP B 1 159 ? 10.852 -9.148 -9.031 1 95.31 159 ASP B O 1
ATOM 3206 N N . THR B 1 160 ? 10.031 -9.812 -7.023 1 96.94 160 THR B N 1
ATOM 3207 C CA . THR B 1 160 ? 9.195 -8.625 -6.887 1 96.94 160 THR B CA 1
ATOM 3208 C C . THR B 1 160 ? 10.047 -7.355 -6.945 1 96.94 160 THR B C 1
ATOM 3210 O O . THR B 1 160 ? 9.742 -6.43 -7.703 1 96.94 160 THR B O 1
ATOM 3213 N N . GLY B 1 161 ? 11.156 -7.336 -6.141 1 97 161 GLY B N 1
ATOM 3214 C CA . GLY B 1 161 ? 12.039 -6.176 -6.145 1 97 161 GLY B CA 1
ATOM 3215 C C . GLY B 1 161 ? 12.688 -5.93 -7.488 1 97 161 GLY B C 1
ATOM 3216 O O . GLY B 1 161 ? 12.766 -4.789 -7.949 1 97 161 GLY B O 1
ATOM 3217 N N . PHE B 1 162 ? 13.125 -6.98 -8.141 1 97.12 162 PHE B N 1
ATOM 3218 C CA . PHE B 1 162 ? 13.758 -6.859 -9.445 1 97.12 162 PHE B CA 1
ATOM 3219 C C . PHE B 1 162 ? 12.766 -6.328 -10.477 1 97.12 162 PHE B C 1
ATOM 3221 O O . PHE B 1 162 ? 13.086 -5.418 -11.242 1 97.12 162 PHE B O 1
ATOM 3228 N N . LEU B 1 163 ? 11.578 -6.875 -10.523 1 98.62 163 LEU B N 1
ATOM 3229 C CA . LEU B 1 163 ? 10.578 -6.492 -11.516 1 98.62 163 LEU B CA 1
ATOM 3230 C C . LEU B 1 163 ? 10.141 -5.043 -11.312 1 98.62 163 LEU B C 1
ATOM 3232 O O . LEU B 1 163 ? 9.844 -4.34 -12.281 1 98.62 163 LEU B O 1
ATOM 3236 N N . ASN B 1 164 ? 10.109 -4.59 -10.07 1 98.62 164 ASN B N 1
ATOM 3237 C CA . ASN B 1 164 ? 9.805 -3.188 -9.82 1 98.62 164 ASN B CA 1
ATOM 3238 C C . ASN B 1 164 ? 10.906 -2.27 -10.344 1 98.62 164 ASN B C 1
ATOM 3240 O O . ASN B 1 164 ? 10.633 -1.154 -10.789 1 98.62 164 ASN B O 1
ATOM 3244 N N . ALA B 1 165 ? 12.141 -2.74 -10.234 1 97.94 165 ALA B N 1
ATOM 3245 C CA . ALA B 1 165 ? 13.234 -1.969 -10.812 1 97.94 165 ALA B CA 1
ATOM 3246 C C . ALA B 1 165 ? 13.125 -1.925 -12.336 1 97.94 165 ALA B C 1
ATOM 3248 O O . ALA B 1 165 ? 13.398 -0.893 -12.953 1 97.94 165 ALA B O 1
ATOM 3249 N N . TYR B 1 166 ? 12.727 -3.01 -12.906 1 98.5 166 TYR B N 1
ATOM 3250 C CA . TYR B 1 166 ? 12.609 -3.104 -14.359 1 98.5 166 TYR B CA 1
ATOM 3251 C C . TYR B 1 166 ? 11.43 -2.281 -14.867 1 98.5 166 TYR B C 1
ATOM 3253 O O . TYR B 1 166 ? 11.555 -1.542 -15.844 1 98.5 166 TYR B O 1
ATOM 3261 N N . PHE B 1 167 ? 10.266 -2.436 -14.227 1 98.56 167 PHE B N 1
ATOM 3262 C CA . PHE B 1 167 ? 9.078 -1.645 -14.531 1 98.56 167 PHE B CA 1
ATOM 3263 C C . PHE B 1 167 ? 8.961 -0.464 -13.578 1 98.56 167 PHE B C 1
ATOM 3265 O O . PHE B 1 167 ? 7.934 -0.306 -12.906 1 98.56 167 PHE B O 1
ATOM 3272 N N . ALA B 1 168 ? 9.891 0.407 -13.625 1 97.56 168 ALA B N 1
ATOM 3273 C CA . ALA B 1 168 ? 10.062 1.461 -12.625 1 97.56 168 ALA B CA 1
ATOM 3274 C C . ALA B 1 168 ? 8.945 2.492 -12.719 1 97.56 168 ALA B C 1
ATOM 3276 O O . ALA B 1 168 ? 8.672 3.219 -11.758 1 97.56 168 ALA B O 1
ATOM 3277 N N . ASP B 1 169 ? 8.258 2.521 -13.836 1 97.75 169 ASP B N 1
ATOM 3278 C CA . ASP B 1 169 ? 7.238 3.537 -14.078 1 97.75 169 ASP B CA 1
ATOM 3279 C C . ASP B 1 169 ? 5.844 3.004 -13.766 1 97.75 169 ASP B C 1
ATOM 3281 O O . ASP B 1 169 ? 4.844 3.664 -14.047 1 97.75 169 ASP B O 1
ATOM 3285 N N . TRP B 1 170 ? 5.711 1.82 -13.18 1 98.56 170 TRP B N 1
ATOM 3286 C CA . TRP B 1 170 ? 4.438 1.124 -13.023 1 98.56 170 TRP B CA 1
ATOM 3287 C C . TRP B 1 170 ? 3.418 2.006 -12.312 1 98.56 170 TRP B C 1
ATOM 3289 O O . TRP B 1 170 ? 2.285 2.152 -12.773 1 98.56 170 TRP B O 1
ATOM 3299 N N . PHE B 1 171 ? 3.764 2.639 -11.227 1 98.62 171 PHE B N 1
ATOM 3300 C CA . PHE B 1 171 ? 2.836 3.393 -10.391 1 98.62 171 PHE B CA 1
ATOM 3301 C C . PHE B 1 171 ? 2.273 4.586 -11.148 1 98.62 171 PHE B C 1
ATOM 3303 O O . PHE B 1 171 ? 1.156 5.035 -10.875 1 98.62 171 PHE B O 1
ATOM 3310 N N . SER B 1 172 ? 3.008 5.043 -12.117 1 97.69 172 SER B N 1
ATOM 3311 C CA . SER B 1 172 ? 2.59 6.207 -12.891 1 97.69 172 SER B CA 1
ATOM 3312 C C . SER B 1 172 ? 1.88 5.793 -14.18 1 97.69 172 SER B C 1
ATOM 3314 O O . SER B 1 172 ? 1.405 6.645 -14.93 1 97.69 172 SER B O 1
ATOM 3316 N N . ARG B 1 173 ? 1.777 4.492 -14.43 1 98 173 ARG B N 1
ATOM 3317 C CA . ARG B 1 173 ? 1.127 4 -15.641 1 98 173 ARG B CA 1
ATOM 3318 C C . ARG B 1 173 ? -0.383 4.211 -15.578 1 98 173 ARG B C 1
ATOM 3320 O O . ARG B 1 173 ? -0.926 4.523 -14.516 1 98 173 ARG B O 1
ATOM 3327 N N . PRO B 1 174 ? -1.046 4.074 -16.734 1 97.25 174 PRO B N 1
ATOM 3328 C CA . PRO B 1 174 ? -2.508 4.172 -16.75 1 97.25 174 PRO B CA 1
ATOM 3329 C C . PRO B 1 174 ? -3.176 3.098 -15.891 1 97.25 174 PRO B C 1
ATOM 3331 O O . PRO B 1 174 ? -2.547 2.092 -15.555 1 97.25 174 PRO B O 1
ATOM 3334 N N . ALA B 1 175 ? -4.406 3.309 -15.617 1 97.38 175 ALA B N 1
ATOM 3335 C CA . ALA B 1 175 ? -5.176 2.488 -14.688 1 97.38 175 ALA B CA 1
ATOM 3336 C C . ALA B 1 175 ? -5.18 1.025 -15.117 1 97.38 175 ALA B C 1
ATOM 3338 O O . ALA B 1 175 ? -5.176 0.124 -14.273 1 97.38 175 ALA B O 1
ATOM 3339 N N . ALA B 1 176 ? -5.074 0.792 -16.359 1 97.81 176 ALA B N 1
ATOM 3340 C CA . ALA B 1 176 ? -5.133 -0.576 -16.859 1 97.81 176 ALA B CA 1
ATOM 3341 C C . ALA B 1 176 ? -3.947 -1.397 -16.375 1 97.81 176 ALA B C 1
ATOM 3343 O O . ALA B 1 176 ? -4.035 -2.623 -16.266 1 97.81 176 ALA B O 1
ATOM 3344 N N . ALA B 1 177 ? -2.877 -0.733 -15.992 1 98.56 177 ALA B N 1
ATOM 3345 C CA . ALA B 1 177 ? -1.667 -1.422 -15.555 1 98.56 177 ALA B CA 1
ATOM 3346 C C . ALA B 1 177 ? -1.701 -1.689 -14.055 1 98.56 177 ALA B C 1
ATOM 3348 O O . ALA B 1 177 ? -0.864 -2.426 -13.531 1 98.56 177 ALA B O 1
ATOM 3349 N N . ARG B 1 178 ? -2.672 -1.109 -13.375 1 98.62 178 ARG B N 1
ATOM 3350 C CA . ARG B 1 178 ? -2.742 -1.181 -11.922 1 98.62 178 ARG B CA 1
ATOM 3351 C C . ARG B 1 178 ? -3.986 -1.938 -11.469 1 98.62 178 ARG B C 1
ATOM 3353 O O . ARG B 1 178 ? -5.07 -1.359 -11.375 1 98.62 178 ARG B O 1
ATOM 3360 N N . LEU B 1 179 ? -3.764 -3.15 -11.148 1 98.69 179 LEU B N 1
ATOM 3361 C CA . LEU B 1 179 ? -4.867 -3.951 -10.633 1 98.69 179 LEU B CA 1
ATOM 3362 C C . LEU B 1 179 ? -5.266 -3.496 -9.234 1 98.69 179 LEU B C 1
ATOM 3364 O O . LEU B 1 179 ? -4.402 -3.178 -8.406 1 98.69 179 LEU B O 1
ATOM 3368 N N . PRO B 1 180 ? -6.594 -3.455 -8.961 1 98.5 180 PRO B N 1
ATOM 3369 C CA . PRO B 1 180 ? -6.977 -3.27 -7.555 1 98.5 180 PRO B CA 1
ATOM 3370 C C . PRO B 1 180 ? -6.328 -4.297 -6.629 1 98.5 180 PRO B C 1
ATOM 3372 O O . PRO B 1 180 ? -6.027 -5.414 -7.051 1 98.5 180 PRO B O 1
ATOM 3375 N N . PHE B 1 181 ? -6.145 -3.922 -5.406 1 98.81 181 PHE B N 1
ATOM 3376 C CA . PHE B 1 181 ? -5.492 -4.77 -4.418 1 98.81 181 PHE B CA 1
ATOM 3377 C C . PHE B 1 181 ? -6.234 -6.09 -4.262 1 98.81 181 PHE B C 1
ATOM 3379 O O . PHE B 1 181 ? -5.621 -7.121 -3.979 1 98.81 181 PHE B O 1
ATOM 3386 N N . ALA B 1 182 ? -7.516 -6.121 -4.574 1 98.75 182 ALA B N 1
ATOM 3387 C CA . ALA B 1 182 ? -8.375 -7.293 -4.426 1 98.75 182 ALA B CA 1
ATOM 3388 C C . ALA B 1 182 ? -7.867 -8.453 -5.277 1 98.75 182 ALA B C 1
ATOM 3390 O O . ALA B 1 182 ? -8.156 -9.617 -4.988 1 98.75 182 ALA B O 1
ATOM 3391 N N . TYR B 1 183 ? -7.094 -8.18 -6.305 1 98.75 183 TYR B N 1
ATOM 3392 C CA . TYR B 1 183 ? -6.629 -9.219 -7.223 1 98.75 183 TYR B CA 1
ATOM 3393 C C . TYR B 1 183 ? -5.359 -9.883 -6.699 1 98.75 183 TYR B C 1
ATOM 3395 O O . TYR B 1 183 ? -4.883 -10.867 -7.27 1 98.75 183 TYR B O 1
ATOM 3403 N N . ASN B 1 184 ? -4.777 -9.367 -5.699 1 98.81 184 ASN B N 1
ATOM 3404 C CA . ASN B 1 184 ? -3.611 -9.883 -4.988 1 98.81 184 ASN B CA 1
ATOM 3405 C C . ASN B 1 184 ? -3.623 -9.469 -3.52 1 98.81 184 ASN B C 1
ATOM 3407 O O . ASN B 1 184 ? -2.664 -8.859 -3.035 1 98.81 184 ASN B O 1
ATOM 3411 N N . ALA B 1 185 ? -4.762 -9.805 -2.867 1 98.75 185 ALA B N 1
ATOM 3412 C CA . ALA B 1 185 ? -4.945 -9.398 -1.477 1 98.75 185 ALA B CA 1
ATOM 3413 C C . ALA B 1 185 ? -3.961 -10.117 -0.559 1 98.75 185 ALA B C 1
ATOM 3415 O O . ALA B 1 185 ? -4.18 -11.266 -0.186 1 98.75 185 ALA B O 1
ATOM 3416 N N . LEU B 1 186 ? -2.959 -9.414 -0.188 1 98.44 186 LEU B N 1
ATOM 3417 C CA . LEU B 1 186 ? -1.893 -9.984 0.626 1 98.44 186 LEU B CA 1
ATOM 3418 C C . LEU B 1 186 ? -2.369 -10.234 2.055 1 98.44 186 LEU B C 1
ATOM 3420 O O . LEU B 1 186 ? -2.875 -9.32 2.709 1 98.44 186 LEU B O 1
ATOM 3424 N N . ARG B 1 187 ? -2.225 -11.414 2.512 1 97.38 187 ARG B N 1
ATOM 3425 C CA . ARG B 1 187 ? -2.664 -11.82 3.842 1 97.38 187 ARG B CA 1
ATOM 3426 C C . ARG B 1 187 ? -2.029 -10.953 4.918 1 97.38 187 ARG B C 1
ATOM 3428 O O . ARG B 1 187 ? -2.564 -10.836 6.023 1 97.38 187 ARG B O 1
ATOM 3435 N N . THR B 1 188 ? -0.918 -10.328 4.617 1 94.88 188 THR B N 1
ATOM 3436 C CA . THR B 1 188 ? -0.221 -9.422 5.52 1 94.88 188 THR B CA 1
ATOM 3437 C C . THR B 1 188 ? -1.171 -8.352 6.051 1 94.88 188 THR B C 1
ATOM 3439 O O . THR B 1 188 ? -1.126 -8 7.23 1 94.88 188 THR B O 1
ATOM 3442 N N . VAL B 1 189 ? -2.025 -7.836 5.219 1 96.5 189 VAL B N 1
ATOM 3443 C CA . VAL B 1 189 ? -2.967 -6.797 5.625 1 96.5 189 VAL B CA 1
ATOM 3444 C C . VAL B 1 189 ? -3.936 -7.359 6.664 1 96.5 189 VAL B C 1
ATOM 3446 O O . VAL B 1 189 ? -4.191 -6.723 7.688 1 96.5 189 VAL B O 1
ATOM 3449 N N . TYR B 1 190 ? -4.426 -8.547 6.406 1 96.62 190 TYR B N 1
ATOM 3450 C CA . TYR B 1 190 ? -5.352 -9.172 7.344 1 96.62 190 TYR B CA 1
ATOM 3451 C C . TYR B 1 190 ? -4.672 -9.438 8.68 1 96.62 190 TYR B C 1
ATOM 3453 O O . TYR B 1 190 ? -5.188 -9.047 9.734 1 96.62 190 TYR B O 1
ATOM 3461 N N . TRP B 1 191 ? -3.525 -10.062 8.633 1 94.81 191 TRP B N 1
ATOM 3462 C CA . TRP B 1 191 ? -2.801 -10.438 9.836 1 94.81 191 TRP B CA 1
ATOM 3463 C C . TRP B 1 191 ? -2.457 -9.211 10.672 1 94.81 191 TRP B C 1
ATOM 3465 O O . TRP B 1 191 ? -2.455 -9.273 11.906 1 94.81 191 TRP B O 1
ATOM 3475 N N . THR B 1 192 ? -2.203 -8.109 10.031 1 93.12 192 THR B N 1
ATOM 3476 C CA . THR B 1 192 ? -1.704 -6.918 10.711 1 93.12 192 THR B CA 1
ATOM 3477 C C . THR B 1 192 ? -2.857 -6.082 11.258 1 93.12 192 THR B C 1
ATOM 3479 O O . THR B 1 192 ? -2.736 -5.477 12.328 1 93.12 192 THR B O 1
ATOM 3482 N N . THR B 1 193 ? -4.004 -6.133 10.602 1 94.56 193 THR B N 1
ATOM 3483 C CA . THR B 1 193 ? -4.957 -5.074 10.914 1 94.56 193 THR B CA 1
ATOM 3484 C C . THR B 1 193 ? -6.258 -5.664 11.453 1 94.56 193 THR B C 1
ATOM 3486 O O . THR B 1 193 ? -7.008 -4.98 12.156 1 94.56 193 THR B O 1
ATOM 3489 N N . HIS B 1 194 ? -6.57 -6.871 11.172 1 94.69 194 HIS B N 1
ATOM 3490 C CA . HIS B 1 194 ? -7.93 -7.375 11.312 1 94.69 194 HIS B CA 1
ATOM 3491 C C . HIS B 1 194 ? -8.367 -7.395 12.766 1 94.69 194 HIS B C 1
ATOM 3493 O O . HIS B 1 194 ? -9.516 -7.055 13.086 1 94.69 194 HIS B O 1
ATOM 3499 N N . GLU B 1 195 ? -7.457 -7.82 13.656 1 92.88 195 GLU B N 1
ATOM 3500 C CA . GLU B 1 195 ? -7.801 -7.91 15.07 1 92.88 195 GLU B CA 1
ATOM 3501 C C . GLU B 1 195 ? -8.141 -6.539 15.648 1 92.88 195 GLU B C 1
ATOM 3503 O O . GLU B 1 195 ? -9.07 -6.406 16.453 1 92.88 195 GLU B O 1
ATOM 3508 N N . LYS B 1 196 ? -7.426 -5.535 15.219 1 91.19 196 LYS B N 1
ATOM 3509 C CA . LYS B 1 196 ? -7.605 -4.188 15.75 1 91.19 196 LYS B CA 1
ATOM 3510 C C . LYS B 1 196 ? -8.75 -3.467 15.039 1 91.19 196 LYS B C 1
ATOM 3512 O O . LYS B 1 196 ? -9.539 -2.766 15.672 1 91.19 196 LYS B O 1
ATOM 3517 N N . ASN B 1 197 ? -8.844 -3.668 13.789 1 93.94 197 ASN B N 1
ATOM 3518 C CA . ASN B 1 197 ? -9.852 -3.008 12.961 1 93.94 197 ASN B CA 1
ATOM 3519 C C . ASN B 1 197 ? -10.141 -3.801 11.688 1 93.94 197 ASN B C 1
ATOM 3521 O O . ASN B 1 197 ? -9.391 -3.713 10.711 1 93.94 197 ASN B O 1
ATOM 3525 N N . PRO B 1 198 ? -11.234 -4.543 11.641 1 95.06 198 PRO B N 1
ATOM 3526 C CA . PRO B 1 198 ? -11.562 -5.355 10.461 1 95.06 198 PRO B CA 1
ATOM 3527 C C . PRO B 1 198 ? -11.859 -4.508 9.227 1 95.06 198 PRO B C 1
ATOM 3529 O O . PRO B 1 198 ? -11.867 -5.027 8.109 1 95.06 198 PRO B O 1
ATOM 3532 N N . GLY B 1 199 ? -12.102 -3.178 9.477 1 95.56 199 GLY B N 1
ATOM 3533 C CA . GLY B 1 199 ? -12.461 -2.285 8.383 1 95.56 199 GLY B CA 1
ATOM 3534 C C . GLY B 1 199 ? -11.406 -2.211 7.301 1 95.56 199 GLY B C 1
ATOM 3535 O O . GLY B 1 199 ? -11.727 -2.006 6.125 1 95.56 199 GLY B O 1
ATOM 3536 N N . TYR B 1 200 ? -10.172 -2.414 7.633 1 96.56 200 TYR B N 1
ATOM 3537 C CA . TYR B 1 200 ? -9.078 -2.32 6.668 1 96.56 200 TYR B CA 1
ATOM 3538 C C . TYR B 1 200 ? -9.18 -3.424 5.625 1 96.56 200 TYR B C 1
ATOM 3540 O O . TYR B 1 200 ? -9 -3.174 4.43 1 96.56 200 TYR B O 1
ATOM 3548 N N . TRP B 1 201 ? -9.469 -4.633 6.062 1 97.44 201 TRP B N 1
ATOM 3549 C CA . TRP B 1 201 ? -9.648 -5.738 5.129 1 97.44 201 TRP B CA 1
ATOM 3550 C C . TRP B 1 201 ? -10.961 -5.594 4.363 1 97.44 201 TRP B C 1
ATOM 3552 O O . TRP B 1 201 ? -11.016 -5.852 3.158 1 97.44 201 TRP B O 1
ATOM 3562 N N . GLU B 1 202 ? -11.945 -5.098 5.016 1 96.56 202 GLU B N 1
ATOM 3563 C CA . GLU B 1 202 ? -13.258 -4.926 4.398 1 96.56 202 GLU B CA 1
ATOM 3564 C C . GLU B 1 202 ? -13.211 -3.861 3.305 1 96.56 202 GLU B C 1
ATOM 3566 O O . GLU B 1 202 ? -13.953 -3.945 2.322 1 96.56 202 GLU B O 1
ATOM 3571 N N . ALA B 1 203 ? -12.359 -2.947 3.477 1 96.94 203 ALA B N 1
ATOM 3572 C CA . ALA B 1 203 ? -12.227 -1.85 2.52 1 96.94 203 ALA B CA 1
ATOM 3573 C C . ALA B 1 203 ? -11.758 -2.359 1.16 1 96.94 203 ALA B C 1
ATOM 3575 O O . ALA B 1 203 ? -11.906 -1.669 0.149 1 96.94 203 ALA B O 1
ATOM 3576 N N . ILE B 1 204 ? -11.203 -3.541 1.091 1 96.94 204 ILE B N 1
ATOM 3577 C CA . ILE B 1 204 ? -10.719 -4.145 -0.147 1 96.94 204 ILE B CA 1
ATOM 3578 C C . ILE B 1 204 ? -11.898 -4.461 -1.062 1 96.94 204 ILE B C 1
ATOM 3580 O O . ILE B 1 204 ? -11.75 -4.512 -2.285 1 96.94 204 ILE B O 1
ATOM 3584 N N . GLY B 1 205 ? -13.086 -4.559 -0.491 1 95.38 205 GLY B N 1
ATOM 3585 C CA . GLY B 1 205 ? -14.227 -5.07 -1.241 1 95.38 205 GLY B CA 1
ATOM 3586 C C . GLY B 1 205 ? -14.172 -6.57 -1.459 1 95.38 205 GLY B C 1
ATOM 3587 O O . GLY B 1 205 ? -13.508 -7.289 -0.71 1 95.38 205 GLY B O 1
ATOM 3588 N N . PRO B 1 206 ? -14.922 -7.039 -2.432 1 96.19 206 PRO B N 1
ATOM 3589 C CA . PRO B 1 206 ? -14.836 -8.469 -2.721 1 96.19 206 PRO B CA 1
ATOM 3590 C C . PRO B 1 206 ? -13.438 -8.906 -3.139 1 96.19 206 PRO B C 1
ATOM 3592 O O . PRO B 1 206 ? -12.953 -8.516 -4.203 1 96.19 206 PRO B O 1
ATOM 3595 N N . VAL B 1 207 ? -12.898 -9.719 -2.299 1 97.94 207 VAL B N 1
ATOM 3596 C CA . VAL B 1 207 ? -11.555 -10.219 -2.564 1 97.94 207 VAL B CA 1
ATOM 3597 C C . VAL B 1 207 ? -11.594 -11.234 -3.707 1 97.94 207 VAL B C 1
ATOM 3599 O O . VAL B 1 207 ? -12.375 -12.188 -3.672 1 97.94 207 VAL B O 1
ATOM 3602 N N . LYS B 1 208 ? -10.797 -11.023 -4.688 1 98.31 208 LYS B N 1
ATOM 3603 C CA . LYS B 1 208 ? -10.758 -11.914 -5.844 1 98.31 208 LYS B CA 1
ATOM 3604 C C . LYS B 1 208 ? -9.688 -12.992 -5.672 1 98.31 208 LYS B C 1
ATOM 3606 O O . LYS B 1 208 ? -9.891 -14.141 -6.074 1 98.31 208 LYS B O 1
ATOM 3611 N N . ILE B 1 209 ? -8.555 -12.641 -5.164 1 98.69 209 ILE B N 1
ATOM 3612 C CA . ILE B 1 209 ? -7.473 -13.578 -4.891 1 98.69 209 ILE B CA 1
ATOM 3613 C C . ILE B 1 209 ? -6.871 -13.281 -3.52 1 98.69 209 ILE B C 1
ATOM 3615 O O . ILE B 1 209 ? -6.41 -12.172 -3.262 1 98.69 209 ILE B O 1
ATOM 3619 N N . ILE B 1 210 ? -6.887 -14.266 -2.613 1 98.69 210 ILE B N 1
ATOM 3620 C CA . ILE B 1 210 ? -6.133 -14.188 -1.367 1 98.69 210 ILE B CA 1
ATOM 3621 C C . ILE B 1 210 ? -4.711 -14.703 -1.592 1 98.69 210 ILE B C 1
ATOM 3623 O O . ILE B 1 210 ? -4.516 -15.797 -2.113 1 98.69 210 ILE B O 1
ATOM 3627 N N . HIS B 1 211 ? -3.723 -13.914 -1.302 1 98.81 211 HIS B N 1
ATOM 3628 C CA . HIS B 1 211 ? -2.328 -14.305 -1.458 1 98.81 211 HIS B CA 1
ATOM 3629 C C . HIS B 1 211 ? -1.68 -14.586 -0.107 1 98.81 211 HIS B C 1
ATOM 3631 O O . HIS B 1 211 ? -1.543 -13.688 0.722 1 98.81 211 HIS B O 1
ATOM 3637 N N . PHE B 1 212 ? -1.339 -15.781 0.114 1 97.81 212 PHE B N 1
ATOM 3638 C CA . PHE B 1 212 ? -0.684 -16.203 1.347 1 97.81 212 PHE B CA 1
ATOM 3639 C C . PHE B 1 212 ? 0.819 -15.961 1.27 1 97.81 212 PHE B C 1
ATOM 3641 O O . PHE B 1 212 ? 1.611 -16.906 1.415 1 97.81 212 PHE B O 1
ATOM 3648 N N . CYS B 1 213 ? 1.192 -14.695 1.141 1 93.88 213 CYS B N 1
ATOM 3649 C CA . CYS B 1 213 ? 2.527 -14.242 0.768 1 93.88 213 CYS B CA 1
ATOM 3650 C C . CYS B 1 213 ? 3.498 -14.383 1.934 1 93.88 213 CYS B C 1
ATOM 3652 O O . CYS B 1 213 ? 4.715 -14.305 1.748 1 93.88 213 CYS B O 1
ATOM 3654 N N . SER B 1 214 ? 3.096 -14.578 3.145 1 86.88 214 SER B N 1
ATOM 3655 C CA . SER B 1 214 ? 3.971 -14.68 4.309 1 86.88 214 SER B CA 1
ATOM 3656 C C . SER B 1 214 ? 4.066 -16.125 4.797 1 86.88 214 SER B C 1
ATOM 3658 O O . SER B 1 214 ? 3.213 -16.953 4.477 1 86.88 214 SER B O 1
ATOM 3660 N N . SER B 1 215 ? 5.203 -16.391 5.469 1 89.25 215 SER B N 1
ATOM 3661 C CA . SER B 1 215 ? 5.348 -17.672 6.152 1 89.25 215 SER B CA 1
ATOM 3662 C C . SER B 1 215 ? 4.754 -17.625 7.559 1 89.25 215 SER B C 1
ATOM 3664 O O . SER B 1 215 ? 4.723 -16.562 8.18 1 89.25 215 SER B O 1
ATOM 3666 N N . PRO B 1 216 ? 4.309 -18.656 8 1 93.81 216 PRO B N 1
ATOM 3667 C CA . PRO B 1 216 ? 4.188 -19.969 7.367 1 93.81 216 PRO B CA 1
ATOM 3668 C C . PRO B 1 216 ? 3.002 -20.062 6.41 1 93.81 216 PRO B C 1
ATOM 3670 O O . PRO B 1 216 ? 1.98 -19.406 6.625 1 93.81 216 PRO B O 1
ATOM 3673 N N . LYS B 1 217 ? 3.207 -20.812 5.422 1 95.69 217 LYS B N 1
ATOM 3674 C CA . LYS B 1 217 ? 2.08 -21.141 4.555 1 95.69 217 LYS B CA 1
ATOM 3675 C C . LYS B 1 217 ? 1.037 -21.969 5.305 1 95.69 217 LYS B C 1
ATOM 3677 O O . LYS B 1 217 ? 1.347 -22.594 6.316 1 95.69 217 LYS B O 1
ATOM 3682 N N . PRO B 1 218 ? -0.226 -21.922 4.773 1 95.75 218 PRO B N 1
ATOM 3683 C CA . PRO B 1 218 ? -1.261 -22.703 5.465 1 95.75 218 PRO B CA 1
ATOM 3684 C C . PRO B 1 218 ? -0.875 -24.156 5.656 1 95.75 218 PRO B C 1
ATOM 3686 O O . PRO B 1 218 ? -1.147 -24.75 6.707 1 95.75 218 PRO B O 1
ATOM 3689 N N . TRP B 1 219 ? -0.132 -24.75 4.766 1 95.81 219 TRP B N 1
ATOM 3690 C CA . TRP B 1 219 ? 0.181 -26.172 4.801 1 95.81 219 TRP B CA 1
ATOM 3691 C C . TRP B 1 219 ? 1.467 -26.422 5.582 1 95.81 219 TRP B C 1
ATOM 3693 O O . TRP B 1 219 ? 1.843 -27.578 5.812 1 95.81 219 TRP B O 1
ATOM 3703 N N . GLU B 1 220 ? 2.18 -25.359 5.918 1 93.31 220 GLU B N 1
ATOM 3704 C CA . GLU B 1 220 ? 3.41 -25.5 6.691 1 93.31 220 GLU B CA 1
ATOM 3705 C C . GLU B 1 220 ? 3.117 -25.562 8.188 1 93.31 220 GLU B C 1
ATOM 3707 O O . GLU B 1 220 ? 3.865 -26.172 8.953 1 93.31 220 GLU B O 1
ATOM 3712 N N . GLU B 1 221 ? 2.139 -24.812 8.57 1 88.56 221 GLU B N 1
ATOM 3713 C CA . GLU B 1 221 ? 1.706 -24.828 9.969 1 88.56 221 GLU B CA 1
ATOM 3714 C C . GLU B 1 221 ? 0.213 -25.109 10.078 1 88.56 221 GLU B C 1
ATOM 3716 O O . GLU B 1 221 ? -0.595 -24.203 10.234 1 88.56 221 GLU B O 1
ATOM 3721 N N . THR B 1 222 ? -0.063 -26.25 10.312 1 84.56 222 THR B N 1
ATOM 3722 C CA . THR B 1 222 ? -1.444 -26.703 10.219 1 84.56 222 THR B CA 1
ATOM 3723 C C . THR B 1 222 ? -2.221 -26.359 11.484 1 84.56 222 THR B C 1
ATOM 3725 O O . THR B 1 222 ? -3.453 -26.359 11.484 1 84.56 222 THR B O 1
ATOM 3728 N N . ASN B 1 223 ? -1.482 -25.859 12.445 1 83.31 223 ASN B N 1
ATOM 3729 C CA . ASN B 1 223 ? -2.145 -25.547 13.711 1 83.31 223 ASN B CA 1
ATOM 3730 C C . ASN B 1 223 ? -2.598 -24.094 13.75 1 83.31 223 ASN B C 1
ATOM 3732 O O . ASN B 1 223 ? -3.371 -23.703 14.625 1 83.31 223 ASN B O 1
ATOM 3736 N N . ARG B 1 224 ? -2.143 -23.375 12.82 1 77.94 224 ARG B N 1
ATOM 3737 C CA . ARG B 1 224 ? -2.602 -21.984 12.75 1 77.94 224 ARG B CA 1
ATOM 3738 C C . ARG B 1 224 ? -3.977 -21.906 12.094 1 77.94 224 ARG B C 1
ATOM 3740 O O . ARG B 1 224 ? -4.125 -22.203 10.906 1 77.94 224 ARG B O 1
ATOM 3747 N N . LYS B 1 225 ? -4.906 -21.578 12.969 1 78.44 225 LYS B N 1
ATOM 3748 C CA . LYS B 1 225 ? -6.293 -21.609 12.523 1 78.44 225 LYS B CA 1
ATOM 3749 C C . LYS B 1 225 ? -6.875 -20.203 12.406 1 78.44 225 LYS B C 1
ATOM 3751 O O . LYS B 1 225 ? -7.957 -19.938 12.93 1 78.44 225 LYS B O 1
ATOM 3756 N N . GLY B 1 226 ? -6.18 -19.422 11.711 1 90.88 226 GLY B N 1
ATOM 3757 C CA . GLY B 1 226 ? -6.754 -18.125 11.422 1 90.88 226 GLY B CA 1
ATOM 3758 C C . GLY B 1 226 ? -7.82 -18.172 10.344 1 90.88 226 GLY B C 1
ATOM 3759 O O . GLY B 1 226 ? -7.969 -19.172 9.648 1 90.88 226 GLY B O 1
ATOM 3760 N N . ASP B 1 227 ? -8.609 -17.125 10.227 1 94.75 227 ASP B N 1
ATOM 3761 C CA . ASP B 1 227 ? -9.734 -17.062 9.305 1 94.75 227 ASP B CA 1
ATOM 3762 C C . ASP B 1 227 ? -9.297 -17.391 7.883 1 94.75 227 ASP B C 1
ATOM 3764 O O . ASP B 1 227 ? -9.922 -18.219 7.211 1 94.75 227 ASP B O 1
ATOM 3768 N N . LEU B 1 228 ? -8.258 -16.812 7.453 1 96.81 228 LEU B N 1
ATOM 3769 C CA . LEU B 1 228 ? -7.812 -17.016 6.078 1 96.81 228 LEU B CA 1
ATOM 3770 C C . LEU B 1 228 ? -7.23 -18.422 5.895 1 96.81 228 LEU B C 1
ATOM 3772 O O . LEU B 1 228 ? -7.422 -19.047 4.848 1 96.81 228 LEU B O 1
ATOM 3776 N N . GLU B 1 229 ? -6.496 -18.859 6.875 1 96.56 229 GLU B N 1
ATOM 3777 C CA . GLU B 1 229 ? -5.965 -20.219 6.828 1 96.56 229 GLU B CA 1
ATOM 3778 C C . GLU B 1 229 ? -7.09 -21.25 6.762 1 96.56 229 GLU B C 1
ATOM 3780 O O . GLU B 1 229 ? -7 -22.219 6.008 1 96.56 229 GLU B O 1
ATOM 3785 N N . MET B 1 230 ? -8.117 -21.031 7.516 1 96.69 230 MET B N 1
ATOM 3786 C CA . MET B 1 230 ? -9.258 -21.938 7.484 1 96.69 230 MET B CA 1
ATOM 3787 C C . MET B 1 230 ? -9.938 -21.906 6.121 1 96.69 230 MET B C 1
ATOM 3789 O O . MET B 1 230 ? -10.414 -22.938 5.641 1 96.69 230 MET B O 1
ATOM 3793 N N . THR B 1 231 ? -10.039 -20.75 5.566 1 97.06 231 THR B N 1
ATOM 3794 C CA . THR B 1 231 ? -10.586 -20.625 4.219 1 97.06 231 THR B CA 1
ATOM 3795 C C . THR B 1 231 ? -9.773 -21.469 3.236 1 97.06 231 THR B C 1
ATOM 3797 O O . THR B 1 231 ? -10.344 -22.156 2.381 1 97.06 231 THR B O 1
ATOM 3800 N N . TRP B 1 232 ? -8.453 -21.484 3.359 1 97.69 232 TRP B N 1
ATOM 3801 C CA . TRP B 1 232 ? -7.586 -22.297 2.512 1 97.69 232 TRP B CA 1
ATOM 3802 C C . TRP B 1 232 ? -7.855 -23.781 2.717 1 97.69 232 TRP B C 1
ATOM 3804 O O . TRP B 1 232 ? -8.023 -24.516 1.75 1 97.69 232 TRP B O 1
ATOM 3814 N N . TRP B 1 233 ? -7.938 -24.156 3.938 1 96.69 233 TRP B N 1
ATOM 3815 C CA . TRP B 1 233 ? -8.125 -25.562 4.266 1 96.69 233 TRP B CA 1
ATOM 3816 C C . TRP B 1 233 ? -9.492 -26.047 3.803 1 96.69 233 TRP B C 1
ATOM 3818 O O . TRP B 1 233 ? -9.641 -27.203 3.398 1 96.69 233 TRP B O 1
ATOM 3828 N N . GLN B 1 234 ? -10.477 -25.203 3.922 1 96 234 GLN B N 1
ATOM 3829 C CA . GLN B 1 234 ? -11.797 -25.562 3.398 1 96 234 GLN B CA 1
ATOM 3830 C C . GLN B 1 234 ? -11.727 -25.875 1.908 1 96 234 GLN B C 1
ATOM 3832 O O . GLN B 1 234 ? -12.328 -26.844 1.446 1 96 234 GLN B O 1
ATOM 3837 N N . ARG B 1 235 ? -11 -25.078 1.198 1 96.31 235 ARG B N 1
ATOM 3838 C CA . ARG B 1 235 ? -10.844 -25.328 -0.23 1 96.31 235 ARG B CA 1
ATOM 3839 C C . ARG B 1 235 ? -10.062 -26.625 -0.475 1 96.31 235 ARG B C 1
ATOM 3841 O O . ARG B 1 235 ? -10.375 -27.375 -1.399 1 96.31 235 ARG B O 1
ATOM 3848 N N . TYR B 1 236 ? -9.055 -26.844 0.316 1 96.44 236 TYR B N 1
ATOM 3849 C CA . TYR B 1 236 ? -8.281 -28.078 0.225 1 96.44 236 TYR B CA 1
ATOM 3850 C C . TYR B 1 236 ? -9.18 -29.297 0.401 1 96.44 236 TYR B C 1
ATOM 3852 O O . TYR B 1 236 ? -9.102 -30.25 -0.378 1 96.44 236 TYR B O 1
ATOM 3860 N N . VAL B 1 237 ? -10.039 -29.234 1.366 1 95.44 237 VAL B N 1
ATOM 3861 C CA . VAL B 1 237 ? -10.93 -30.344 1.67 1 95.44 237 VAL B CA 1
ATOM 3862 C C . VAL B 1 237 ? -11.922 -30.531 0.525 1 95.44 237 VAL B C 1
ATOM 3864 O O . VAL B 1 237 ? -12.188 -31.672 0.111 1 95.44 237 VAL B O 1
ATOM 3867 N N . GLN B 1 238 ? -12.438 -29.453 0.043 1 94.25 238 GLN B N 1
ATOM 3868 C CA . GLN B 1 238 ? -13.344 -29.516 -1.097 1 94.25 238 GLN B CA 1
ATOM 3869 C C . GLN B 1 238 ? -12.672 -30.188 -2.293 1 94.25 238 GLN B C 1
ATOM 3871 O O . GLN B 1 238 ? -13.297 -31 -2.98 1 94.25 238 GLN B O 1
ATOM 3876 N N . MET B 1 239 ? -11.469 -29.812 -2.547 1 93.88 239 MET B N 1
ATOM 3877 C CA . MET B 1 239 ? -10.703 -30.406 -3.643 1 93.88 239 MET B CA 1
ATOM 3878 C C . MET B 1 239 ? -10.555 -31.906 -3.455 1 93.88 239 MET B C 1
ATOM 3880 O O . MET B 1 239 ? -10.766 -32.688 -4.395 1 93.88 239 MET B O 1
ATOM 3884 N N . LYS B 1 240 ? -10.242 -32.312 -2.256 1 93.06 240 LYS B N 1
ATOM 3885 C CA . LYS B 1 240 ? -10.008 -33.719 -1.96 1 93.06 240 LYS B CA 1
ATOM 3886 C C . LYS B 1 240 ? -11.305 -34.531 -2.01 1 93.06 240 LYS B C 1
ATOM 3888 O O . LYS B 1 240 ? -11.305 -35.688 -2.381 1 93.06 240 LYS B O 1
ATOM 3893 N N . MET B 1 241 ? -12.367 -33.906 -1.607 1 87.94 241 MET B N 1
ATOM 3894 C CA . MET B 1 241 ? -13.656 -34.562 -1.623 1 87.94 241 MET B CA 1
ATOM 3895 C C . MET B 1 241 ? -14.18 -34.719 -3.049 1 87.94 241 MET B C 1
ATOM 3897 O O . MET B 1 241 ? -14.891 -35.656 -3.361 1 87.94 241 MET B O 1
ATOM 3901 N N . GLY B 1 242 ? -14.102 -33.688 -3.814 1 72.44 242 GLY B N 1
ATOM 3902 C CA . GLY B 1 242 ? -14.508 -33.781 -5.207 1 72.44 242 GLY B CA 1
ATOM 3903 C C . GLY B 1 242 ? -13.695 -34.781 -5.992 1 72.44 242 GLY B C 1
ATOM 3904 O O . GLY B 1 242 ? -14.18 -35.375 -6.973 1 72.44 242 GLY B O 1
ATOM 3905 N N . SER B 1 243 ? -12.469 -34.938 -5.641 1 58.59 243 SER B N 1
ATOM 3906 C CA . SER B 1 243 ? -11.594 -35.906 -6.305 1 58.59 243 SER B CA 1
ATOM 3907 C C . SER B 1 243 ? -11.945 -37.344 -5.902 1 58.59 243 SER B C 1
ATOM 3909 O O . SER B 1 243 ? -11.391 -38.281 -6.449 1 58.59 243 SER B O 1
ATOM 3911 N N . VAL B 1 244 ? -12.82 -37.594 -4.836 1 48.44 244 VAL B N 1
ATOM 3912 C CA . VAL B 1 244 ? -13.289 -38.906 -4.449 1 48.44 244 VAL B CA 1
ATOM 3913 C C . VAL B 1 244 ? -14.391 -39.375 -5.41 1 48.44 244 VAL B C 1
ATOM 3915 O O . VAL B 1 244 ? -15.414 -38.688 -5.555 1 48.44 244 VAL B O 1
ATOM 3918 N N . PRO B 1 245 ? -14.25 -40.25 -6.203 1 43.66 245 PRO B N 1
ATOM 3919 C CA . PRO B 1 245 ? -15.266 -40.938 -7 1 43.66 245 PRO B CA 1
ATOM 3920 C C . PRO B 1 245 ? -16.469 -41.375 -6.172 1 43.66 245 PRO B C 1
ATOM 3922 O O . PRO B 1 245 ? -16.312 -41.875 -5.043 1 43.66 245 PRO B O 1
ATOM 3925 N N . GLY B 1 246 ? -17.844 -40.875 -6.289 1 43.62 246 GLY B N 1
ATOM 3926 C CA . GLY B 1 246 ? -19.078 -41.344 -5.684 1 43.62 246 GLY B CA 1
ATOM 3927 C C . GLY B 1 246 ? -19.797 -40.25 -4.895 1 43.62 246 GLY B C 1
ATOM 3928 O O . GLY B 1 246 ? -20.906 -40.469 -4.402 1 43.62 246 GLY B O 1
ATOM 3929 N N . MET B 1 247 ? -19.25 -39.281 -4.34 1 39.5 247 MET B N 1
ATOM 3930 C CA . MET B 1 247 ? -20 -38.344 -3.535 1 39.5 247 MET B CA 1
ATOM 3931 C C . MET B 1 247 ? -20.703 -37.312 -4.426 1 39.5 247 MET B C 1
ATOM 3933 O O . MET B 1 247 ? -21.312 -36.344 -3.926 1 39.5 247 MET B O 1
ATOM 3937 N N . ASP B 1 248 ? -20.734 -37.312 -5.656 1 37.59 248 ASP B N 1
ATOM 3938 C CA . ASP B 1 248 ? -21.609 -36.531 -6.508 1 37.59 248 ASP B CA 1
ATOM 3939 C C . ASP B 1 248 ? -23.078 -36.75 -6.129 1 37.59 248 ASP B C 1
ATOM 3941 O O . ASP B 1 248 ? -23.938 -35.938 -6.48 1 37.59 248 ASP B O 1
ATOM 3945 N N . GLY B 1 249 ? -23.578 -37.906 -5.707 1 33.69 249 GLY B N 1
ATOM 3946 C CA . GLY B 1 249 ? -24.969 -38.281 -5.504 1 33.69 249 GLY B CA 1
ATOM 3947 C C . GLY B 1 249 ? -25.594 -37.594 -4.285 1 33.69 249 GLY B C 1
ATOM 3948 O O . GLY B 1 249 ? -26.781 -37.75 -4.031 1 33.69 249 GLY B O 1
ATOM 3949 N N . PHE B 1 250 ? -25 -37.375 -3.211 1 29.61 250 PHE B N 1
ATOM 3950 C CA . PHE B 1 250 ? -25.812 -37 -2.057 1 29.61 250 PHE B CA 1
ATOM 3951 C C . PHE B 1 250 ? -26.234 -35.531 -2.125 1 29.61 250 PHE B C 1
ATOM 3953 O O . PHE B 1 250 ? -26.797 -35 -1.168 1 29.61 250 PHE B O 1
ATOM 3960 N N . VAL B 1 251 ? -26.125 -34.844 -3.23 1 22.89 251 VAL B N 1
ATOM 3961 C CA . VAL B 1 251 ? -26.891 -33.625 -3.186 1 22.89 251 VAL B CA 1
ATOM 3962 C C . VAL B 1 251 ? -28.234 -33.812 -3.871 1 22.89 251 VAL B C 1
ATOM 3964 O O . VAL B 1 251 ? -28.312 -34.406 -4.965 1 22.89 251 VAL B O 1
#

Foldseek 3Di:
DEEAQVLLLLQLLQLLLQCVAQPPDPDGDFFEAEYEPRYDPVSVVVNVVRGVYYHYDYADAADPVLPPPDDPVCRRRQQVVLCVLVPQVDQKDWAAASLKGFDHHDVCLRVQPDQKAFEADVVPRLAGAPRTMIHGRDPVLSVVLVVCSVPFDAPVSGNSRSVCRVVVCQSVDDPSRYDQCLAEVECVQCVPPCVPPVVSVCVSPNRGMYGPPDPPRLVNDVPDDDPVSVVSVVSSVVSVVVVDPPPPPPD/DEEAQVLLLLQQLQLLLQCVAQPPDPDGDFFEAEYEPRYDPVSVVVNVVRGVYYHYDYADAADPVLCVDDDPSCRRRQQVVLCVLVPQVDQKDWAAASLKGFDHHDVCLRVQPDQKAFEADVVPRLAGAPRTMMHGRDPVLSVVLVVCSNPFDAPVSGNSRSVCSVVVCQSVDDPSRYDQCLAEVECVQCVPPCVPPVVSVCVSPNRGMYGPPDPPRLVNDVPDDDPVSVVSVVSSVVSVVVVDPPPVPPD

Sequence (502 aa):
MVTSDDFVIGAEVMLHSLREHCGGSTRRPALVVMVTSGVSQLKRQALKAVSDEVIEVEPIAMPMKRAAGHVPAWVDVGYTKLRVWGLIQFRCVVYIDADALVMEDLDELFDREVDFAAAPDVFPPDKFNAGVMVVVPSLIVLEDMMSKVEELPSYDGGDTGFLNAYFADWFSRPAAARLPFAYNALRTVYWTTHEKNPGYWEAIGPVKIIHFCSSPKPWEETNRKGDLEMTWWQRYVQMKMGSVPGMDGFVMVTSDDFVIGAEVMLHSLREHCGGSTRRPALVVMVTSGVSQLKRQALKAVSDEVIEVEPIAMPMKRAAGHVPAWVDVGYTKLRVWGLIQFRCVVYIDADALVMEDLDELFDREVDFAAAPDVFPPDKFNAGVMVVVPSLIVLEDMMSKVEELPSYDGGDTGFLNAYFADWFSRPAAARLPFAYNALRTVYWTTHEKNPGYWEAIGPVKIIHFCSSPKPWEETNRKGDLEMTWWQRYVQMKMGSVPGMDGFV

Solvent-accessible surface area (backbone atoms only — not comparable to full-atom values): 27252 Å² total; per-residue (Å²): 86,39,59,38,61,87,42,46,66,37,34,52,41,20,42,50,32,41,55,72,39,49,72,81,52,94,78,62,79,84,45,71,38,43,30,28,88,55,37,46,70,70,56,49,52,57,50,48,74,66,35,75,41,71,44,79,47,79,66,28,54,43,54,70,93,47,35,88,84,51,60,70,76,47,34,52,39,42,37,32,72,56,54,59,27,59,46,60,93,40,81,63,43,78,47,58,46,25,54,29,40,40,65,44,67,62,71,70,64,77,69,47,92,52,59,51,27,29,14,41,17,56,75,44,22,62,39,51,36,71,51,26,33,36,36,40,34,29,62,68,58,35,52,52,48,61,74,34,55,81,72,50,56,37,44,74,54,39,45,41,26,33,49,40,54,73,47,65,58,54,71,56,41,61,42,70,30,51,42,58,33,22,59,40,32,47,43,64,54,45,76,71,32,36,88,84,41,52,32,43,56,55,66,54,50,80,57,31,19,45,24,52,81,54,85,71,39,62,87,74,39,77,80,58,77,45,75,67,39,45,56,50,50,51,50,44,50,50,53,56,50,69,69,42,89,76,66,80,68,82,113,86,39,58,39,63,86,43,47,65,37,34,52,42,20,40,50,33,41,55,72,38,51,73,81,52,94,76,62,80,83,45,70,39,43,30,29,88,56,38,47,70,70,57,48,51,58,49,49,74,67,37,76,41,73,44,79,48,79,66,28,53,45,53,71,94,45,40,89,81,55,60,71,76,46,36,52,38,42,36,32,71,57,55,59,26,59,45,59,91,41,80,64,43,78,48,58,45,27,53,29,41,40,65,43,66,62,70,68,63,76,68,47,92,52,61,51,26,28,14,40,16,56,73,44,24,62,39,52,36,71,51,25,33,36,36,41,33,30,63,67,56,34,53,55,48,62,73,34,56,82,72,51,56,38,44,74,54,39,45,41,26,33,49,40,54,73,47,64,59,55,70,57,42,61,42,70,30,49,41,57,33,21,59,40,32,47,43,63,55,44,76,71,34,36,88,85,40,50,31,42,56,56,64,55,51,81,59,30,18,45,23,50,80,54,84,71,39,63,86,73,38,76,80,58,75,47,74,69,38,45,53,51,50,51,49,44,50,51,53,56,51,68,69,41,89,76,67,80,68,81,113

Radius of gyration: 25.26 Å; Cα contacts (8 Å, |Δi|>4): 879; chains: 2; bounding box: 57×76×53 Å

Nearest PDB structures (foldseek):
  6mw5-assembly1_A  TM=8.918E-01  e=1.764E-29  Globisporangium ultimum
  6eqj-assembly1_A-2  TM=8.349E-01  e=5.963E-22  Homo sapiens
  3u2x-assembly1_A  TM=8.440E-01  e=6.068E-21  Homo sapiens
  3v8z-assembly1_A  TM=8.155E-01  e=1.292E-21  Oryctolagus cuniculus
  1zcy-assembly1_A-2  TM=8.151E-01  e=1.568E-21  Oryctolagus cuniculus

InterPro domains:
  IPR002495 Glycosyl transferase, family 8 [PF01501] (2-222)
  IPR029044 Nucleotide-diphospho-sugar transferases [G3DSA:3.90.550.10] (1-241)
  IPR029044 Nucleotide-diphospho-sugar transferases [SSF53448] (1-238)
  IPR050587 GNT1/Glycosyltransferase 8 [PTHR11183] (2-239)

pLDDT: mean 91.05, std 14.69, range [22.89, 98.94]

Secondary structure (DSSP, 8-state):
-B-SGGGHHHHHHHHHHHHHHHTTSSSPPP-EEEE-TTS-HHHHHHHHHTSSEEEE----PPPGGGGGGS-HHHHTTTTGGGGGGG-TTSS-EEEE-TTEEE-S--GGGGG---SEEEEEPSSSTTSEEEEEEEE---HHHHHHHHHHTTTS--TTSSHHHHHHHHTTTGGGS-GGGB--GGGGEEHHHHHHHTTT-THHHHTT-S-SEEE--SSSPTTT-TT---HHHHHHHHHHHHHHHHTSTTGGGG-/-B-SGGGHHHHHHHHHHHHHHHTTSSSPPP-EEEE-TTS-HHHHHHHHHTSSEEEE----PPPGGG-TTS-HHHHTTTTGGGGGGG-TTSS-EEEE-TTEEE-S--GGGGG---SEEEEEPSSSTTSEEEEEEEE---HHHHHHHHHHTTTS--TTSSHHHHHHHHTTTGGGS-GGGB--GGGGEEHHHHHHHTTT-THHHHTT-S-SEEE--SSSPTTT-TT---HHHHHHHHHHHHHHHHTSTTGGGG-

Organism: Ectocarpus siliculosus (NCBI:txid2880)